Protein AF-0000000072569497 (afdb_homodimer)

Structure (mmCIF, N/CA/C/O backbone):
data_AF-0000000072569497-model_v1
#
loop_
_entity.id
_entity.type
_entity.pdbx_description
1 polymer Resolvase/recombinase
#
loop_
_atom_site.group_PDB
_atom_site.id
_atom_site.type_symbol
_atom_site.label_atom_id
_atom_site.label_alt_id
_atom_site.label_comp_id
_atom_site.label_asym_id
_atom_site.label_entity_id
_atom_site.label_seq_id
_atom_site.pdbx_PDB_ins_code
_atom_site.Cartn_x
_atom_site.Cartn_y
_atom_site.Cartn_z
_atom_site.occupancy
_atom_site.B_iso_or_equiv
_atom_site.auth_seq_id
_atom_site.auth_comp_id
_atom_site.auth_asym_id
_atom_site.auth_atom_id
_atom_site.pdbx_PDB_model_num
ATOM 1 N N . MET A 1 1 ? 21.688 -16.484 -26 1 52.5 1 MET A N 1
ATOM 2 C CA . MET A 1 1 ? 22.391 -15.367 -25.359 1 52.5 1 MET A CA 1
ATOM 3 C C . MET A 1 1 ? 22.297 -15.469 -23.844 1 52.5 1 MET A C 1
ATOM 5 O O . MET A 1 1 ? 21.281 -15.938 -23.312 1 52.5 1 MET A O 1
ATOM 9 N N . GLN A 1 2 ? 23.469 -15.398 -23.156 1 75.31 2 GLN A N 1
ATOM 10 C CA . GLN A 1 2 ? 23.609 -15.734 -21.75 1 75.31 2 GLN A CA 1
ATOM 11 C C . GLN A 1 2 ? 22.922 -14.703 -20.875 1 75.31 2 GLN A C 1
ATOM 13 O O . GLN A 1 2 ? 23 -13.5 -21.141 1 75.31 2 GLN A O 1
ATOM 18 N N . ARG A 1 3 ? 22 -14.984 -20.078 1 89.38 3 ARG A N 1
ATOM 19 C CA . ARG A 1 3 ? 21.266 -14.133 -19.141 1 89.38 3 ARG A CA 1
ATOM 20 C C . ARG A 1 3 ? 22.234 -13.32 -18.281 1 89.38 3 ARG A C 1
ATOM 22 O O . ARG A 1 3 ? 23.234 -13.852 -17.781 1 89.38 3 ARG A O 1
ATOM 29 N N . LYS A 1 4 ? 22.078 -12 -18.281 1 94.25 4 LYS A N 1
ATOM 30 C CA . LYS A 1 4 ? 22.906 -11.125 -17.453 1 94.25 4 LYS A CA 1
ATOM 31 C C . LYS A 1 4 ? 22.109 -10.516 -16.312 1 94.25 4 LYS A C 1
ATOM 33 O O . LYS A 1 4 ? 20.891 -10.359 -16.406 1 94.25 4 LYS A O 1
ATOM 38 N N . MET A 1 5 ? 22.844 -10.203 -15.25 1 96.94 5 MET A N 1
ATOM 39 C CA . MET A 1 5 ? 22.234 -9.508 -14.117 1 96.94 5 MET A CA 1
ATOM 40 C C . MET A 1 5 ? 22.766 -8.078 -14.008 1 96.94 5 MET A C 1
ATOM 42 O O . MET A 1 5 ? 23.953 -7.828 -14.219 1 96.94 5 MET A O 1
ATOM 46 N N . PHE A 1 6 ? 21.859 -7.211 -13.797 1 97.94 6 PHE A N 1
ATOM 47 C CA . PHE A 1 6 ? 22.188 -5.809 -13.555 1 97.94 6 PHE A CA 1
ATOM 48 C C . PHE A 1 6 ? 21.656 -5.363 -12.195 1 97.94 6 PHE A C 1
ATOM 50 O O . PHE A 1 6 ? 20.578 -5.785 -11.773 1 97.94 6 PHE A O 1
ATOM 57 N N . GLY A 1 7 ? 22.422 -4.559 -11.547 1 98.19 7 GLY A N 1
ATOM 58 C CA . GLY A 1 7 ? 21.984 -4.004 -10.273 1 98.19 7 GLY A CA 1
ATOM 59 C C . GLY A 1 7 ? 21.469 -2.582 -10.383 1 98.19 7 GLY A C 1
ATOM 60 O O . GLY A 1 7 ? 22 -1.784 -11.156 1 98.19 7 GLY A O 1
ATOM 61 N N . TYR A 1 8 ? 20.516 -2.262 -9.609 1 98.06 8 TYR A N 1
ATOM 62 C CA . TYR A 1 8 ? 20.016 -0.891 -9.516 1 98.06 8 TYR A CA 1
ATOM 63 C C . TYR A 1 8 ? 19.984 -0.426 -8.062 1 98.06 8 TYR A C 1
ATOM 65 O O . TYR A 1 8 ? 19.406 -1.099 -7.203 1 98.06 8 TYR A O 1
ATOM 73 N N . VAL A 1 9 ? 20.609 0.71 -7.852 1 97.06 9 VAL A N 1
ATOM 74 C CA . VAL A 1 9 ? 20.719 1.312 -6.527 1 97.06 9 VAL A CA 1
ATOM 75 C C . VAL A 1 9 ? 20.125 2.719 -6.551 1 97.06 9 VAL A C 1
ATOM 77 O O . VAL A 1 9 ? 20.406 3.504 -7.457 1 97.06 9 VAL A O 1
ATOM 80 N N . ARG A 1 10 ? 19.266 2.984 -5.629 1 94.88 10 ARG A N 1
ATOM 81 C CA . ARG A 1 10 ? 18.719 4.324 -5.453 1 94.88 10 ARG A CA 1
ATOM 82 C C . ARG A 1 10 ? 19.031 4.867 -4.066 1 94.88 10 ARG A C 1
ATOM 84 O O . ARG A 1 10 ? 18.797 4.199 -3.059 1 94.88 10 ARG A O 1
ATOM 91 N N . THR A 1 11 ? 19.609 6.059 -4.035 1 92.31 11 THR A N 1
ATOM 92 C CA . THR A 1 11 ? 20.016 6.645 -2.764 1 92.31 11 THR A CA 1
ATOM 93 C C . THR A 1 11 ? 19.641 8.125 -2.707 1 92.31 11 THR A C 1
ATOM 95 O O . THR A 1 11 ? 19.125 8.68 -3.682 1 92.31 11 THR A O 1
ATOM 98 N N . THR A 1 12 ? 19.734 8.562 -1.512 1 87.25 12 THR A N 1
ATOM 99 C CA . THR A 1 12 ? 19.609 10.008 -1.379 1 87.25 12 THR A CA 1
ATOM 100 C C . THR A 1 12 ? 20.859 10.711 -1.911 1 87.25 12 THR A C 1
ATOM 102 O O . THR A 1 12 ? 21.859 10.062 -2.236 1 87.25 12 THR A O 1
ATOM 105 N N . ILE A 1 13 ? 20.766 12.023 -2.029 1 84.38 13 ILE A N 1
ATOM 106 C CA . ILE A 1 13 ? 21.891 12.82 -2.506 1 84.38 13 ILE A CA 1
ATOM 107 C C . ILE A 1 13 ? 23.078 12.672 -1.549 1 84.38 13 ILE A C 1
ATOM 109 O O . ILE A 1 13 ? 24.234 12.672 -1.976 1 84.38 13 ILE A O 1
ATOM 113 N N . LYS A 1 14 ? 22.766 12.406 -0.341 1 85.44 14 LYS A N 1
ATOM 114 C CA . LYS A 1 14 ? 23.812 12.219 0.66 1 85.44 14 LYS A CA 1
ATOM 115 C C . LYS A 1 14 ? 24.438 10.828 0.552 1 85.44 14 LYS A C 1
ATOM 117 O O . LYS A 1 14 ? 25.469 10.562 1.156 1 85.44 14 LYS A O 1
ATOM 122 N N . GLY A 1 15 ? 23.812 10 -0.169 1 83.56 15 GLY A N 1
ATOM 123 C CA . GLY A 1 15 ? 24.359 8.688 -0.476 1 83.56 15 GLY A CA 1
ATOM 124 C C . GLY A 1 15 ? 24.188 7.691 0.652 1 83.56 15 GLY A C 1
ATOM 125 O O . GLY A 1 15 ? 24.906 6.688 0.717 1 83.56 15 GLY A O 1
ATOM 126 N N . LYS A 1 16 ? 23.391 8.008 1.528 1 83.81 16 LYS A N 1
ATOM 127 C CA . LYS A 1 16 ? 23.188 7.113 2.662 1 83.81 16 LYS A CA 1
ATOM 128 C C . LYS A 1 16 ? 22.672 5.754 2.201 1 83.81 16 LYS A C 1
ATOM 130 O O . LYS A 1 16 ? 21.703 5.672 1.441 1 83.81 16 LYS A O 1
ATOM 135 N N . GLY A 1 17 ? 23.469 4.625 2.539 1 89.31 17 GLY A N 1
ATOM 136 C CA . GLY A 1 17 ? 23.047 3.256 2.273 1 89.31 17 GLY A CA 1
ATOM 137 C C . GLY A 1 17 ? 23.5 2.75 0.917 1 89.31 17 GLY A C 1
ATOM 138 O O . GLY A 1 17 ? 23.266 1.594 0.567 1 89.31 17 GLY A O 1
ATOM 139 N N . LYS A 1 18 ? 24.125 3.562 0.138 1 93.88 18 LYS A N 1
ATOM 140 C CA . LYS A 1 18 ? 24.562 3.207 -1.211 1 93.88 18 LYS A CA 1
ATOM 141 C C . LYS A 1 18 ? 25.453 1.969 -1.195 1 93.88 18 LYS A C 1
ATOM 143 O O . LYS A 1 18 ? 25.188 0.996 -1.903 1 93.88 18 LYS A O 1
ATOM 148 N N . GLU A 1 19 ? 26.469 2.018 -0.377 1 94.44 19 GLU A N 1
ATOM 149 C CA . GLU A 1 19 ? 27.453 0.933 -0.335 1 94.44 19 GLU A CA 1
ATOM 150 C C . GLU A 1 19 ? 26.812 -0.369 0.138 1 94.44 19 GLU A C 1
ATOM 152 O O . GLU A 1 19 ? 27.109 -1.442 -0.387 1 94.44 19 GLU A O 1
ATOM 157 N N . GLU A 1 20 ? 25.984 -0.234 1.099 1 96 20 GLU A N 1
ATOM 158 C CA . GLU A 1 20 ? 25.281 -1.407 1.609 1 96 20 GLU A CA 1
ATOM 159 C C . GLU A 1 20 ? 24.422 -2.051 0.525 1 96 20 GLU A C 1
ATOM 161 O O . GLU A 1 20 ? 24.391 -3.275 0.396 1 96 20 GLU A O 1
ATOM 166 N N . GLN A 1 21 ? 23.75 -1.269 -0.26 1 97.19 21 GLN A N 1
ATOM 167 C CA . GLN A 1 21 ? 22.938 -1.775 -1.357 1 97.19 21 GLN A CA 1
ATOM 168 C C . GLN A 1 21 ? 23.797 -2.49 -2.398 1 97.19 21 GLN A C 1
ATOM 170 O O . GLN A 1 21 ? 23.453 -3.594 -2.834 1 97.19 21 GLN A O 1
ATOM 175 N N . ILE A 1 22 ? 24.891 -1.882 -2.709 1 96.81 22 ILE A N 1
ATOM 176 C CA . ILE A 1 22 ? 25.797 -2.436 -3.721 1 96.81 22 ILE A CA 1
ATOM 177 C C . ILE A 1 22 ? 26.328 -3.785 -3.25 1 96.81 22 ILE A C 1
ATOM 179 O O . ILE A 1 22 ? 26.312 -4.762 -4.004 1 96.81 22 ILE A O 1
ATOM 183 N N . GLU A 1 23 ? 26.719 -3.818 -2.045 1 96.5 23 GLU A N 1
ATOM 184 C CA . GLU A 1 23 ? 27.266 -5.051 -1.482 1 96.5 23 GLU A CA 1
ATOM 185 C C . GLU A 1 23 ? 26.219 -6.156 -1.458 1 96.5 23 GLU A C 1
ATOM 187 O O . GLU A 1 23 ? 26.516 -7.312 -1.772 1 96.5 23 GLU A O 1
ATOM 192 N N . THR A 1 24 ? 25.047 -5.789 -1.048 1 97.25 24 THR A N 1
ATOM 193 C CA . THR A 1 24 ? 23.938 -6.746 -0.992 1 97.25 24 THR A CA 1
ATOM 194 C C . THR A 1 24 ? 23.672 -7.328 -2.373 1 97.25 24 THR A C 1
ATOM 196 O O . THR A 1 24 ? 23.484 -8.539 -2.518 1 97.25 24 THR A O 1
ATOM 199 N N . ILE A 1 25 ? 23.688 -6.477 -3.387 1 98 25 ILE A N 1
ATOM 200 C CA . ILE A 1 25 ? 23.406 -6.891 -4.758 1 98 25 ILE A CA 1
ATOM 201 C C . ILE A 1 25 ? 24.531 -7.801 -5.258 1 98 25 ILE A C 1
ATOM 203 O O . ILE A 1 25 ? 24.266 -8.867 -5.812 1 98 25 ILE A O 1
ATOM 207 N N . LYS A 1 26 ? 25.734 -7.426 -4.992 1 97.06 26 LYS A N 1
ATOM 208 C CA . LYS A 1 26 ? 26.875 -8.219 -5.422 1 97.06 26 LYS A CA 1
ATOM 209 C C . LYS A 1 26 ? 26.859 -9.602 -4.773 1 97.06 26 LYS A C 1
ATOM 211 O O . LYS A 1 26 ? 27.109 -10.609 -5.441 1 97.06 26 LYS A O 1
ATOM 216 N N . LYS A 1 27 ? 26.625 -9.602 -3.539 1 97.06 27 LYS A N 1
ATOM 217 C CA . LYS A 1 27 ? 26.578 -10.859 -2.803 1 97.06 27 LYS A CA 1
ATOM 218 C C . LYS A 1 27 ? 25.5 -11.781 -3.369 1 97.06 27 LYS A C 1
ATOM 220 O O . LYS A 1 27 ? 25.75 -12.977 -3.564 1 97.06 27 LYS A O 1
ATOM 225 N N . TYR A 1 28 ? 24.297 -11.203 -3.588 1 97.5 28 TYR A N 1
ATOM 226 C CA . TYR A 1 28 ? 23.219 -12.008 -4.156 1 97.5 28 TYR A CA 1
ATOM 227 C C . TYR A 1 28 ? 23.641 -12.602 -5.5 1 97.5 28 TYR A C 1
ATOM 229 O O . TYR A 1 28 ? 23.422 -13.789 -5.754 1 97.5 28 TYR A O 1
ATOM 237 N N . CYS A 1 29 ? 24.188 -11.758 -6.348 1 97.06 29 CYS A N 1
ATOM 238 C CA . CYS A 1 29 ? 24.609 -12.203 -7.672 1 97.06 29 CYS A CA 1
ATOM 239 C C . CYS A 1 29 ? 25.641 -13.312 -7.578 1 97.06 29 CYS A C 1
ATOM 241 O O . CYS A 1 29 ? 25.531 -14.336 -8.25 1 97.06 29 CYS A O 1
ATOM 243 N N . ALA A 1 30 ? 26.594 -13.164 -6.719 1 95.94 30 ALA A N 1
ATOM 244 C CA . ALA A 1 30 ? 27.641 -14.156 -6.531 1 95.94 30 ALA A CA 1
ATOM 245 C C . ALA A 1 30 ? 27.062 -15.477 -6.035 1 95.94 30 ALA A C 1
ATOM 247 O O . ALA A 1 30 ? 27.422 -16.547 -6.543 1 95.94 30 ALA A O 1
ATOM 248 N N . ASP A 1 31 ? 26.219 -15.367 -5.059 1 96.06 31 ASP A N 1
ATOM 249 C CA . ASP A 1 31 ? 25.594 -16.547 -4.465 1 96.06 31 ASP A CA 1
ATOM 250 C C . ASP A 1 31 ? 24.781 -17.328 -5.5 1 96.06 31 ASP A C 1
ATOM 252 O O . ASP A 1 31 ? 24.5 -18.516 -5.32 1 96.06 31 ASP A O 1
ATOM 256 N N . ASN A 1 32 ? 24.406 -16.641 -6.566 1 95.25 32 ASN A N 1
ATOM 257 C CA . ASN A 1 32 ? 23.578 -17.297 -7.582 1 95.25 32 ASN A CA 1
ATOM 258 C C . ASN A 1 32 ? 24.359 -17.516 -8.875 1 95.25 32 ASN A C 1
ATOM 260 O O . ASN A 1 32 ? 23.766 -17.734 -9.93 1 95.25 32 ASN A O 1
ATOM 264 N N . GLY A 1 33 ? 25.703 -17.344 -8.836 1 92.62 33 GLY A N 1
ATOM 265 C CA . GLY A 1 33 ? 26.594 -17.75 -9.906 1 92.62 33 GLY A CA 1
ATOM 266 C C . GLY A 1 33 ? 26.812 -16.672 -10.945 1 92.62 33 GLY A C 1
ATOM 267 O O . GLY A 1 33 ? 27.219 -16.953 -12.07 1 92.62 33 GLY A O 1
ATOM 268 N N . PHE A 1 34 ? 26.422 -15.484 -10.625 1 93.12 34 PHE A N 1
ATOM 269 C CA . PHE A 1 34 ? 26.641 -14.367 -11.531 1 93.12 34 PHE A CA 1
ATOM 270 C C . PHE A 1 34 ? 27.766 -13.461 -11.016 1 93.12 34 PHE A C 1
ATOM 272 O O . PHE A 1 34 ? 27.859 -13.219 -9.812 1 93.12 34 PHE A O 1
ATOM 279 N N . ASP A 1 35 ? 28.594 -13.094 -11.891 1 88.62 35 ASP A N 1
ATOM 280 C CA . ASP A 1 35 ? 29.641 -12.117 -11.578 1 88.62 35 ASP A CA 1
ATOM 281 C C . ASP A 1 35 ? 29.281 -10.742 -12.133 1 88.62 35 ASP A C 1
ATOM 283 O O . ASP A 1 35 ? 29.234 -10.562 -13.352 1 88.62 35 ASP A O 1
ATOM 287 N N . ILE A 1 36 ? 28.969 -9.844 -11.234 1 91.12 36 ILE A N 1
ATOM 288 C CA . ILE A 1 36 ? 28.562 -8.508 -11.664 1 91.12 36 ILE A CA 1
ATOM 289 C C . ILE A 1 36 ? 29.688 -7.512 -11.367 1 91.12 36 ILE A C 1
ATOM 291 O O . ILE A 1 36 ? 30.312 -7.57 -10.312 1 91.12 36 ILE A O 1
ATOM 295 N N . ASN A 1 37 ? 30.016 -6.68 -12.328 1 88.75 37 ASN A N 1
ATOM 296 C CA . ASN A 1 37 ? 31 -5.625 -12.125 1 88.75 37 ASN A CA 1
ATOM 297 C C . ASN A 1 37 ? 30.328 -4.273 -11.891 1 88.75 37 ASN A C 1
ATOM 299 O O . ASN A 1 37 ? 29.109 -4.148 -12 1 88.75 37 ASN A O 1
ATOM 303 N N . GLU A 1 38 ? 31.109 -3.332 -11.562 1 89.06 38 GLU A N 1
ATOM 304 C CA . GLU A 1 38 ? 30.625 -2.01 -11.195 1 89.06 38 GLU A CA 1
ATOM 305 C C . GLU A 1 38 ? 29.844 -1.368 -12.336 1 89.06 38 GLU A C 1
ATOM 307 O O . GLU A 1 38 ? 28.906 -0.602 -12.102 1 89.06 38 GLU A O 1
ATOM 312 N N . ARG A 1 39 ? 30.188 -1.75 -13.555 1 91.25 39 ARG A N 1
ATOM 313 C CA . ARG A 1 39 ? 29.547 -1.164 -14.734 1 91.25 39 ARG A CA 1
ATOM 314 C C . ARG A 1 39 ? 28.125 -1.68 -14.898 1 91.25 39 ARG A C 1
ATOM 316 O O . ARG A 1 39 ? 27.328 -1.081 -15.617 1 91.25 39 ARG A O 1
ATOM 323 N N . GLU A 1 40 ? 27.891 -2.77 -14.258 1 95.56 40 GLU A N 1
ATOM 324 C CA . GLU A 1 40 ? 26.562 -3.377 -14.375 1 95.56 40 GLU A CA 1
ATOM 325 C C . GLU A 1 40 ? 25.672 -2.982 -13.203 1 95.56 40 GLU A C 1
ATOM 327 O O . GLU A 1 40 ? 24.562 -3.516 -13.047 1 95.56 40 GLU A O 1
ATOM 332 N N . ILE A 1 41 ? 26.156 -2.113 -12.367 1 97.25 41 ILE A N 1
ATOM 333 C CA . ILE A 1 41 ? 25.359 -1.559 -11.266 1 97.25 41 ILE A CA 1
ATOM 334 C C . ILE A 1 41 ? 25.109 -0.076 -11.523 1 97.25 41 ILE A C 1
ATOM 336 O O . ILE A 1 41 ? 26.031 0.724 -11.594 1 97.25 41 ILE A O 1
ATOM 340 N N . VAL A 1 42 ? 23.875 0.253 -11.719 1 97.44 42 VAL A N 1
ATOM 341 C CA . VAL A 1 42 ? 23.469 1.632 -11.977 1 97.44 42 VAL A CA 1
ATOM 342 C C . VAL A 1 42 ? 23 2.281 -10.68 1 97.44 42 VAL A C 1
ATOM 344 O O . VAL A 1 42 ? 22.203 1.692 -9.938 1 97.44 42 VAL A O 1
ATOM 347 N N . VAL A 1 43 ? 23.469 3.5 -10.391 1 95.69 43 VAL A N 1
ATOM 348 C CA . VAL A 1 43 ? 23.141 4.207 -9.156 1 95.69 43 VAL A CA 1
ATOM 349 C C . VAL A 1 43 ? 22.453 5.527 -9.484 1 95.69 43 VAL A C 1
ATOM 351 O O . VAL A 1 43 ? 22.969 6.32 -10.281 1 95.69 43 VAL A O 1
ATOM 354 N N . ASP A 1 44 ? 21.297 5.73 -8.906 1 95.62 44 ASP A N 1
ATOM 355 C CA . ASP A 1 44 ? 20.609 7.02 -8.977 1 95.62 44 ASP A CA 1
ATOM 356 C C . ASP A 1 44 ? 20.531 7.676 -7.602 1 95.62 44 ASP A C 1
ATOM 358 O O . ASP A 1 44 ? 20.203 7.02 -6.613 1 95.62 44 ASP A O 1
ATOM 362 N N . ALA A 1 45 ? 20.859 8.914 -7.539 1 91.38 45 ALA A N 1
ATOM 363 C CA . ALA A 1 45 ? 20.656 9.734 -6.344 1 91.38 45 ALA A CA 1
ATOM 364 C C . ALA A 1 45 ? 19.484 10.688 -6.52 1 91.38 45 ALA A C 1
ATOM 366 O O . ALA A 1 45 ? 19.453 11.5 -7.445 1 91.38 45 ALA A O 1
ATOM 367 N N . ILE A 1 46 ? 18.5 10.508 -5.641 1 88.25 46 ILE A N 1
ATOM 368 C CA . ILE A 1 46 ? 17.281 11.297 -5.82 1 88.25 46 ILE A CA 1
ATOM 369 C C . ILE A 1 46 ? 17.016 12.125 -4.566 1 88.25 46 ILE A C 1
ATOM 371 O O . ILE A 1 46 ? 17.5 11.789 -3.48 1 88.25 46 ILE A O 1
ATOM 375 N N . SER A 1 47 ? 16.344 13.266 -4.773 1 82.94 47 SER A N 1
ATOM 376 C CA . SER A 1 47 ? 15.898 14.148 -3.699 1 82.94 47 SER A CA 1
ATOM 377 C C . SER A 1 47 ? 14.438 14.539 -3.881 1 82.94 47 SER A C 1
ATOM 379 O O . SER A 1 47 ? 13.812 14.18 -4.883 1 82.94 47 SER A O 1
ATOM 381 N N . SER A 1 48 ? 13.82 15.078 -2.811 1 79.25 48 SER A N 1
ATOM 382 C CA . SER A 1 48 ? 12.453 15.57 -2.9 1 79.25 48 SER A CA 1
ATOM 383 C C . SER A 1 48 ? 12.289 16.547 -4.059 1 79.25 48 SER A C 1
ATOM 385 O O . SER A 1 48 ? 11.234 16.594 -4.691 1 79.25 48 SER A O 1
ATOM 387 N N . ASP A 1 49 ? 13.359 17.188 -4.367 1 73.94 49 ASP A N 1
ATOM 388 C CA . ASP A 1 49 ? 13.336 18.203 -5.414 1 73.94 49 ASP A CA 1
ATOM 389 C C . ASP A 1 49 ? 13.648 17.594 -6.777 1 73.94 49 ASP A C 1
ATOM 391 O O . ASP A 1 49 ? 13.367 18.203 -7.816 1 73.94 49 ASP A O 1
ATOM 395 N N . ASN A 1 50 ? 14.297 16.594 -6.785 1 77.19 50 ASN A N 1
ATOM 396 C CA . ASN A 1 50 ? 14.68 15.914 -8.016 1 77.19 50 ASN A CA 1
ATOM 397 C C . ASN A 1 50 ? 14.367 14.422 -7.961 1 77.19 50 ASN A C 1
ATOM 399 O O . ASN A 1 50 ? 15.133 13.641 -7.395 1 77.19 50 ASN A O 1
ATOM 403 N N . LEU A 1 51 ? 13.383 14.062 -8.695 1 80.62 51 LEU A N 1
ATOM 404 C CA . LEU A 1 51 ? 12.93 12.68 -8.641 1 80.62 51 LEU A CA 1
ATOM 405 C C . LEU A 1 51 ? 13.32 11.922 -9.906 1 80.62 51 LEU A C 1
ATOM 407 O O . LEU A 1 51 ? 12.859 10.805 -10.133 1 80.62 51 LEU A O 1
ATOM 411 N N . ASN A 1 52 ? 14.234 12.578 -10.672 1 86.31 52 ASN A N 1
ATOM 412 C CA . ASN A 1 52 ? 14.617 11.977 -11.938 1 86.31 52 ASN A CA 1
ATOM 413 C C . ASN A 1 52 ? 15.492 10.742 -11.734 1 86.31 52 ASN A C 1
ATOM 415 O O . ASN A 1 52 ? 16.453 10.781 -10.953 1 86.31 52 ASN A O 1
ATOM 419 N N . ARG A 1 53 ? 15.219 9.766 -12.43 1 92.25 53 ARG A N 1
ATOM 420 C CA . ARG A 1 53 ? 15.961 8.508 -12.383 1 92.25 53 ARG A CA 1
ATOM 421 C C . ARG A 1 53 ? 16.594 8.195 -13.742 1 92.25 53 ARG A C 1
ATOM 423 O O . ARG A 1 53 ? 16.312 7.156 -14.336 1 92.25 53 ARG A O 1
ATOM 430 N N . ASP A 1 54 ? 17.531 9 -14.133 1 92.81 54 ASP A N 1
ATOM 431 C CA . ASP A 1 54 ? 18.125 8.867 -15.453 1 92.81 54 ASP A CA 1
ATOM 432 C C . ASP A 1 54 ? 18.906 7.559 -15.586 1 92.81 54 ASP A C 1
ATOM 434 O O . ASP A 1 54 ? 18.891 6.93 -16.641 1 92.81 54 ASP A O 1
ATOM 438 N N . GLY A 1 55 ? 19.562 7.215 -14.602 1 95.19 55 GLY A N 1
ATOM 439 C CA . GLY A 1 55 ? 20.281 5.949 -14.609 1 95.19 55 GLY A CA 1
ATOM 440 C C . GLY A 1 55 ? 19.375 4.75 -14.82 1 95.19 55 GLY A C 1
ATOM 441 O O . GLY A 1 55 ? 19.656 3.896 -15.672 1 95.19 55 GLY A O 1
ATOM 442 N N . TYR A 1 56 ? 18.297 4.738 -14.109 1 96.81 56 TYR A N 1
ATOM 443 C CA . TYR A 1 56 ? 17.344 3.645 -14.242 1 96.81 56 TYR A CA 1
ATOM 444 C C . TYR A 1 56 ? 16.766 3.602 -15.648 1 96.81 56 TYR A C 1
ATOM 446 O O . TYR A 1 56 ? 16.641 2.527 -16.25 1 96.81 56 TYR A O 1
ATOM 454 N N . LYS A 1 57 ? 16.344 4.715 -16.141 1 94.56 57 LYS A N 1
ATOM 455 C CA . LYS A 1 57 ? 15.781 4.789 -17.484 1 94.56 57 LYS A CA 1
ATOM 456 C C . LYS A 1 57 ? 16.75 4.227 -18.516 1 94.56 57 LYS A C 1
ATOM 458 O O . LYS A 1 57 ? 16.359 3.459 -19.391 1 94.56 57 LYS A O 1
ATOM 463 N N . ALA A 1 58 ? 18 4.648 -18.391 1 95.25 58 ALA A N 1
ATOM 464 C CA . ALA A 1 58 ? 19.031 4.16 -19.297 1 95.25 58 ALA A CA 1
ATOM 465 C C . ALA A 1 58 ? 19.219 2.65 -19.156 1 95.25 58 ALA A C 1
ATOM 467 O O . ALA A 1 58 ? 19.391 1.944 -20.156 1 95.25 58 ALA A O 1
ATOM 468 N N . LEU A 1 59 ? 19.188 2.195 -17.922 1 96.44 59 LEU A N 1
ATOM 469 C CA . LEU A 1 59 ? 19.328 0.772 -17.625 1 96.44 59 LEU A CA 1
ATOM 470 C C . LEU A 1 59 ? 18.25 -0.034 -18.359 1 96.44 59 LEU A C 1
ATOM 472 O O . LEU A 1 59 ? 18.578 -0.975 -19.094 1 96.44 59 LEU A O 1
ATOM 476 N N . VAL A 1 60 ? 16.984 0.343 -18.281 1 95.56 60 VAL A N 1
ATOM 477 C CA . VAL A 1 60 ? 15.852 -0.407 -18.797 1 95.56 60 VAL A CA 1
ATOM 478 C C . VAL A 1 60 ? 15.766 -0.242 -20.312 1 95.56 60 VAL A C 1
ATOM 480 O O . VAL A 1 60 ? 15.438 -1.188 -21.031 1 95.56 60 VAL A O 1
ATOM 483 N N . GLU A 1 61 ? 16.156 0.911 -20.781 1 93.12 61 GLU A N 1
ATOM 484 C CA . GLU A 1 61 ? 15.953 1.221 -22.203 1 93.12 61 GLU A CA 1
ATOM 485 C C . GLU A 1 61 ? 17.125 0.716 -23.047 1 93.12 61 GLU A C 1
ATOM 487 O O . GLU A 1 61 ? 16.938 0.266 -24.172 1 93.12 61 GLU A O 1
ATOM 492 N N . TYR A 1 62 ? 18.344 0.769 -22.438 1 93.56 62 TYR A N 1
ATOM 493 C CA . TYR A 1 62 ? 19.5 0.587 -23.312 1 93.56 62 TYR A CA 1
ATOM 494 C C . TYR A 1 62 ? 20.359 -0.578 -22.844 1 93.56 62 TYR A C 1
ATOM 496 O O . TYR A 1 62 ? 21.094 -1.173 -23.641 1 93.56 62 TYR A O 1
ATOM 504 N N . MET A 1 63 ? 20.344 -0.859 -21.641 1 94.44 63 MET A N 1
ATOM 505 C CA . MET A 1 63 ? 21.312 -1.812 -21.125 1 94.44 63 MET A CA 1
ATOM 506 C C . MET A 1 63 ? 20.719 -3.215 -21.062 1 94.44 63 MET A C 1
ATOM 508 O O . MET A 1 63 ? 21.328 -4.176 -21.531 1 94.44 63 MET A O 1
ATOM 512 N N . VAL A 1 64 ? 19.531 -3.309 -20.469 1 95.44 64 VAL A N 1
ATOM 513 C CA . VAL A 1 64 ? 18.922 -4.613 -20.219 1 95.44 64 VAL A CA 1
ATOM 514 C C . VAL A 1 64 ? 18.188 -5.094 -21.469 1 95.44 64 VAL A C 1
ATOM 516 O O . VAL A 1 64 ? 17.578 -4.293 -22.188 1 95.44 64 VAL A O 1
ATOM 519 N N . ARG A 1 65 ? 18.203 -6.418 -21.719 1 94.94 65 ARG A N 1
ATOM 520 C CA . ARG A 1 65 ? 17.484 -7.066 -22.812 1 94.94 65 ARG A CA 1
ATOM 521 C C . ARG A 1 65 ? 16.547 -8.148 -22.297 1 94.94 65 ARG A C 1
ATOM 523 O O . ARG A 1 65 ? 16.594 -8.508 -21.109 1 94.94 65 ARG A O 1
ATOM 530 N N . SER A 1 66 ? 15.727 -8.633 -23.25 1 95.12 66 SER A N 1
ATOM 531 C CA . SER A 1 66 ? 14.828 -9.727 -22.891 1 95.12 66 SER A CA 1
ATOM 532 C C . SER A 1 66 ? 15.594 -10.914 -22.312 1 95.12 66 SER A C 1
ATOM 534 O O . SER A 1 66 ? 16.625 -11.32 -22.859 1 95.12 66 SER A O 1
ATOM 536 N N . GLY A 1 67 ? 15.117 -11.359 -21.156 1 94.81 67 GLY A N 1
ATOM 537 C CA . GLY A 1 67 ? 15.773 -12.492 -20.531 1 94.81 67 GLY A CA 1
ATOM 538 C C . GLY A 1 67 ? 16.734 -12.086 -19.422 1 94.81 67 GLY A C 1
ATOM 539 O O . GLY A 1 67 ? 17.141 -12.914 -18.594 1 94.81 67 GLY A O 1
ATOM 540 N N . ASP A 1 68 ? 17.156 -10.836 -19.406 1 96.88 68 ASP A N 1
ATOM 541 C CA . ASP A 1 68 ? 18.062 -10.344 -18.375 1 96.88 68 ASP A CA 1
ATOM 542 C C . ASP A 1 68 ? 17.312 -10.117 -17.062 1 96.88 68 ASP A C 1
ATOM 544 O O . ASP A 1 68 ? 16.094 -10.297 -16.984 1 96.88 68 ASP A O 1
ATOM 548 N N . VAL A 1 69 ? 18.141 -9.781 -15.992 1 97.81 69 VAL A N 1
ATOM 549 C CA . VAL A 1 69 ? 17.578 -9.672 -14.648 1 97.81 69 VAL A CA 1
ATOM 550 C C . VAL A 1 69 ? 18.047 -8.359 -14.008 1 97.81 69 VAL A C 1
ATOM 552 O O . VAL A 1 69 ? 19.219 -7.996 -14.102 1 97.81 69 VAL A O 1
ATOM 555 N N . ILE A 1 70 ? 17.156 -7.699 -13.461 1 98.25 70 ILE A N 1
ATOM 556 C CA . ILE A 1 70 ? 17.484 -6.539 -12.641 1 98.25 70 ILE A CA 1
ATOM 557 C C . ILE A 1 70 ? 17.375 -6.898 -11.156 1 98.25 70 ILE A C 1
ATOM 559 O O . ILE A 1 70 ? 16.359 -7.438 -10.727 1 98.25 70 ILE A O 1
ATOM 563 N N . VAL A 1 71 ? 18.422 -6.598 -10.406 1 98.38 71 VAL A N 1
ATOM 564 C CA . VAL A 1 71 ? 18.469 -6.902 -8.984 1 98.38 71 VAL A CA 1
ATOM 565 C C . VAL A 1 71 ? 18.359 -5.613 -8.172 1 98.38 71 VAL A C 1
ATOM 567 O O . VAL A 1 71 ? 19.125 -4.676 -8.375 1 98.38 71 VAL A O 1
ATOM 570 N N . ILE A 1 72 ? 17.391 -5.594 -7.324 1 98.12 72 ILE A N 1
ATOM 571 C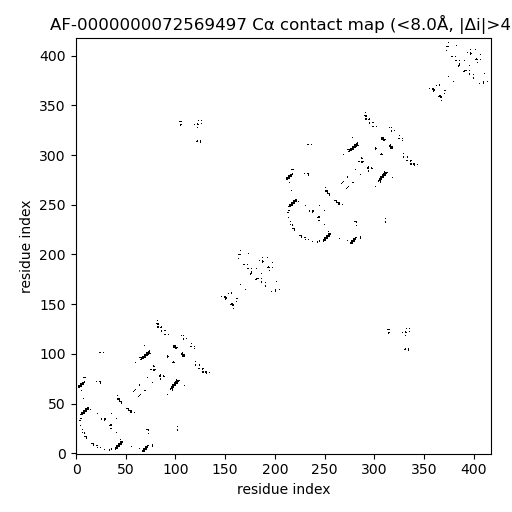 CA . ILE A 1 72 ? 17.234 -4.484 -6.391 1 98.12 72 ILE A CA 1
ATOM 572 C C . ILE A 1 72 ? 17.172 -5.02 -4.961 1 98.12 72 ILE A C 1
ATOM 574 O O . ILE A 1 72 ? 16.859 -6.195 -4.746 1 98.12 72 ILE A O 1
ATOM 578 N N . THR A 1 73 ? 17.453 -4.125 -4.02 1 97.12 73 THR A N 1
ATOM 579 C CA . THR A 1 73 ? 17.516 -4.586 -2.635 1 97.12 73 THR A CA 1
ATOM 580 C C . THR A 1 73 ? 16.109 -4.664 -2.037 1 97.12 73 THR A C 1
ATOM 582 O O . THR A 1 73 ? 15.828 -5.539 -1.216 1 97.12 73 THR A O 1
ATOM 585 N N . GLU A 1 74 ? 15.242 -3.711 -2.457 1 95.44 74 GLU A N 1
ATOM 586 C CA . GLU A 1 74 ? 13.875 -3.627 -1.953 1 95.44 74 GLU A CA 1
ATOM 587 C C . GLU A 1 74 ? 12.938 -3.039 -3.002 1 95.44 74 GLU A C 1
ATOM 589 O O . GLU A 1 74 ? 13.383 -2.35 -3.922 1 95.44 74 GLU A O 1
ATOM 594 N N . LEU A 1 75 ? 11.711 -3.219 -2.832 1 95.19 75 LEU A N 1
ATOM 595 C CA . LEU A 1 75 ? 10.688 -2.869 -3.814 1 95.19 75 LEU A CA 1
ATOM 596 C C . LEU A 1 75 ? 10.641 -1.361 -4.035 1 95.19 75 LEU A C 1
ATOM 598 O O . LEU A 1 75 ? 10.414 -0.902 -5.156 1 95.19 75 LEU A O 1
ATOM 602 N N . ASP A 1 76 ? 10.93 -0.617 -3.092 1 92 76 ASP A N 1
ATOM 603 C CA . ASP A 1 76 ? 10.852 0.839 -3.148 1 92 76 ASP A CA 1
ATOM 604 C C . ASP A 1 76 ? 11.859 1.405 -4.145 1 92 76 ASP A C 1
ATOM 606 O O . ASP A 1 76 ? 11.742 2.557 -4.57 1 92 76 ASP A O 1
ATOM 610 N N . ARG A 1 77 ? 12.789 0.611 -4.48 1 93.94 77 ARG A N 1
ATOM 611 C CA . ARG A 1 77 ? 13.773 1.094 -5.441 1 93.94 77 ARG A CA 1
ATOM 612 C C . ARG A 1 77 ? 13.156 1.288 -6.82 1 93.94 77 ARG A C 1
ATOM 614 O O . ARG A 1 77 ? 13.672 2.049 -7.641 1 93.94 77 ARG A O 1
ATOM 621 N N . LEU A 1 78 ? 12.07 0.701 -7.07 1 94.31 78 LEU A N 1
ATOM 622 C CA . LEU A 1 78 ? 11.422 0.782 -8.375 1 94.31 78 LEU A CA 1
ATOM 623 C C . LEU A 1 78 ? 10.562 2.039 -8.484 1 94.31 78 LEU A C 1
ATOM 625 O O . LEU A 1 78 ? 10.188 2.447 -9.586 1 94.31 78 LEU A O 1
ATOM 629 N N . GLY A 1 79 ? 10.188 2.602 -7.293 1 91.38 79 GLY A N 1
ATOM 630 C CA . GLY A 1 79 ? 9.344 3.785 -7.297 1 91.38 79 GLY A CA 1
ATOM 631 C C . GLY A 1 79 ? 8.977 4.262 -5.906 1 91.38 79 GLY A C 1
ATOM 632 O O . GLY A 1 79 ? 9.055 3.498 -4.941 1 91.38 79 GLY A O 1
ATOM 633 N N . ARG A 1 80 ? 8.555 5.461 -5.875 1 85.56 80 ARG A N 1
ATOM 634 C CA . ARG A 1 80 ? 8.203 6.062 -4.59 1 85.56 80 ARG A CA 1
ATOM 635 C C . ARG A 1 80 ? 6.742 5.805 -4.242 1 85.56 80 ARG A C 1
ATOM 637 O O . ARG A 1 80 ? 6.363 5.816 -3.07 1 85.56 80 ARG A O 1
ATOM 644 N N . SER A 1 81 ? 5.938 5.664 -5.254 1 91.12 81 SER A N 1
ATOM 645 C CA . SER A 1 81 ? 4.516 5.398 -5.062 1 91.12 81 SER A CA 1
ATOM 646 C C . SER A 1 81 ? 4.125 4.027 -5.605 1 91.12 81 SER A C 1
ATOM 648 O O . SER A 1 81 ? 4.832 3.465 -6.441 1 91.12 81 SER A O 1
ATOM 650 N N . SER A 1 82 ? 3.047 3.576 -5.086 1 94.12 82 SER A N 1
ATOM 651 C CA . SER A 1 82 ? 2.559 2.287 -5.566 1 94.12 82 SER A CA 1
ATOM 652 C C . SER A 1 82 ? 2.277 2.322 -7.062 1 94.12 82 SER A C 1
ATOM 654 O O . SER A 1 82 ? 2.537 1.349 -7.773 1 94.12 82 SER A O 1
ATOM 656 N N . GLU A 1 83 ? 1.757 3.391 -7.5 1 94.5 83 GLU A N 1
ATOM 657 C CA . GLU A 1 83 ? 1.47 3.543 -8.922 1 94.5 83 GLU A CA 1
ATOM 658 C C . GLU A 1 83 ? 2.75 3.51 -9.75 1 94.5 83 GLU A C 1
ATOM 660 O O . GLU A 1 83 ? 2.797 2.873 -10.805 1 94.5 83 GLU A O 1
ATOM 665 N N . SER A 1 84 ? 3.732 4.215 -9.281 1 94.06 84 SER A N 1
ATOM 666 C CA . SER A 1 84 ? 5.004 4.242 -10 1 94.06 84 SER A CA 1
ATOM 667 C C . SER A 1 84 ? 5.656 2.863 -10.016 1 94.06 84 SER A C 1
ATOM 669 O O . SER A 1 84 ? 6.207 2.443 -11.031 1 94.06 84 SER A O 1
ATOM 671 N N . ILE A 1 85 ? 5.598 2.201 -8.914 1 96.31 85 ILE A N 1
ATOM 672 C CA . ILE A 1 85 ? 6.148 0.854 -8.836 1 96.31 85 ILE A CA 1
ATOM 673 C C . ILE A 1 85 ? 5.395 -0.068 -9.789 1 96.31 85 ILE A C 1
ATOM 675 O O . ILE A 1 85 ? 6.008 -0.835 -10.531 1 96.31 85 ILE A O 1
ATOM 679 N N . LYS A 1 86 ? 4.117 0.028 -9.781 1 96.94 86 LYS A N 1
ATOM 680 C CA . LYS A 1 86 ? 3.275 -0.788 -10.648 1 96.94 86 LYS A CA 1
ATOM 681 C C . LYS A 1 86 ? 3.639 -0.583 -12.117 1 96.94 86 LYS A C 1
ATOM 683 O O . LYS A 1 86 ? 3.801 -1.551 -12.867 1 96.94 86 LYS A O 1
ATOM 688 N N . SER A 1 87 ? 3.738 0.653 -12.477 1 96.62 87 SER A N 1
ATOM 689 C CA . SER A 1 87 ? 4.051 0.991 -13.859 1 96.62 87 SER A CA 1
ATOM 690 C C . SER A 1 87 ? 5.387 0.395 -14.289 1 96.62 87 SER A C 1
ATOM 692 O O . SER A 1 87 ? 5.492 -0.197 -15.359 1 96.62 87 SER A O 1
ATOM 694 N N . GLU A 1 88 ? 6.387 0.53 -13.445 1 96.25 88 GLU A N 1
ATOM 695 C CA . GLU A 1 88 ? 7.703 -0.024 -13.75 1 96.25 88 GLU A CA 1
ATOM 696 C C . GLU A 1 88 ? 7.668 -1.55 -13.773 1 96.25 88 GLU A C 1
ATOM 698 O O . GLU A 1 88 ? 8.305 -2.178 -14.625 1 96.25 88 GLU A O 1
ATOM 703 N N . TRP A 1 89 ? 6.984 -2.066 -12.844 1 97.19 89 TRP A N 1
ATOM 704 C CA . TRP A 1 89 ? 6.816 -3.516 -12.789 1 97.19 89 TRP A CA 1
ATOM 705 C C . TRP A 1 89 ? 6.242 -4.047 -14.102 1 97.19 89 TRP A C 1
ATOM 707 O O . TRP A 1 89 ? 6.773 -4.996 -14.68 1 97.19 89 TRP A O 1
ATOM 717 N N . GLU A 1 90 ? 5.188 -3.451 -14.531 1 97.12 90 GLU A N 1
ATOM 718 C CA . GLU A 1 90 ? 4.523 -3.861 -15.758 1 97.12 90 GLU A CA 1
ATOM 719 C C . GLU A 1 90 ? 5.445 -3.701 -16.969 1 97.12 90 GLU A C 1
ATOM 721 O O . GLU A 1 90 ? 5.473 -4.555 -17.859 1 97.12 90 GLU A O 1
ATOM 726 N N . ARG A 1 91 ? 6.156 -2.631 -16.953 1 96.31 91 ARG A N 1
ATOM 727 C CA . ARG A 1 91 ? 7.098 -2.375 -18.031 1 96.31 91 ARG A CA 1
ATOM 728 C C . ARG A 1 91 ? 8.141 -3.482 -18.125 1 96.31 91 ARG A C 1
ATOM 730 O O . ARG A 1 91 ? 8.43 -3.984 -19.219 1 96.31 91 ARG A O 1
ATOM 737 N N . LEU A 1 92 ? 8.703 -3.895 -17.031 1 97.5 92 LEU A N 1
ATOM 738 C CA . LEU A 1 92 ? 9.711 -4.949 -17 1 97.5 92 LEU A CA 1
ATOM 739 C C . LEU A 1 92 ? 9.117 -6.281 -17.453 1 97.5 92 LEU A C 1
ATOM 741 O O . LEU A 1 92 ? 9.734 -7.008 -18.234 1 97.5 92 LEU A O 1
ATOM 745 N N . TYR A 1 93 ? 7.93 -6.527 -16.953 1 96.88 93 TYR A N 1
ATOM 746 C CA . TYR A 1 93 ? 7.258 -7.773 -17.312 1 96.88 93 TYR A CA 1
ATOM 747 C C . TYR A 1 93 ? 6.996 -7.832 -18.812 1 96.88 93 TYR A C 1
ATOM 749 O O . TYR A 1 93 ? 7.242 -8.859 -19.453 1 96.88 93 TYR A O 1
ATOM 757 N N . GLU A 1 94 ? 6.504 -6.754 -19.359 1 95.62 94 GLU A N 1
ATOM 758 C CA . GLU A 1 94 ? 6.188 -6.684 -20.781 1 95.62 94 GLU A CA 1
ATOM 759 C C . GLU A 1 94 ? 7.438 -6.879 -21.641 1 95.62 94 GLU A C 1
ATOM 761 O O . GLU A 1 94 ? 7.363 -7.422 -22.75 1 95.62 94 GLU A O 1
ATOM 766 N N . ASN A 1 95 ? 8.578 -6.453 -21.156 1 95.69 95 ASN A N 1
ATOM 767 C CA . ASN A 1 95 ? 9.836 -6.57 -21.875 1 95.69 95 ASN A CA 1
ATOM 768 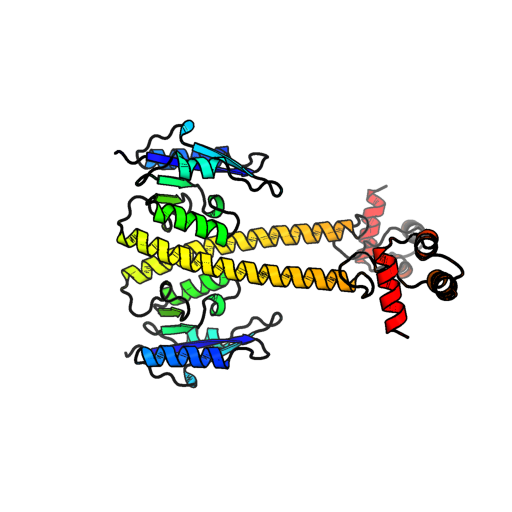C C . ASN A 1 95 ? 10.555 -7.875 -21.547 1 95.69 95 ASN A C 1
ATOM 770 O O . ASN A 1 95 ? 11.711 -8.07 -21.938 1 95.69 95 ASN A O 1
ATOM 774 N N . LYS A 1 96 ? 9.891 -8.727 -20.75 1 96.12 96 LYS A N 1
ATOM 775 C CA . LYS A 1 96 ? 10.398 -10.039 -20.375 1 96.12 96 LYS A CA 1
ATOM 776 C C . LYS A 1 96 ? 11.711 -9.922 -19.594 1 96.12 96 LYS A C 1
ATOM 778 O O . LYS A 1 96 ? 12.656 -10.664 -19.859 1 96.12 96 LYS A O 1
ATOM 783 N N . ILE A 1 97 ? 11.812 -8.922 -18.812 1 97.25 97 ILE A N 1
ATOM 784 C CA . ILE A 1 97 ? 12.93 -8.719 -17.906 1 97.25 97 ILE A CA 1
ATOM 785 C C . ILE A 1 97 ? 12.562 -9.227 -16.516 1 97.25 97 ILE A C 1
ATOM 787 O O . ILE A 1 97 ? 11.516 -8.859 -15.961 1 97.25 97 ILE A O 1
ATOM 791 N N . ASP A 1 98 ? 13.336 -10.062 -15.938 1 97.75 98 ASP A N 1
ATOM 792 C CA . ASP A 1 98 ? 13.078 -10.57 -14.594 1 97.75 98 ASP A CA 1
ATOM 793 C C . ASP A 1 98 ? 13.57 -9.594 -13.523 1 97.75 98 ASP A C 1
ATOM 795 O O . ASP A 1 98 ? 14.492 -8.82 -13.773 1 97.75 98 ASP A O 1
ATOM 799 N N . ILE A 1 99 ? 12.961 -9.75 -12.438 1 98 99 ILE A N 1
ATOM 800 C CA . ILE A 1 99 ? 13.32 -8.867 -11.328 1 98 99 ILE A CA 1
ATOM 801 C C . ILE A 1 99 ? 13.633 -9.703 -10.086 1 98 99 ILE A C 1
ATOM 803 O O . ILE A 1 99 ? 12.945 -10.688 -9.805 1 98 99 ILE A O 1
ATOM 807 N N . VAL A 1 100 ? 14.68 -9.289 -9.398 1 98 100 VAL A N 1
ATOM 808 C CA . VAL A 1 100 ? 15.031 -9.852 -8.102 1 98 100 VAL A CA 1
ATOM 809 C C . VAL A 1 100 ? 14.922 -8.766 -7.027 1 98 100 VAL A C 1
ATOM 811 O O . VAL A 1 100 ? 15.531 -7.703 -7.148 1 98 100 VAL A O 1
ATOM 814 N N . ILE A 1 101 ? 14.156 -9.07 -6.117 1 97.88 101 ILE A N 1
ATOM 815 C CA . ILE A 1 101 ? 14.094 -8.25 -4.91 1 97.88 101 ILE A CA 1
ATOM 816 C C . ILE A 1 101 ? 14.742 -9 -3.748 1 97.88 101 ILE A C 1
ATOM 818 O O . ILE A 1 101 ? 14.156 -9.938 -3.205 1 97.88 101 ILE A O 1
ATOM 822 N N . VAL A 1 102 ? 15.852 -8.547 -3.303 1 97.19 102 VAL A N 1
ATOM 823 C CA . VAL A 1 102 ? 16.688 -9.336 -2.406 1 97.19 102 VAL A CA 1
ATOM 824 C C . VAL A 1 102 ? 15.969 -9.562 -1.081 1 97.19 102 VAL A C 1
ATOM 826 O O . VAL A 1 102 ? 16 -10.664 -0.531 1 97.19 102 VAL A O 1
ATOM 829 N N . ASP A 1 103 ? 15.281 -8.555 -0.615 1 95.06 103 ASP A N 1
ATOM 830 C CA . ASP A 1 103 ? 14.656 -8.664 0.701 1 95.06 103 ASP A CA 1
ATOM 831 C C . ASP A 1 103 ? 13.289 -9.328 0.604 1 95.06 103 ASP A C 1
ATOM 833 O O . ASP A 1 103 ? 12.625 -9.555 1.62 1 95.06 103 ASP A O 1
ATOM 837 N N . SER A 1 104 ? 12.836 -9.625 -0.571 1 95.12 104 SER A N 1
ATOM 838 C CA . SER A 1 104 ? 11.539 -10.266 -0.782 1 95.12 104 SER A CA 1
ATOM 839 C C . SER A 1 104 ? 11.602 -11.273 -1.928 1 95.12 104 SER A C 1
ATOM 841 O O . SER A 1 104 ? 11.086 -11.016 -3.016 1 95.12 104 SER A O 1
ATOM 843 N N . PRO A 1 105 ? 12.102 -12.406 -1.672 1 94.25 105 PRO A N 1
ATOM 844 C CA . PRO A 1 105 ? 12.297 -13.414 -2.721 1 94.25 105 PRO A CA 1
ATOM 845 C C . PRO A 1 105 ? 10.984 -13.891 -3.328 1 94.25 105 PRO A C 1
ATOM 847 O O . PRO A 1 105 ? 10.945 -14.281 -4.5 1 94.25 105 PRO A O 1
ATOM 850 N N . VAL A 1 106 ? 9.977 -13.828 -2.551 1 94.06 106 VAL A N 1
ATOM 851 C CA . VAL A 1 106 ? 8.68 -14.32 -2.996 1 94.06 106 VAL A CA 1
ATOM 852 C C . VAL A 1 106 ? 8.18 -13.484 -4.172 1 94.06 106 VAL A C 1
ATOM 854 O O . VAL A 1 106 ? 7.473 -13.984 -5.043 1 94.06 106 VAL A O 1
ATOM 857 N N . LEU A 1 107 ? 8.609 -12.297 -4.254 1 95.62 107 LEU A N 1
ATOM 858 C CA . LEU A 1 107 ? 8.148 -11.383 -5.293 1 95.62 107 LEU A CA 1
ATOM 859 C C . LEU A 1 107 ? 9.07 -11.414 -6.504 1 95.62 107 LEU A C 1
ATOM 861 O O . LEU A 1 107 ? 8.734 -10.867 -7.559 1 95.62 107 LEU A O 1
ATOM 865 N N . SER A 1 108 ? 10.18 -12.07 -6.344 1 96.88 108 SER A N 1
ATOM 866 C CA . SER A 1 108 ? 11.148 -12.141 -7.434 1 96.88 108 SER A CA 1
ATOM 867 C C . SER A 1 108 ? 10.656 -13.062 -8.547 1 96.88 108 SER A C 1
ATOM 869 O O . SER A 1 108 ? 9.961 -14.047 -8.281 1 96.88 108 SER A O 1
ATOM 871 N N . THR A 1 109 ? 11.062 -12.75 -9.734 1 97.06 109 THR A N 1
ATOM 872 C CA . THR A 1 109 ? 10.594 -13.547 -10.867 1 97.06 109 THR A CA 1
ATOM 873 C C . THR A 1 109 ? 11.75 -14.328 -11.492 1 97.06 109 THR A C 1
ATOM 875 O O . THR A 1 109 ? 11.531 -15.156 -12.375 1 97.06 109 THR A O 1
ATOM 878 N N . PHE A 1 110 ? 12.914 -14.086 -10.969 1 95.31 110 PHE A N 1
ATOM 879 C CA . PHE A 1 110 ? 14.094 -14.797 -11.445 1 95.31 110 PHE A CA 1
ATOM 880 C C . PHE A 1 110 ? 14.008 -16.281 -11.109 1 95.31 110 PHE A C 1
ATOM 882 O O . PHE A 1 110 ? 13.609 -16.656 -10 1 95.31 110 PHE A O 1
ATOM 889 N N . ASN A 1 111 ? 14.289 -17.219 -12.102 1 92.81 111 ASN A N 1
ATOM 890 C CA . ASN A 1 111 ? 14.352 -18.672 -11.984 1 92.81 111 ASN A CA 1
ATOM 891 C C . ASN A 1 111 ? 12.984 -19.281 -11.68 1 92.81 111 ASN A C 1
ATOM 893 O O . ASN A 1 111 ? 12.875 -20.219 -10.906 1 92.81 111 ASN A O 1
ATOM 897 N N . LYS A 1 112 ? 11.977 -18.656 -12.062 1 94.62 112 LYS A N 1
ATOM 898 C CA . LYS A 1 112 ? 10.617 -19.188 -11.969 1 94.62 112 LYS A CA 1
ATOM 899 C C . LYS A 1 112 ? 10.07 -19.547 -13.352 1 94.62 112 LYS A C 1
ATOM 901 O O . LYS A 1 112 ? 10.508 -18.984 -14.359 1 94.62 112 LYS A O 1
ATOM 906 N N . ASN A 1 113 ? 9.18 -20.469 -13.359 1 94.56 113 ASN A N 1
ATOM 907 C CA . ASN A 1 113 ? 8.562 -20.812 -14.633 1 94.56 113 ASN A CA 1
ATOM 908 C C . ASN A 1 113 ? 7.57 -19.734 -15.086 1 94.56 113 ASN A C 1
ATOM 910 O O . ASN A 1 113 ? 7.211 -18.859 -14.305 1 94.56 113 ASN A O 1
ATOM 914 N N . GLU A 1 114 ? 7.199 -19.75 -16.281 1 94.62 114 GLU A N 1
ATOM 915 C CA . GLU A 1 114 ? 6.383 -18.719 -16.891 1 94.62 114 GLU A CA 1
ATOM 916 C C . GLU A 1 114 ? 5.027 -18.594 -16.203 1 94.62 114 GLU A C 1
ATOM 918 O O . GLU A 1 114 ? 4.496 -17.484 -16.047 1 94.62 114 GLU A O 1
ATOM 923 N N . GLU A 1 115 ? 4.477 -19.656 -15.797 1 94 115 GLU A N 1
ATOM 924 C CA . GLU A 1 115 ? 3.188 -19.656 -15.109 1 94 115 GLU A CA 1
ATOM 925 C C . GLU A 1 115 ? 3.281 -18.906 -13.773 1 94 115 GLU A C 1
ATOM 927 O O . GLU A 1 115 ? 2.408 -18.094 -13.445 1 94 115 GLU A O 1
ATOM 932 N N . ASP A 1 116 ? 4.332 -19.188 -13.07 1 94.19 116 ASP A N 1
ATOM 933 C CA . ASP A 1 116 ? 4.551 -18.531 -11.789 1 94.19 116 ASP A CA 1
ATOM 934 C C . ASP A 1 116 ? 4.773 -17.031 -11.977 1 94.19 116 ASP A C 1
ATOM 936 O O . ASP A 1 116 ? 4.246 -16.219 -11.211 1 94.19 116 ASP A O 1
ATOM 940 N N . LYS A 1 117 ? 5.555 -16.719 -13 1 95.62 117 LYS A N 1
ATOM 941 C CA . LYS A 1 117 ? 5.82 -15.305 -13.289 1 95.62 117 LYS A CA 1
ATOM 942 C C . LYS A 1 117 ? 4.531 -14.555 -13.602 1 95.62 117 LYS A C 1
ATOM 944 O O . LYS A 1 117 ? 4.328 -13.438 -13.125 1 95.62 117 LYS A O 1
ATOM 949 N N . MET A 1 118 ? 3.732 -15.188 -14.367 1 95.25 118 MET A N 1
ATOM 950 C CA . MET A 1 118 ? 2.461 -14.578 -14.734 1 95.25 118 MET A CA 1
ATOM 951 C C . MET A 1 118 ? 1.594 -14.344 -13.5 1 95.25 118 MET A C 1
ATOM 953 O O . MET A 1 118 ? 0.997 -13.273 -13.352 1 95.25 118 MET A O 1
ATOM 957 N N . LYS A 1 119 ? 1.54 -15.305 -12.672 1 93.5 119 LYS A N 1
ATOM 958 C CA . LYS A 1 119 ? 0.739 -15.203 -11.453 1 93.5 119 LYS A CA 1
ATOM 959 C C . LYS A 1 119 ? 1.267 -14.102 -10.539 1 93.5 119 LYS A C 1
ATOM 961 O O . LYS A 1 119 ? 0.491 -13.305 -10.008 1 93.5 119 LYS A O 1
ATOM 966 N N . ILE A 1 120 ? 2.562 -14.094 -10.336 1 95.81 120 ILE A N 1
ATOM 967 C CA . ILE A 1 120 ? 3.182 -13.062 -9.516 1 95.81 120 ILE A CA 1
ATOM 968 C C . ILE A 1 120 ? 2.838 -11.68 -10.086 1 95.81 120 ILE A C 1
ATOM 970 O O . ILE A 1 120 ? 2.412 -10.789 -9.344 1 95.81 120 ILE A O 1
ATOM 974 N N . ASN A 1 121 ? 3.01 -11.562 -11.367 1 96.5 121 ASN A N 1
ATOM 975 C CA . ASN A 1 121 ? 2.736 -10.289 -12.031 1 96.5 121 ASN A CA 1
ATOM 976 C C . ASN A 1 121 ? 1.291 -9.844 -11.82 1 96.5 121 ASN A C 1
ATOM 978 O O . ASN A 1 121 ? 1.034 -8.695 -11.469 1 96.5 121 ASN A O 1
ATOM 982 N N . GLU A 1 122 ? 0.381 -10.742 -12 1 95.62 122 GLU A N 1
ATOM 983 C CA . GLU A 1 122 ? -1.035 -10.414 -11.867 1 95.62 122 GLU A CA 1
ATOM 984 C C . GLU A 1 122 ? -1.361 -9.945 -10.453 1 95.62 122 GLU A C 1
ATOM 986 O O . GLU A 1 122 ? -2.047 -8.938 -10.273 1 95.62 122 GLU A O 1
ATOM 991 N N . ILE A 1 123 ? -0.852 -10.633 -9.531 1 95.38 123 ILE A N 1
ATOM 992 C CA . ILE A 1 123 ? -1.159 -10.32 -8.141 1 95.38 123 ILE A CA 1
ATOM 993 C C . ILE A 1 123 ? -0.499 -9.008 -7.742 1 95.38 123 ILE A C 1
ATOM 995 O O . ILE A 1 123 ? -1.136 -8.141 -7.133 1 95.38 123 ILE A O 1
ATOM 999 N N . VAL A 1 124 ? 0.747 -8.844 -8.117 1 96.44 124 VAL A N 1
ATOM 1000 C CA . VAL A 1 124 ? 1.502 -7.645 -7.766 1 96.44 124 VAL A CA 1
ATOM 1001 C C . VAL A 1 124 ? 0.842 -6.418 -8.391 1 96.44 124 VAL A C 1
ATOM 1003 O O . VAL A 1 124 ? 0.616 -5.414 -7.715 1 96.44 124 VAL A O 1
ATOM 1006 N N . VAL A 1 125 ? 0.517 -6.566 -9.633 1 96.62 125 VAL A N 1
ATOM 1007 C CA . VAL A 1 125 ? -0.084 -5.445 -10.352 1 96.62 125 VAL A CA 1
ATOM 1008 C C . VAL A 1 125 ? -1.43 -5.09 -9.727 1 96.62 125 VAL A C 1
ATOM 1010 O O . VAL A 1 125 ? -1.729 -3.914 -9.508 1 96.62 125 VAL A O 1
ATOM 1013 N N . GLU A 1 126 ? -2.195 -6.082 -9.406 1 95.12 126 GLU A N 1
ATOM 1014 C CA . GLU A 1 126 ? -3.502 -5.867 -8.797 1 95.12 126 GLU A CA 1
ATOM 1015 C C . GLU A 1 126 ? -3.369 -5.172 -7.441 1 95.12 126 GLU A C 1
ATOM 1017 O O . GLU A 1 126 ? -4.055 -4.184 -7.18 1 95.12 126 GLU A O 1
ATOM 1022 N N . 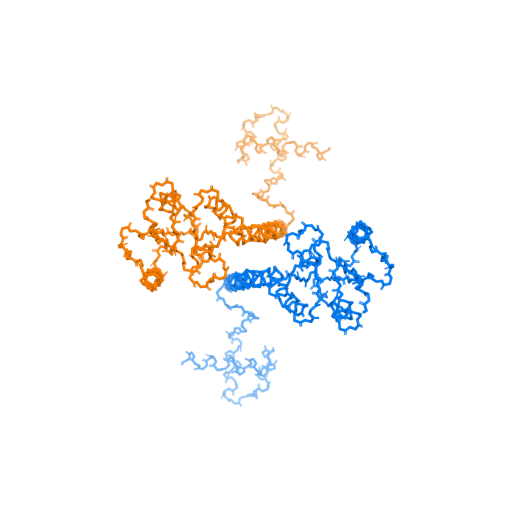LEU A 1 127 ? -2.535 -5.641 -6.625 1 94.62 127 LEU A N 1
ATOM 1023 C CA . LEU A 1 127 ? -2.395 -5.113 -5.273 1 94.62 127 LEU A CA 1
ATOM 1024 C C . LEU A 1 127 ? -1.794 -3.713 -5.297 1 94.62 127 LEU A C 1
ATOM 1026 O O . LEU A 1 127 ? -2.23 -2.834 -4.551 1 94.62 127 LEU A O 1
ATOM 1030 N N . LEU A 1 128 ? -0.782 -3.537 -6.117 1 95.38 128 LEU A N 1
ATOM 1031 C CA . LEU A 1 128 ? -0.202 -2.203 -6.234 1 95.38 128 LEU A CA 1
ATOM 1032 C C . LEU A 1 128 ? -1.223 -1.213 -6.781 1 95.38 128 LEU A C 1
ATOM 1034 O O . LEU A 1 128 ? -1.222 -0.04 -6.402 1 95.38 128 LEU A O 1
ATOM 1038 N N . GLY A 1 129 ? -1.988 -1.691 -7.723 1 94.25 129 GLY A N 1
ATOM 1039 C CA . GLY A 1 129 ? -3.074 -0.859 -8.211 1 94.25 129 GLY A CA 1
ATOM 1040 C C . GLY A 1 129 ? -4.043 -0.436 -7.125 1 94.25 129 GLY A C 1
ATOM 1041 O O . GLY A 1 129 ? -4.387 0.743 -7.016 1 94.25 129 GLY A O 1
ATOM 1042 N N . TYR A 1 130 ? -4.426 -1.378 -6.355 1 91.5 130 TYR A N 1
ATOM 1043 C CA . TYR A 1 130 ? -5.293 -1.118 -5.215 1 91.5 130 TYR A CA 1
ATOM 1044 C C . TYR A 1 130 ? -4.672 -0.091 -4.277 1 91.5 130 TYR A C 1
ATOM 1046 O O . TYR A 1 130 ? -5.336 0.854 -3.848 1 91.5 130 TYR A O 1
ATOM 1054 N N . LEU A 1 131 ? -3.494 -0.259 -4.012 1 89 131 LEU A N 1
ATOM 1055 C CA . LEU A 1 131 ? -2.781 0.635 -3.104 1 89 131 LEU A CA 1
ATOM 1056 C C . LEU A 1 131 ? -2.656 2.031 -3.705 1 89 131 LEU A C 1
ATOM 1058 O O . LEU A 1 131 ? -2.746 3.031 -2.986 1 89 131 LEU A O 1
ATOM 1062 N N . GLY A 1 132 ? -2.318 2.057 -4.969 1 91 132 GLY A N 1
ATOM 1063 C CA . GLY A 1 132 ? -2.258 3.338 -5.652 1 91 132 GLY A CA 1
ATOM 1064 C C . GLY A 1 132 ? -3.545 4.133 -5.543 1 91 132 GLY A C 1
ATOM 1065 O O . GLY A 1 132 ? -3.518 5.336 -5.285 1 91 132 GLY A O 1
ATOM 1066 N N . ASP A 1 133 ? -4.617 3.477 -5.688 1 91.38 133 ASP A N 1
ATOM 1067 C CA . ASP A 1 133 ? -5.926 4.117 -5.574 1 91.38 133 ASP A CA 1
ATOM 1068 C C . ASP A 1 133 ? -6.16 4.633 -4.156 1 91.38 133 ASP A C 1
ATOM 1070 O O . ASP A 1 133 ? -6.672 5.738 -3.971 1 91.38 133 ASP A O 1
ATOM 1074 N N . LYS A 1 134 ? -5.781 3.822 -3.213 1 87 134 LYS A N 1
ATOM 1075 C CA . LYS A 1 134 ? -5.906 4.207 -1.812 1 87 134 LYS A CA 1
ATOM 1076 C C . LYS A 1 134 ? -5.066 5.445 -1.504 1 87 134 LYS A C 1
ATOM 1078 O O . LYS A 1 134 ? -5.516 6.348 -0.793 1 87 134 LYS A O 1
ATOM 1083 N N . GLU A 1 135 ? -3.875 5.375 -1.987 1 88.25 135 GLU A N 1
ATOM 1084 C CA . GLU A 1 135 ? -2.979 6.508 -1.798 1 88.25 135 GLU A CA 1
ATOM 1085 C C . GLU A 1 135 ? -3.557 7.777 -2.414 1 88.25 135 GLU A C 1
ATOM 1087 O O . GLU A 1 135 ? -3.494 8.852 -1.811 1 88.25 135 GLU A O 1
ATOM 1092 N N . LYS A 1 136 ? -4.062 7.695 -3.572 1 90.5 136 LYS A N 1
ATOM 1093 C CA . LYS A 1 136 ? -4.66 8.844 -4.254 1 90.5 136 LYS A CA 1
ATOM 1094 C C . LYS A 1 136 ? -5.828 9.406 -3.451 1 90.5 136 LYS A C 1
ATOM 1096 O O . LYS A 1 136 ? -5.941 10.625 -3.289 1 90.5 136 LYS A O 1
ATOM 1101 N N . LYS A 1 137 ? -6.652 8.562 -2.967 1 87.44 137 LYS A N 1
ATOM 1102 C CA . LYS A 1 137 ? -7.789 8.977 -2.15 1 87.44 137 LYS A CA 1
ATOM 1103 C C . LYS A 1 137 ? -7.324 9.68 -0.879 1 87.44 137 LYS A C 1
ATOM 1105 O O . LYS A 1 137 ? -7.863 10.727 -0.507 1 87.44 137 LYS A O 1
ATOM 1110 N N . ARG A 1 138 ? -6.348 9.148 -0.287 1 83.94 138 ARG A N 1
ATOM 1111 C CA . ARG A 1 138 ? -5.793 9.734 0.93 1 83.94 138 ARG A CA 1
ATOM 1112 C C . ARG A 1 138 ? -5.227 11.125 0.659 1 83.94 138 ARG A C 1
ATOM 1114 O O . ARG A 1 138 ? -5.438 12.055 1.446 1 83.94 138 ARG A O 1
ATOM 1121 N N . ASN A 1 139 ? -4.539 11.203 -0.363 1 87.12 139 ASN A N 1
ATOM 1122 C CA . ASN A 1 139 ? -3.941 12.477 -0.733 1 87.12 139 ASN A CA 1
ATOM 1123 C C . ASN A 1 139 ? -5.008 13.531 -1.015 1 87.12 139 ASN A C 1
ATOM 1125 O O . ASN A 1 139 ? -4.836 14.703 -0.669 1 87.12 139 ASN A O 1
ATOM 1129 N N . ARG A 1 140 ? -6.078 13.102 -1.604 1 88.56 140 ARG A N 1
ATOM 1130 C CA . ARG A 1 140 ? -7.18 14.016 -1.884 1 88.56 140 ARG A CA 1
ATOM 1131 C C . ARG A 1 140 ? -7.812 14.523 -0.592 1 88.56 140 ARG A C 1
ATOM 1133 O O . ARG A 1 140 ? -8.125 15.711 -0.47 1 88.56 140 ARG A O 1
ATOM 1140 N N . ILE A 1 141 ? -7.934 13.664 0.295 1 81.88 141 ILE A N 1
ATOM 1141 C CA . ILE A 1 141 ? -8.508 14.031 1.585 1 81.88 141 ILE A CA 1
ATOM 1142 C C . ILE A 1 141 ? -7.59 15.016 2.303 1 81.88 141 ILE A C 1
ATOM 1144 O O . ILE A 1 141 ? -8.047 16.031 2.834 1 81.88 141 ILE A O 1
ATOM 1148 N N . LYS A 1 142 ? -6.352 14.758 2.256 1 79.12 142 LYS A N 1
ATOM 1149 C CA . LYS A 1 142 ? -5.363 15.625 2.887 1 79.12 142 LYS A CA 1
ATOM 1150 C C . LYS A 1 142 ? -5.363 17.016 2.25 1 79.12 142 LYS A C 1
ATOM 1152 O O . LYS A 1 142 ? -5.277 18.016 2.951 1 79.12 142 LYS A O 1
ATOM 1157 N N . GLN A 1 143 ? -5.371 16.953 1.015 1 86 143 GLN A N 1
ATOM 1158 C CA . GLN A 1 143 ? -5.402 18.219 0.286 1 86 143 GLN A CA 1
ATOM 1159 C C . GLN A 1 143 ? -6.648 19.031 0.632 1 86 143 GLN A C 1
ATOM 1161 O O . GLN A 1 143 ? -6.57 20.234 0.861 1 86 143 GLN A O 1
ATOM 1166 N N . ALA A 1 144 ? -7.742 18.328 0.677 1 83.44 144 ALA A N 1
ATOM 1167 C CA . ALA A 1 144 ? -8.992 18.984 1.042 1 83.44 144 ALA A CA 1
ATOM 1168 C C . ALA A 1 144 ? -8.922 19.562 2.455 1 83.44 144 ALA A C 1
ATOM 1170 O O . ALA A 1 144 ? -9.375 20.688 2.703 1 83.44 144 ALA A O 1
ATOM 1171 N N . ASP A 1 145 ? -8.336 18.859 3.314 1 75.88 145 ASP A N 1
ATOM 1172 C CA . ASP A 1 145 ? -8.148 19.312 4.691 1 75.88 145 ASP A CA 1
ATOM 1173 C C . ASP A 1 145 ? -7.242 20.547 4.75 1 75.88 145 ASP A C 1
ATOM 1175 O O . ASP A 1 145 ? -7.496 21.469 5.523 1 75.88 145 ASP A O 1
ATOM 1179 N N . GLY A 1 146 ? -6.176 20.469 4.004 1 68.62 146 GLY A N 1
ATOM 1180 C CA . GLY A 1 146 ? -5.277 21.609 3.922 1 68.62 146 GLY A CA 1
ATOM 1181 C C . GLY A 1 146 ? -5.949 22.859 3.406 1 68.62 146 GLY A C 1
ATOM 1182 O O . GLY A 1 146 ? -5.738 23.953 3.947 1 68.62 146 GLY A O 1
ATOM 1183 N N . ILE A 1 147 ? -6.734 22.609 2.492 1 74.81 147 ILE A N 1
ATOM 1184 C CA . ILE A 1 147 ? -7.461 23.719 1.887 1 74.81 147 ILE A CA 1
ATOM 1185 C C . ILE A 1 147 ? -8.461 24.297 2.891 1 74.81 147 ILE A C 1
ATOM 1187 O O . ILE A 1 147 ? -8.578 25.516 3.031 1 74.81 147 ILE A O 1
ATOM 1191 N N . ASN A 1 148 ? -9.109 23.438 3.559 1 73.62 148 ASN A N 1
ATOM 1192 C CA . ASN A 1 148 ? -10.078 23.875 4.562 1 73.62 148 ASN A CA 1
ATOM 1193 C C . ASN A 1 148 ? -9.406 24.641 5.699 1 73.62 148 ASN A C 1
ATOM 1195 O O . ASN A 1 148 ? -9.945 25.625 6.195 1 73.62 148 ASN A O 1
ATOM 1199 N N . LYS A 1 149 ? -8.289 24.203 6.113 1 72.56 149 LYS A N 1
ATOM 1200 C CA . LYS A 1 149 ? -7.527 24.875 7.164 1 72.56 149 LYS A CA 1
ATOM 1201 C C . LYS A 1 149 ? -7.086 26.266 6.723 1 72.56 149 LYS A C 1
ATOM 1203 O O . LYS A 1 149 ? -7.117 27.219 7.508 1 72.56 149 LYS A O 1
ATOM 1208 N N . LEU A 1 150 ? -6.621 26.344 5.586 1 68.25 150 LEU A N 1
ATOM 1209 C CA . LEU A 1 150 ? -6.203 27.625 5.039 1 68.25 150 LEU A CA 1
ATOM 1210 C C . LEU A 1 150 ? -7.379 28.594 4.957 1 68.25 150 LEU A C 1
ATOM 1212 O O . LEU A 1 150 ? -7.234 29.781 5.234 1 68.25 150 LEU A O 1
ATOM 1216 N N . LYS A 1 151 ? -8.414 28.031 4.633 1 67.31 151 LYS A N 1
ATOM 1217 C CA . LYS A 1 151 ? -9.625 28.844 4.551 1 67.31 151 LYS A CA 1
ATOM 1218 C C . LYS A 1 151 ? -10.055 29.328 5.934 1 67.31 151 LYS A C 1
ATOM 1220 O O . LYS A 1 151 ? -10.516 30.469 6.082 1 67.31 151 LYS A O 1
ATOM 1225 N N . SER A 1 152 ? -9.891 28.547 6.898 1 64.62 152 SER A N 1
ATOM 1226 C CA . SER A 1 152 ? -10.297 28.906 8.258 1 64.62 152 SER A CA 1
ATOM 1227 C C . SER A 1 152 ? -9.344 29.922 8.859 1 64.62 152 SER A C 1
ATOM 1229 O O . SER A 1 152 ? -9.758 30.766 9.664 1 64.62 152 SER A O 1
ATOM 1231 N N . ARG A 1 153 ? -8.078 29.797 8.758 1 59.06 153 ARG A N 1
ATOM 1232 C CA . ARG A 1 153 ? -7.105 30.75 9.297 1 59.06 153 ARG A CA 1
ATOM 1233 C C . ARG A 1 153 ? -7.312 32.125 8.703 1 59.06 153 ARG A C 1
ATOM 1235 O O . ARG A 1 153 ? -7.047 33.156 9.359 1 59.06 153 ARG A O 1
ATOM 1242 N N . ASN A 1 154 ? -7.359 32.281 7.566 1 50.94 154 ASN A N 1
ATOM 1243 C CA . ASN A 1 154 ? -7.52 33.594 6.996 1 50.94 154 ASN A CA 1
ATOM 1244 C C . ASN A 1 154 ? -8.93 34.156 7.219 1 50.94 154 ASN A C 1
ATOM 1246 O O . ASN A 1 154 ? -9.516 34.75 6.324 1 50.94 154 ASN A O 1
ATOM 1250 N N . ASN A 1 155 ? -9.484 34.062 8.5 1 49.41 155 ASN A N 1
ATOM 1251 C CA . ASN A 1 155 ? -10.781 34.625 8.883 1 49.41 155 ASN A CA 1
ATOM 1252 C C . ASN A 1 155 ? -11.859 34.281 7.867 1 49.41 155 ASN A C 1
ATOM 1254 O O . ASN A 1 155 ? -12.711 35.094 7.543 1 49.41 155 ASN A O 1
ATOM 1258 N N . GLY A 1 156 ? -11.93 33.219 7.289 1 50.53 156 GLY A N 1
ATOM 1259 C CA . GLY A 1 156 ? -12.969 32.812 6.363 1 50.53 156 GLY A CA 1
ATOM 1260 C C . GLY A 1 156 ? -12.633 33.094 4.914 1 50.53 156 GLY A C 1
ATOM 1261 O O . GLY A 1 156 ? -13.453 32.875 4.023 1 50.53 156 GLY A O 1
ATOM 1262 N N . LYS A 1 157 ? -11.688 34.156 4.648 1 48.12 157 LYS A N 1
ATOM 1263 C CA . LYS A 1 157 ? -11.477 34.812 3.373 1 48.12 157 LYS A CA 1
ATOM 1264 C C . LYS A 1 157 ? -10.734 33.938 2.387 1 48.12 157 LYS A C 1
ATOM 1266 O O . LYS A 1 157 ? -10.273 34.375 1.341 1 48.12 157 LYS A O 1
ATOM 1271 N N . GLY A 1 158 ? -10.93 32.594 1.993 1 48.97 158 GLY A N 1
ATOM 1272 C CA . GLY A 1 158 ? -10.602 31.641 0.964 1 48.97 158 GLY A CA 1
ATOM 1273 C C . GLY A 1 158 ? -9.109 31.375 0.843 1 48.97 158 GLY A C 1
ATOM 1274 O O . GLY A 1 158 ? -8.312 31.969 1.569 1 48.97 158 GLY A O 1
ATOM 1275 N N . ILE A 1 159 ? -8.445 30.312 0.308 1 49 159 ILE A N 1
ATOM 1276 C CA . ILE A 1 159 ? -7.16 29.875 -0.225 1 49 159 ILE A CA 1
ATOM 1277 C C . ILE A 1 159 ? -6.734 30.781 -1.377 1 49 159 ILE A C 1
ATOM 1279 O O . ILE A 1 159 ? -7.496 30.984 -2.324 1 49 159 ILE A O 1
ATOM 1283 N N . GLY A 1 160 ? -5.863 31.891 -1.208 1 50.41 160 GLY A N 1
ATOM 1284 C CA . GLY A 1 160 ? -5.258 32.844 -2.125 1 50.41 160 GLY A CA 1
ATOM 1285 C C . GLY A 1 160 ? -4.961 34.188 -1.48 1 50.41 160 GLY A C 1
ATOM 1286 O O . GLY A 1 160 ? -5.227 34.375 -0.292 1 50.41 160 GLY A O 1
ATOM 1287 N N . ARG A 1 161 ? -4.137 34.938 -2.168 1 52.81 161 ARG A N 1
ATOM 1288 C CA . ARG A 1 161 ? -3.791 36.281 -1.754 1 52.81 161 ARG A CA 1
ATOM 1289 C C . ARG A 1 161 ? -4.996 37 -1.15 1 52.81 161 ARG A C 1
ATOM 1291 O O . ARG A 1 161 ? -6.109 36.906 -1.665 1 52.81 161 ARG A O 1
ATOM 1298 N N . PRO A 1 162 ? -4.895 37.281 0.078 1 53.34 162 PRO A N 1
ATOM 1299 C CA . PRO A 1 162 ? -6 38.062 0.622 1 53.34 162 PRO A CA 1
ATOM 1300 C C . PRO A 1 162 ? -6.66 38.969 -0.427 1 53.34 162 PRO A C 1
ATOM 1302 O O . PRO A 1 162 ? -5.973 39.531 -1.281 1 53.34 162 PRO A O 1
ATOM 1305 N N . LYS A 1 163 ? -7.984 38.594 -0.738 1 56.69 163 LYS A N 1
ATOM 1306 C CA . LYS A 1 163 ? -8.656 39.469 -1.717 1 56.69 163 LYS A CA 1
ATOM 1307 C C . LYS A 1 163 ? -8.555 40.938 -1.331 1 56.69 163 LYS A C 1
ATOM 1309 O O . LYS A 1 163 ? -8.609 41.281 -0.148 1 56.69 163 LYS A O 1
ATOM 1314 N N . THR A 1 164 ? -7.941 41.688 -2.223 1 64.81 164 THR A N 1
ATOM 1315 C CA . THR A 1 164 ? -7.961 43.125 -2.012 1 64.81 164 THR A CA 1
ATOM 1316 C C . THR A 1 164 ? -9.367 43.594 -1.634 1 64.81 164 THR A C 1
ATOM 1318 O O . THR A 1 164 ? -10.336 43.25 -2.314 1 64.81 164 THR A O 1
ATOM 1321 N N . GLU A 1 165 ? -9.547 44 -0.494 1 68.69 165 GLU A N 1
ATOM 1322 C CA . GLU A 1 165 ? -10.844 44.438 0.004 1 68.69 165 GLU A CA 1
ATOM 1323 C C . GLU A 1 165 ? -11.188 45.844 -0.504 1 68.69 165 GLU A C 1
ATOM 1325 O O . GLU A 1 165 ? -10.289 46.594 -0.865 1 68.69 165 GLU A O 1
ATOM 1330 N N . ILE A 1 166 ? -12.547 46.094 -0.646 1 78 166 ILE A N 1
ATOM 1331 C CA . ILE A 1 166 ? -13.039 47.406 -1.026 1 78 166 ILE A CA 1
ATOM 1332 C C . ILE A 1 166 ? -12.898 48.375 0.154 1 78 166 ILE A C 1
ATOM 1334 O O . ILE A 1 166 ? -13.602 48.219 1.159 1 78 166 ILE A O 1
ATOM 1338 N N . THR A 1 167 ? -11.953 49.156 0.069 1 79 167 THR A N 1
ATOM 1339 C CA . THR A 1 167 ? -11.68 50.125 1.112 1 79 167 THR A CA 1
ATOM 1340 C C . THR A 1 167 ? -12.508 51.375 0.895 1 79 167 THR A C 1
ATOM 1342 O O . THR A 1 167 ? -13.148 51.531 -0.146 1 79 167 THR A O 1
ATOM 1345 N N . LYS A 1 168 ? -12.484 52.188 1.906 1 85.44 168 LYS A N 1
ATOM 1346 C CA . LYS A 1 168 ? -13.133 53.5 1.765 1 85.44 168 LYS A CA 1
ATOM 1347 C C . LYS A 1 168 ? -12.5 54.312 0.64 1 85.44 168 LYS A C 1
ATOM 1349 O O . LYS A 1 168 ? -13.195 55 -0.105 1 85.44 168 LYS A O 1
ATOM 1354 N N . GLU A 1 169 ? -11.234 54.188 0.56 1 87.69 169 GLU A N 1
ATOM 1355 C CA . GLU A 1 169 ? -10.516 54.875 -0.498 1 87.69 169 GLU A CA 1
ATOM 1356 C C . GLU A 1 169 ? -10.953 54.406 -1.878 1 87.69 169 GLU A C 1
ATOM 1358 O O . GLU A 1 169 ? -11.07 55.188 -2.811 1 87.69 169 GLU A O 1
ATOM 1363 N N . PHE A 1 170 ? -11.227 53.219 -1.94 1 89.94 170 PHE A N 1
ATOM 1364 C CA . PHE A 1 170 ? -11.719 52.656 -3.191 1 89.94 170 PHE A CA 1
ATOM 1365 C C . PHE A 1 170 ? -13.047 53.281 -3.586 1 89.94 170 PHE A C 1
ATOM 1367 O O . PHE A 1 170 ? -13.25 53.625 -4.746 1 89.94 170 PHE A O 1
ATOM 1374 N N . LYS A 1 171 ? -13.898 53.406 -2.691 1 90.44 171 LYS A N 1
ATOM 1375 C CA . LYS A 1 171 ? -15.219 53.969 -2.955 1 90.44 171 LYS A CA 1
ATOM 1376 C C . LYS A 1 171 ? -15.102 55.406 -3.441 1 90.44 171 LYS A C 1
ATOM 1378 O O . LYS A 1 171 ? -15.828 55.844 -4.352 1 90.44 171 LYS A O 1
ATOM 1383 N N . VAL A 1 172 ? -14.227 56.156 -2.848 1 91.94 172 VAL A N 1
ATOM 1384 C CA . VAL A 1 172 ? -14.016 57.531 -3.232 1 91.94 172 VAL A CA 1
ATOM 1385 C C . VAL A 1 172 ? -13.469 57.594 -4.656 1 91.94 172 VAL A C 1
ATOM 1387 O O . VAL A 1 172 ? -13.977 58.375 -5.488 1 91.94 172 VAL A O 1
ATOM 1390 N N . GLN A 1 173 ? -12.5 56.719 -4.922 1 92.44 173 GLN A N 1
ATOM 1391 C CA . GLN A 1 173 ? -11.875 56.719 -6.238 1 92.44 173 GLN A CA 1
ATOM 1392 C C . GLN A 1 173 ? -12.836 56.188 -7.301 1 92.44 173 GLN A C 1
ATOM 1394 O O . GLN A 1 173 ? -12.828 56.656 -8.445 1 92.44 173 GLN A O 1
ATOM 1399 N N . TYR A 1 174 ? -13.594 55.344 -6.863 1 92.31 174 TYR A N 1
ATOM 1400 C CA . TYR A 1 174 ? -14.609 54.781 -7.75 1 92.31 174 TYR A CA 1
ATOM 1401 C C . TYR A 1 174 ? -15.602 55.844 -8.18 1 92.31 174 TYR A C 1
ATOM 1403 O O . TYR A 1 174 ? -15.953 55.938 -9.359 1 92.31 174 TYR A O 1
ATOM 1411 N N . LYS A 1 175 ? -16.062 56.594 -7.242 1 92.31 175 LYS A N 1
ATOM 1412 C CA . LYS A 1 175 ? -17.016 57.656 -7.531 1 92.31 175 LYS A CA 1
ATOM 1413 C C . LYS A 1 175 ? -16.406 58.688 -8.461 1 92.31 175 LYS A C 1
ATOM 1415 O O . LYS A 1 175 ? -17.062 59.188 -9.383 1 92.31 175 LYS A O 1
ATOM 1420 N N . LEU A 1 176 ? -15.195 58.969 -8.258 1 93.38 176 LEU A N 1
ATOM 1421 C CA . LEU A 1 176 ? -14.5 59.938 -9.109 1 93.38 176 LEU A CA 1
ATOM 1422 C C . LEU A 1 176 ? -14.406 59.438 -10.539 1 93.38 176 LEU A C 1
ATOM 1424 O O . LEU A 1 176 ? -14.602 60.188 -11.492 1 93.38 176 LEU A O 1
ATOM 1428 N N . TRP A 1 177 ? -14.164 58.156 -10.672 1 93.75 177 TRP A N 1
ATOM 1429 C CA . TRP A 1 177 ? -14.047 57.531 -11.977 1 93.75 177 TRP A CA 1
ATOM 1430 C C . TRP A 1 177 ? -15.406 57.469 -12.672 1 93.75 177 TRP A C 1
ATOM 1432 O O . TRP A 1 177 ? -15.516 57.781 -13.859 1 93.75 177 TRP A O 1
ATOM 1442 N N . LYS A 1 178 ? -16.359 57.188 -11.906 1 91.81 178 LYS A N 1
ATOM 1443 C CA . LYS A 1 178 ? -17.703 57.062 -12.477 1 91.81 178 LYS A CA 1
ATOM 1444 C C . LYS A 1 178 ? -18.25 58.438 -12.891 1 91.81 178 LYS A C 1
ATOM 1446 O O . LYS A 1 178 ? -19 58.531 -13.859 1 91.81 178 LYS A O 1
ATOM 1451 N N . ASN A 1 179 ? -17.797 59.438 -12.188 1 92.19 179 ASN A N 1
ATOM 1452 C CA . ASN A 1 179 ? -18.219 60.781 -12.492 1 92.19 179 ASN A CA 1
ATOM 1453 C C . ASN A 1 179 ? -17.328 61.438 -13.562 1 92.19 179 ASN A C 1
ATOM 1455 O O . ASN A 1 179 ? -17.406 62.625 -13.789 1 92.19 179 ASN A O 1
ATOM 1459 N N . LYS A 1 180 ? -16.531 60.594 -14.125 1 90.75 180 LYS A N 1
ATOM 1460 C CA . LYS A 1 180 ? -15.695 60.969 -15.258 1 90.75 180 LYS A CA 1
ATOM 1461 C C . LYS A 1 180 ? -14.688 62.031 -14.852 1 90.75 180 LYS A C 1
ATOM 1463 O O . LYS A 1 180 ? -14.312 62.906 -15.664 1 90.75 180 LYS A O 1
ATOM 1468 N N . LYS A 1 181 ? -14.297 62 -13.703 1 91.62 181 LYS A N 1
ATOM 1469 C CA . LYS A 1 181 ? -13.336 63 -13.203 1 91.62 181 LYS A CA 1
ATOM 1470 C C . LYS A 1 181 ? -11.906 62.469 -13.367 1 91.62 181 LYS A C 1
ATOM 1472 O O . LYS A 1 181 ? -10.953 63.25 -13.305 1 91.62 181 LYS A O 1
ATOM 1477 N N . GLN A 1 182 ? -11.797 61.188 -13.477 1 92.12 182 GLN A N 1
ATOM 1478 C CA . GLN A 1 182 ? -10.492 60.594 -13.711 1 92.12 182 GLN A CA 1
ATOM 1479 C C . GLN A 1 182 ? -10.609 59.344 -14.602 1 92.12 182 GLN A C 1
ATOM 1481 O O . GLN A 1 182 ? -11.688 58.781 -14.727 1 92.12 182 GLN A O 1
ATOM 1486 N N . SER A 1 183 ? -9.406 59 -15.117 1 92.06 183 SER A N 1
ATOM 1487 C CA . SER A 1 183 ? -9.375 57.812 -15.977 1 92.06 183 SER A CA 1
ATOM 1488 C C . SER A 1 183 ? -9.281 56.531 -15.156 1 92.06 183 SER A C 1
ATOM 1490 O O . SER A 1 183 ? -8.914 56.594 -13.977 1 92.06 183 SER A O 1
ATOM 1492 N N . ALA A 1 184 ? -9.711 55.438 -15.859 1 93.81 184 ALA A N 1
ATOM 1493 C CA . ALA A 1 184 ? -9.578 54.125 -15.203 1 93.81 184 ALA A CA 1
ATOM 1494 C C . ALA A 1 184 ? -8.133 53.875 -14.773 1 93.81 184 ALA A C 1
ATOM 1496 O O . ALA A 1 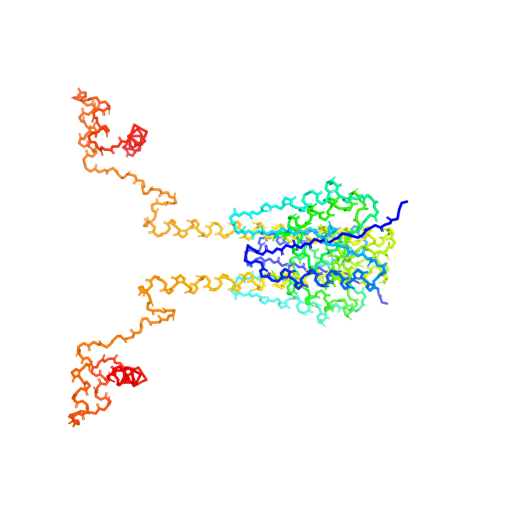184 ? -7.883 53.375 -13.68 1 93.81 184 ALA A O 1
ATOM 1497 N N . VAL A 1 185 ? -7.297 54.344 -15.625 1 93.06 185 VAL A N 1
ATOM 1498 C CA . VAL A 1 185 ? -5.875 54.125 -15.375 1 93.06 185 VAL A CA 1
ATOM 1499 C C . VAL A 1 185 ? -5.445 54.906 -14.133 1 93.06 185 VAL A C 1
ATOM 1501 O O . VAL A 1 185 ? -4.746 54.375 -13.266 1 93.06 185 VAL A O 1
ATOM 1504 N N . ASP A 1 186 ? -5.82 56.125 -14.047 1 93.12 186 ASP A N 1
ATOM 1505 C CA . ASP A 1 186 ? -5.516 56.969 -12.891 1 93.12 186 ASP A CA 1
ATOM 1506 C C . ASP A 1 186 ? -6.09 56.344 -11.609 1 93.12 186 ASP A C 1
ATOM 1508 O O . ASP A 1 186 ? -5.453 56.406 -10.555 1 93.12 186 ASP A O 1
ATOM 1512 N N . THR A 1 187 ? -7.219 55.812 -11.719 1 93.88 187 THR A N 1
ATOM 1513 C CA . THR A 1 187 ? -7.934 55.25 -10.562 1 93.88 187 THR A CA 1
ATOM 1514 C C . THR A 1 187 ? -7.18 54.062 -9.961 1 93.88 187 THR A C 1
ATOM 1516 O O . THR A 1 187 ? -6.914 54.062 -8.758 1 93.88 187 THR A O 1
ATOM 1519 N N . TYR A 1 188 ? -6.863 53.094 -10.781 1 92.56 188 TYR A N 1
ATOM 1520 C CA . TYR A 1 188 ? -6.219 51.938 -10.172 1 92.56 188 TYR A CA 1
ATOM 1521 C C . TYR A 1 188 ? -4.762 52.219 -9.836 1 92.56 188 TYR A C 1
ATOM 1523 O O . TYR A 1 188 ? -4.203 51.656 -8.898 1 92.56 188 TYR A O 1
ATOM 1531 N N . SER A 1 189 ? -4.203 53.25 -10.547 1 91 189 SER A N 1
ATOM 1532 C CA . SER A 1 189 ? -2.861 53.719 -10.18 1 91 189 SER A CA 1
ATOM 1533 C C . SER A 1 189 ? -2.855 54.344 -8.805 1 91 189 SER A C 1
ATOM 1535 O O . SER A 1 189 ? -1.973 54.094 -7.988 1 91 189 SER A O 1
ATOM 1537 N N . ASN A 1 190 ? -3.82 55.125 -8.531 1 89.44 190 ASN A N 1
ATOM 1538 C CA . ASN A 1 190 ? -3.963 55.812 -7.254 1 89.44 190 ASN A CA 1
ATOM 1539 C C . ASN A 1 190 ? -4.203 54.812 -6.113 1 89.44 190 ASN A C 1
ATOM 1541 O O . ASN A 1 190 ? -3.801 55.062 -4.977 1 89.44 190 ASN A O 1
ATOM 1545 N N . LEU A 1 191 ? -4.902 53.781 -6.391 1 90.56 191 LEU A N 1
ATOM 1546 C CA . LEU A 1 191 ? -5.262 52.75 -5.398 1 90.56 191 LEU A CA 1
ATOM 1547 C C . LEU A 1 191 ? -4.137 51.75 -5.23 1 90.56 191 LEU A C 1
ATOM 1549 O O . LEU A 1 191 ? -4.184 50.906 -4.324 1 90.56 191 LEU A O 1
ATOM 1553 N N . GLY A 1 192 ? -3.16 51.875 -6.168 1 88.69 192 GLY A N 1
ATOM 1554 C CA . GLY A 1 192 ? -2.068 50.906 -6.137 1 88.69 192 GLY A CA 1
ATOM 1555 C C . GLY A 1 192 ? -2.484 49.531 -6.578 1 88.69 192 GLY A C 1
ATOM 1556 O O . GLY A 1 192 ? -1.948 48.531 -6.09 1 88.69 192 GLY A O 1
ATOM 1557 N N . LEU A 1 193 ? -3.434 49.531 -7.391 1 87.88 193 LEU A N 1
ATOM 1558 C CA . LEU A 1 193 ? -3.971 48.281 -7.871 1 87.88 193 LEU A CA 1
ATOM 1559 C C . LEU A 1 193 ? -3.596 48.062 -9.336 1 87.88 193 LEU A C 1
ATOM 1561 O O . LEU A 1 193 ? -3.357 49 -10.07 1 87.88 193 LEU A O 1
ATOM 1565 N N . THR A 1 194 ? -3.506 46.844 -9.766 1 86.25 194 THR A N 1
ATOM 1566 C CA . THR A 1 194 ? -3.395 46.531 -11.18 1 86.25 194 THR A CA 1
ATOM 1567 C C . THR A 1 194 ? -4.746 46.656 -11.875 1 86.25 194 THR A C 1
ATOM 1569 O O . THR A 1 194 ? -5.789 46.656 -11.219 1 86.25 194 THR A O 1
ATOM 1572 N N . LYS A 1 195 ? -4.609 46.719 -13.195 1 89.5 195 LYS A N 1
ATOM 1573 C CA . LYS A 1 195 ? -5.812 46.812 -14.023 1 89.5 195 LYS A CA 1
ATOM 1574 C C . LYS A 1 195 ? -6.762 45.656 -13.734 1 89.5 195 LYS A C 1
ATOM 1576 O O . LYS A 1 195 ? -7.957 45.844 -13.516 1 89.5 195 LYS A O 1
ATOM 1581 N N . ALA A 1 196 ? -6.234 44.562 -13.711 1 87.81 196 ALA A N 1
ATOM 1582 C CA . ALA A 1 196 ? -7.051 43.375 -13.539 1 87.81 196 ALA A CA 1
ATOM 1583 C C . ALA A 1 196 ? -7.738 43.375 -12.18 1 87.81 196 ALA A C 1
ATOM 1585 O O . ALA A 1 196 ? -8.93 43.062 -12.078 1 87.81 196 ALA A O 1
ATOM 1586 N N . THR A 1 197 ? -7.035 43.719 -11.156 1 86.56 197 THR A N 1
ATOM 1587 C CA . THR A 1 197 ? -7.582 43.75 -9.805 1 86.56 197 THR A CA 1
ATOM 1588 C C . THR A 1 197 ? -8.648 44.812 -9.656 1 86.56 197 THR A C 1
ATOM 1590 O O . THR A 1 197 ? -9.656 44.625 -8.977 1 86.56 197 THR A O 1
ATOM 1593 N N . PHE A 1 198 ? -8.367 45.938 -10.312 1 90.38 198 PHE A N 1
ATOM 1594 C CA . PHE A 1 198 ? -9.297 47.031 -10.266 1 90.38 198 PHE A CA 1
ATOM 1595 C C . PHE A 1 198 ? -10.648 46.656 -10.859 1 90.38 198 PHE A C 1
ATOM 1597 O O . PHE A 1 198 ? -11.688 46.844 -10.219 1 90.38 198 PHE A O 1
ATOM 1604 N N . TYR A 1 199 ? -10.648 46.062 -11.969 1 90.75 199 TYR A N 1
ATOM 1605 C CA . TYR A 1 199 ? -11.898 45.719 -12.641 1 90.75 199 TYR A CA 1
ATOM 1606 C C . TYR A 1 199 ? -12.617 44.594 -11.922 1 90.75 199 TYR A C 1
ATOM 1608 O O . TYR A 1 199 ? -13.852 44.531 -11.922 1 90.75 199 TYR A O 1
ATOM 1616 N N . ARG A 1 200 ? -11.82 43.844 -11.305 1 87.19 200 ARG A N 1
ATOM 1617 C CA . ARG A 1 200 ? -12.438 42.812 -10.5 1 87.19 200 ARG A CA 1
ATOM 1618 C C . ARG A 1 200 ? -13.188 43.406 -9.312 1 87.19 200 ARG A C 1
ATOM 1620 O O . ARG A 1 200 ? -14.32 43 -9.023 1 87.19 200 ARG A O 1
ATOM 1627 N N . LEU A 1 201 ? -12.617 44.312 -8.664 1 87.38 201 LEU A N 1
ATOM 1628 C CA . LEU A 1 201 ? -13.219 45 -7.52 1 87.38 201 LEU A CA 1
ATOM 1629 C C . LEU A 1 201 ? -14.445 45.781 -7.945 1 87.38 201 LEU A C 1
ATOM 1631 O O . LEU A 1 201 ? -15.43 45.844 -7.207 1 87.38 201 LEU A O 1
ATOM 1635 N N . VAL A 1 202 ? -14.312 46.344 -9.141 1 90.12 202 VAL A N 1
ATOM 1636 C CA . VAL A 1 202 ? -15.43 47.094 -9.688 1 90.12 202 VAL A CA 1
ATOM 1637 C C . VAL A 1 202 ? -16.641 46.188 -9.875 1 90.12 202 VAL A C 1
ATOM 1639 O O . VAL A 1 202 ? -17.75 46.531 -9.5 1 90.12 202 VAL A O 1
ATOM 1642 N N . LYS A 1 203 ? -16.375 45.062 -10.414 1 88.06 203 LYS A N 1
ATOM 1643 C CA . LYS A 1 203 ? -17.438 44.094 -10.641 1 88.06 203 LYS A CA 1
ATOM 1644 C C . LYS A 1 203 ? -18.062 43.625 -9.312 1 88.06 203 LYS A C 1
ATOM 1646 O O . LYS A 1 203 ? -19.281 43.531 -9.195 1 88.06 203 LYS A O 1
ATOM 1651 N N . GLU A 1 204 ? -17.297 43.438 -8.438 1 84.44 204 GLU A N 1
ATOM 1652 C CA . GLU A 1 204 ? -17.766 43.031 -7.121 1 84.44 204 GLU A CA 1
ATOM 1653 C C . GLU A 1 204 ? -18.578 44.125 -6.445 1 84.44 204 GLU A C 1
ATOM 1655 O O . GLU A 1 204 ? -19.594 43.875 -5.809 1 84.44 204 GLU A O 1
ATOM 1660 N N . PHE A 1 205 ? -18.109 45.344 -6.473 1 84.88 205 PHE A N 1
ATOM 1661 C CA . PHE A 1 205 ? -18.734 46.531 -5.879 1 84.88 205 PHE A CA 1
ATOM 1662 C C . PHE A 1 205 ? -20.078 46.812 -6.539 1 84.88 205 PHE A C 1
ATOM 1664 O O . PHE A 1 205 ? -21.047 47.156 -5.859 1 84.88 205 PHE A O 1
ATOM 1671 N N . GLU A 1 206 ? -20.156 46.5 -7.832 1 86.75 206 GLU A N 1
ATOM 1672 C CA . GLU A 1 206 ? -21.375 46.812 -8.57 1 86.75 206 GLU A CA 1
ATOM 1673 C C . GLU A 1 206 ? -22.406 45.688 -8.406 1 86.75 206 GLU A C 1
ATOM 1675 O O . GLU A 1 206 ? -23.609 45.938 -8.516 1 86.75 206 GLU A O 1
ATOM 1680 N N . GLU A 1 207 ? -21.938 44.531 -8.164 1 78.5 207 GLU A N 1
ATOM 1681 C CA . GLU A 1 207 ? -22.844 43.406 -7.93 1 78.5 207 GLU A CA 1
ATOM 1682 C C . GLU A 1 207 ? -23.438 43.469 -6.527 1 78.5 207 GLU A C 1
ATOM 1684 O O . GLU A 1 207 ? -24.562 43.031 -6.305 1 78.5 207 GLU A O 1
ATOM 1689 N N . LYS A 1 208 ? -22.797 43.906 -5.676 1 67.94 208 LYS A N 1
ATOM 1690 C CA . LYS A 1 208 ? -23.297 44.062 -4.309 1 67.94 208 LYS A CA 1
ATOM 1691 C C . LYS A 1 208 ? -24.172 45.312 -4.18 1 67.94 208 LYS A C 1
ATOM 1693 O O . LYS A 1 208 ? -24.938 45.438 -3.223 1 67.94 208 LYS A O 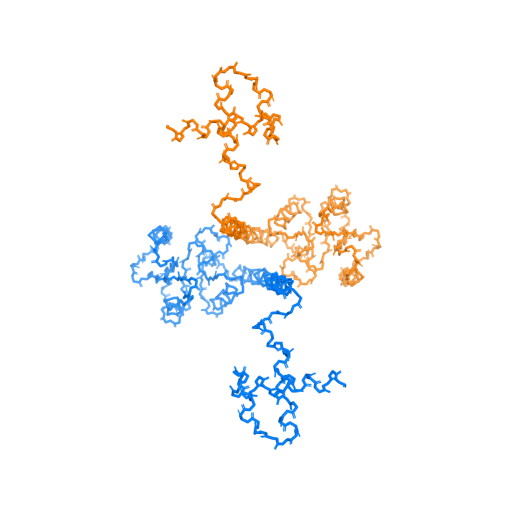1
ATOM 1698 N N . LYS A 1 209 ? -24.203 46.094 -4.969 1 59.59 209 LYS A N 1
ATOM 1699 C CA . LYS A 1 209 ? -25.156 47.188 -5.008 1 59.59 209 LYS A CA 1
ATOM 1700 C C . LYS A 1 209 ? -26.5 46.719 -5.566 1 59.59 209 LYS A C 1
ATOM 1702 O O . LYS A 1 209 ? -26.547 45.906 -6.488 1 59.59 209 LYS A O 1
ATOM 1707 N N . MET B 1 1 ? -19.156 -31.719 4.652 1 52.28 1 MET B N 1
ATOM 1708 C CA . MET B 1 1 ? -19.953 -30.547 4.992 1 52.28 1 MET B CA 1
ATOM 1709 C C . MET B 1 1 ? -19.891 -29.5 3.879 1 52.28 1 MET B C 1
ATOM 1711 O O . MET B 1 1 ? -18.875 -29.375 3.203 1 52.28 1 MET B O 1
ATOM 1715 N N . GLN B 1 2 ? -21.094 -29.047 3.416 1 75.5 2 GLN B N 1
ATOM 1716 C CA . GLN B 1 2 ? -21.25 -28.266 2.201 1 75.5 2 GLN B CA 1
ATOM 1717 C C . GLN B 1 2 ? -20.672 -26.859 2.381 1 75.5 2 GLN B C 1
ATOM 1719 O O . GLN B 1 2 ? -20.844 -26.234 3.434 1 75.5 2 GLN B O 1
ATOM 1724 N N . ARG B 1 3 ? -19.766 -26.406 1.662 1 89.31 3 ARG B N 1
ATOM 1725 C CA . ARG B 1 3 ? -19.141 -25.094 1.663 1 89.31 3 ARG B CA 1
ATOM 1726 C C . ARG B 1 3 ? -20.188 -23.984 1.645 1 89.31 3 ARG B C 1
ATOM 1728 O O . ARG B 1 3 ? -21.172 -24.062 0.895 1 89.31 3 ARG B O 1
ATOM 1735 N N . LYS B 1 4 ? -20.141 -23.062 2.613 1 94.19 4 LYS B N 1
ATOM 1736 C CA . LYS B 1 4 ? -21.062 -21.938 2.668 1 94.19 4 LYS B CA 1
ATOM 1737 C C . LYS B 1 4 ? -20.344 -20.625 2.361 1 94.19 4 LYS B C 1
ATOM 1739 O O . LYS B 1 4 ? -19.141 -20.5 2.586 1 94.19 4 LYS B O 1
ATOM 1744 N N . MET B 1 5 ? -21.141 -19.688 1.847 1 97 5 MET B N 1
ATOM 1745 C CA . MET B 1 5 ? -20.625 -18.344 1.606 1 97 5 MET B CA 1
ATOM 1746 C C . MET B 1 5 ? -21.25 -17.344 2.57 1 97 5 MET B C 1
ATOM 1748 O O . MET B 1 5 ? -22.453 -17.422 2.855 1 97 5 MET B O 1
ATOM 1752 N N . PHE B 1 6 ? -20.438 -16.531 3.092 1 97.94 6 PHE B N 1
ATOM 1753 C CA . PHE B 1 6 ? -20.875 -15.43 3.945 1 97.94 6 PHE B CA 1
ATOM 1754 C C . PHE B 1 6 ? -20.422 -14.086 3.373 1 97.94 6 PHE B C 1
ATOM 1756 O O . PHE B 1 6 ? -19.328 -13.984 2.807 1 97.94 6 PHE B O 1
ATOM 1763 N N . GLY B 1 7 ? -21.266 -13.125 3.502 1 98.19 7 GLY B N 1
ATOM 1764 C CA . GLY B 1 7 ? -20.906 -11.781 3.059 1 98.19 7 GLY B CA 1
ATOM 1765 C C . GLY B 1 7 ? -20.5 -10.867 4.195 1 98.19 7 GLY B C 1
ATOM 1766 O O . GLY B 1 7 ? -21.062 -10.938 5.289 1 98.19 7 GLY B O 1
ATOM 1767 N N . TYR B 1 8 ? -19.594 -10.008 3.941 1 98.12 8 TYR B N 1
ATOM 1768 C CA . TYR B 1 8 ? -19.203 -8.977 4.898 1 98.12 8 TYR B CA 1
ATOM 1769 C C . TYR B 1 8 ? -19.25 -7.594 4.258 1 98.12 8 TYR B C 1
ATOM 1771 O O . TYR B 1 8 ? -18.641 -7.375 3.207 1 98.12 8 TYR B O 1
ATOM 1779 N N . VAL B 1 9 ? -19.984 -6.719 4.93 1 97.06 9 VAL B N 1
ATOM 1780 C CA . VAL B 1 9 ? -20.172 -5.348 4.465 1 97.06 9 VAL B CA 1
ATOM 1781 C C . VAL B 1 9 ? -19.688 -4.371 5.535 1 97.06 9 VAL B C 1
ATOM 1783 O O . VAL B 1 9 ? -20 -4.527 6.715 1 97.06 9 VAL B O 1
ATOM 1786 N N . ARG B 1 10 ? -18.875 -3.449 5.129 1 94.94 10 ARG B N 1
ATOM 1787 C CA . ARG B 1 10 ? -18.422 -2.373 6.008 1 94.94 10 ARG B CA 1
ATOM 1788 C C . ARG B 1 10 ? -18.828 -1.011 5.453 1 94.94 10 ARG B C 1
ATOM 1790 O O . ARG B 1 10 ? -18.578 -0.709 4.285 1 94.94 10 ARG B O 1
ATOM 1797 N N . THR B 1 11 ? -19.5 -0.23 6.289 1 92.31 11 THR B N 1
ATOM 1798 C CA . THR B 1 11 ? -19.984 1.07 5.84 1 92.31 11 THR B CA 1
ATOM 1799 C C . THR B 1 11 ? -19.719 2.139 6.898 1 92.31 11 THR B C 1
ATOM 1801 O O . THR B 1 11 ? -19.219 1.835 7.984 1 92.31 11 THR B O 1
ATOM 1804 N N . THR B 1 12 ? -19.891 3.309 6.398 1 87.25 12 THR B N 1
ATOM 1805 C CA . THR B 1 12 ? -19.891 4.391 7.375 1 87.25 12 THR B CA 1
ATOM 1806 C C . THR B 1 12 ? -21.156 4.383 8.211 1 87.25 12 THR B C 1
ATOM 1808 O O . THR B 1 12 ? -22.094 3.631 7.914 1 87.25 12 THR B O 1
ATOM 1811 N N . ILE B 1 13 ? -21.156 5.188 9.258 1 84.5 13 ILE B N 1
ATOM 1812 C CA . ILE B 1 13 ? -22.328 5.289 10.125 1 84.5 13 ILE B CA 1
ATOM 1813 C C . ILE B 1 13 ? -23.531 5.797 9.328 1 84.5 13 ILE B C 1
ATOM 1815 O O . ILE B 1 13 ? -24.656 5.398 9.586 1 84.5 13 ILE B O 1
ATOM 1819 N N . LYS B 1 14 ? -23.234 6.535 8.336 1 85.62 14 LYS B N 1
ATOM 1820 C CA . LYS B 1 14 ? -24.297 7.062 7.484 1 85.62 14 LYS B CA 1
ATOM 1821 C C . LYS B 1 14 ? -24.812 5.992 6.52 1 85.62 14 LYS B C 1
ATOM 1823 O O . LYS B 1 14 ? -25.859 6.172 5.887 1 85.62 14 LYS B O 1
ATOM 1828 N N . GLY B 1 15 ? -24.109 4.953 6.414 1 83.69 15 GLY B N 1
ATOM 1829 C CA . GLY B 1 15 ? -24.547 3.797 5.652 1 83.69 15 GLY B CA 1
ATOM 1830 C C . GLY B 1 15 ? -24.344 3.955 4.156 1 83.69 15 GLY B C 1
ATOM 1831 O O . GLY B 1 15 ? -24.984 3.258 3.363 1 83.69 15 GLY B O 1
ATOM 1832 N N . LYS B 1 16 ? -23.609 4.891 3.811 1 83.69 16 LYS B N 1
ATOM 1833 C CA . LYS B 1 16 ? -23.375 5.129 2.387 1 83.69 16 LYS B CA 1
ATOM 1834 C C . LYS B 1 16 ? -22.75 3.912 1.722 1 83.69 16 LYS B C 1
ATOM 1836 O O . LYS B 1 16 ? -21.75 3.383 2.211 1 83.69 16 LYS B O 1
ATOM 1841 N N . GLY B 1 17 ? -23.469 3.326 0.658 1 89.5 17 GLY B N 1
ATOM 1842 C CA . GLY B 1 17 ? -22.938 2.238 -0.15 1 89.5 17 GLY B CA 1
ATOM 1843 C C . GLY B 1 17 ? -23.297 0.866 0.382 1 89.5 17 GLY B C 1
ATOM 1844 O O . GLY B 1 17 ? -22.953 -0.152 -0.22 1 89.5 17 GLY B O 1
ATOM 1845 N N . LYS B 1 18 ? -23.953 0.789 1.489 1 94 18 LYS B N 1
ATOM 1846 C CA . LYS B 1 18 ? -24.312 -0.474 2.127 1 94 18 LYS B CA 1
ATOM 1847 C C . LYS B 1 18 ? -25.109 -1.363 1.175 1 94 18 LYS B C 1
ATOM 1849 O O . LYS B 1 18 ? -24.75 -2.52 0.948 1 94 18 LYS B O 1
ATOM 1854 N N . GLU B 1 19 ? -26.156 -0.795 0.616 1 94.5 19 GLU B N 1
ATOM 1855 C CA . GLU B 1 19 ? -27.047 -1.567 -0.244 1 94.5 19 GLU B CA 1
ATOM 1856 C C . GLU B 1 19 ? -26.312 -2.051 -1.498 1 94.5 19 GLU B C 1
ATOM 1858 O O . GLU B 1 19 ? -26.516 -3.182 -1.941 1 94.5 19 GLU B O 1
ATOM 1863 N N . GLU B 1 20 ? -25.547 -1.188 -2.023 1 96.06 20 GLU B N 1
ATOM 1864 C CA . GLU B 1 20 ? -24.766 -1.552 -3.207 1 96.06 20 GLU B CA 1
ATOM 1865 C C . GLU B 1 20 ? -23.828 -2.717 -2.914 1 96.06 20 GLU B C 1
ATOM 1867 O O . GLU B 1 20 ? -23.703 -3.635 -3.727 1 96.06 20 GLU B O 1
ATOM 1872 N N . GLN B 1 21 ? -23.188 -2.719 -1.788 1 97.19 21 GLN B N 1
ATOM 1873 C CA . GLN B 1 21 ? -22.312 -3.805 -1.39 1 97.19 21 GLN B CA 1
ATOM 1874 C C . GLN B 1 21 ? -23.078 -5.113 -1.237 1 97.19 21 GLN B C 1
ATOM 1876 O O . GLN B 1 21 ? -22.641 -6.156 -1.74 1 97.19 21 GLN B O 1
ATOM 1881 N N . ILE B 1 22 ? -24.219 -5.02 -0.61 1 96.88 22 ILE B N 1
ATOM 1882 C CA . ILE B 1 22 ? -25.031 -6.199 -0.36 1 96.88 22 ILE B CA 1
ATOM 1883 C C . ILE B 1 22 ? -25.484 -6.809 -1.688 1 96.88 22 ILE B C 1
ATOM 1885 O O . ILE B 1 22 ? -25.375 -8.016 -1.892 1 96.88 22 ILE B O 1
ATOM 1889 N N . GLU B 1 23 ? -25.906 -5.969 -2.547 1 96.5 23 GLU B N 1
ATOM 1890 C CA . GLU B 1 23 ? -26.375 -6.43 -3.852 1 96.5 23 GLU B CA 1
ATOM 1891 C C . GLU B 1 23 ? -25.234 -7.082 -4.645 1 96.5 23 GLU B C 1
ATOM 1893 O O . GLU B 1 23 ? -25.438 -8.117 -5.285 1 96.5 23 GLU B O 1
ATOM 1898 N N . THR B 1 24 ? -24.125 -6.441 -4.617 1 97.31 24 THR B N 1
ATOM 1899 C CA . THR B 1 24 ? -22.953 -6.965 -5.316 1 97.31 24 THR B CA 1
ATOM 1900 C C . THR B 1 24 ? -22.594 -8.352 -4.797 1 97.31 24 THR B C 1
ATOM 1902 O O . THR B 1 24 ? -22.312 -9.258 -5.578 1 97.31 24 THR B O 1
ATOM 1905 N N . ILE B 1 25 ? -22.641 -8.523 -3.484 1 98 25 ILE B N 1
ATOM 1906 C CA . ILE B 1 25 ? -22.297 -9.789 -2.848 1 98 25 ILE B CA 1
ATOM 1907 C C . ILE B 1 25 ? -23.328 -10.852 -3.213 1 98 25 ILE B C 1
ATOM 1909 O O . ILE B 1 25 ? -22.969 -11.961 -3.611 1 98 25 ILE B O 1
ATOM 1913 N N . LYS B 1 26 ? -24.547 -10.5 -3.152 1 97.12 26 LYS B N 1
ATOM 1914 C CA . LYS B 1 26 ? -25.625 -11.438 -3.484 1 97.12 26 LYS B CA 1
ATOM 1915 C C . LYS B 1 26 ? -25.516 -11.898 -4.938 1 97.12 26 LYS B C 1
ATOM 1917 O O . LYS B 1 26 ? -25.672 -13.086 -5.23 1 97.12 26 LYS B O 1
ATOM 1922 N N . LYS B 1 27 ? -25.328 -10.969 -5.777 1 97.12 27 LYS B N 1
ATOM 1923 C CA . LYS B 1 27 ? -25.203 -11.281 -7.199 1 97.12 27 LYS B CA 1
ATOM 1924 C C . LYS B 1 27 ? -24.047 -12.234 -7.453 1 97.12 27 LYS B C 1
ATOM 1926 O O . LYS B 1 27 ? -24.188 -13.203 -8.203 1 97.12 27 LYS B O 1
ATOM 1931 N N . TYR B 1 28 ? -22.875 -11.914 -6.84 1 97.56 28 TYR B N 1
ATOM 1932 C CA . TYR B 1 28 ? -21.734 -12.789 -7.012 1 97.56 28 TYR B CA 1
ATOM 1933 C C . TYR B 1 28 ? -22.047 -14.203 -6.543 1 97.56 28 TYR B C 1
ATOM 1935 O O . TYR B 1 28 ? -21.734 -15.18 -7.234 1 97.56 28 TYR B O 1
ATOM 1943 N N . CYS B 1 29 ? -22.656 -14.305 -5.367 1 97.06 29 CYS B N 1
ATOM 1944 C CA . CYS B 1 29 ? -22.984 -15.609 -4.809 1 97.06 29 CYS B CA 1
ATOM 1945 C C . CYS B 1 29 ? -23.938 -16.359 -5.723 1 97.06 29 CYS B C 1
ATOM 1947 O O . CYS B 1 29 ? -23.734 -17.547 -6.016 1 97.06 29 CYS B O 1
ATOM 1949 N N . ALA B 1 30 ? -24.922 -15.703 -6.227 1 96 30 ALA B N 1
ATOM 1950 C CA . ALA B 1 30 ? -25.906 -16.312 -7.121 1 96 30 ALA B CA 1
ATOM 1951 C C . ALA B 1 30 ? -25.234 -16.797 -8.406 1 96 30 ALA B C 1
ATOM 1953 O O . ALA B 1 30 ? -25.5 -17.922 -8.859 1 96 30 ALA B O 1
ATOM 1954 N N . ASP B 1 31 ? -24.422 -15.945 -8.953 1 96.12 31 ASP B N 1
ATOM 1955 C CA . ASP B 1 31 ? -23.734 -16.266 -10.203 1 96.12 31 ASP B CA 1
ATOM 1956 C C . ASP B 1 31 ? -22.844 -17.484 -10.039 1 96.12 31 ASP B C 1
ATOM 1958 O O . ASP B 1 31 ? -22.484 -18.125 -11.023 1 96.12 31 ASP B O 1
ATOM 1962 N N . ASN B 1 32 ? -22.484 -17.781 -8.812 1 95.25 32 ASN B N 1
ATOM 1963 C CA . ASN B 1 32 ? -21.578 -18.906 -8.57 1 95.25 32 ASN B CA 1
ATOM 1964 C C . ASN B 1 32 ? -22.297 -20.062 -7.891 1 95.25 32 ASN B C 1
ATOM 1966 O O . ASN B 1 32 ? -21.672 -20.938 -7.305 1 95.25 32 ASN B O 1
ATOM 1970 N N . GLY B 1 33 ? -23.656 -20.016 -7.836 1 92.62 33 GLY B N 1
ATOM 1971 C CA . GLY B 1 33 ? -24.469 -21.141 -7.438 1 92.62 33 GLY B CA 1
ATOM 1972 C C . GLY B 1 33 ? -24.75 -21.188 -5.945 1 92.62 33 GLY B C 1
ATOM 1973 O O . GLY B 1 33 ? -25.094 -22.234 -5.406 1 92.62 33 GLY B O 1
ATOM 1974 N N . PHE B 1 34 ? -24.469 -20.125 -5.281 1 93.19 34 PHE B N 1
ATOM 1975 C CA . PHE B 1 34 ? -24.734 -20.062 -3.85 1 93.19 34 PHE B CA 1
ATOM 1976 C C . PHE B 1 34 ? -25.922 -19.156 -3.568 1 93.19 34 PHE B C 1
ATOM 1978 O O . PHE B 1 34 ? -26.094 -18.109 -4.207 1 93.19 34 PHE B O 1
ATOM 1985 N N . ASP B 1 35 ? -26.75 -19.609 -2.729 1 88.69 35 ASP B N 1
ATOM 1986 C CA . ASP B 1 35 ? -27.875 -18.797 -2.254 1 88.69 35 ASP B CA 1
ATOM 1987 C C . ASP B 1 35 ? -27.609 -18.25 -0.855 1 88.69 35 ASP B C 1
ATOM 1989 O O . ASP B 1 35 ? -27.5 -19.016 0.108 1 88.69 35 ASP B O 1
ATOM 1993 N N . ILE B 1 36 ? -27.391 -16.953 -0.808 1 91.12 36 ILE B N 1
ATOM 1994 C CA . ILE B 1 36 ? -27.078 -16.328 0.475 1 91.12 36 ILE B CA 1
ATOM 1995 C C . ILE B 1 36 ? -28.281 -15.531 0.971 1 91.12 36 ILE B C 1
ATOM 1997 O O . ILE B 1 36 ? -28.938 -14.844 0.189 1 91.12 36 ILE B O 1
ATOM 2001 N N . ASN B 1 37 ? -28.641 -15.695 2.229 1 88.75 37 ASN B N 1
ATOM 2002 C CA . ASN B 1 37 ? -29.719 -14.914 2.834 1 88.75 37 ASN B CA 1
ATOM 2003 C C . ASN B 1 37 ? -29.156 -13.773 3.688 1 88.75 37 ASN B C 1
ATOM 2005 O O . ASN B 1 37 ? -27.953 -13.68 3.891 1 88.75 37 ASN B O 1
ATOM 2009 N N . GLU B 1 38 ? -30.016 -12.961 4.125 1 89 38 GLU B N 1
ATOM 2010 C CA . GLU B 1 38 ? -29.625 -11.758 4.859 1 89 38 GLU B CA 1
ATOM 2011 C C . GLU B 1 38 ? -28.859 -12.102 6.129 1 89 38 GLU B C 1
ATOM 2013 O O . GLU B 1 38 ? -27.984 -11.344 6.562 1 89 38 GLU B O 1
ATOM 2018 N N . ARG B 1 39 ? -29.141 -13.281 6.676 1 91.25 39 ARG B N 1
ATOM 2019 C CA . ARG B 1 39 ? -28.516 -13.703 7.926 1 91.25 39 ARG B CA 1
ATOM 2020 C C . ARG B 1 39 ? -27.047 -14.07 7.707 1 91.25 39 ARG B C 1
ATOM 2022 O O . ARG B 1 39 ? -26.281 -14.133 8.664 1 91.25 39 ARG B O 1
ATOM 2029 N N . GLU B 1 40 ? -26.75 -14.32 6.484 1 95.56 40 GLU B N 1
ATOM 2030 C CA . GLU B 1 40 ? -25.391 -14.719 6.16 1 95.56 40 GLU B CA 1
ATOM 2031 C C . GLU B 1 40 ? -24.562 -13.523 5.691 1 95.56 40 GLU B C 1
ATOM 2033 O O . GLU B 1 40 ? -23.422 -13.688 5.238 1 95.56 40 GLU B O 1
ATOM 2038 N N . ILE B 1 41 ? -25.125 -12.367 5.734 1 97.31 41 ILE B N 1
ATOM 2039 C CA . ILE B 1 41 ? -24.422 -11.125 5.422 1 97.31 41 ILE B CA 1
ATOM 2040 C C . ILE B 1 41 ? -24.266 -10.289 6.691 1 97.31 41 ILE B C 1
ATOM 2042 O O . ILE B 1 41 ? -25.266 -9.875 7.297 1 97.31 41 ILE B O 1
ATOM 2046 N N . VAL B 1 42 ? -23.062 -10.109 7.105 1 97.44 42 VAL B N 1
ATOM 2047 C CA . VAL B 1 42 ? -22.766 -9.328 8.305 1 97.44 42 VAL B CA 1
ATOM 2048 C C . VAL B 1 42 ? -22.375 -7.906 7.914 1 97.44 42 VAL B C 1
ATOM 2050 O O . VAL B 1 42 ? -21.578 -7.703 7 1 97.44 42 VAL B O 1
ATOM 2053 N N . VAL B 1 43 ? -22.953 -6.914 8.602 1 95.69 43 VAL B N 1
ATOM 2054 C CA . VAL B 1 43 ? -22.719 -5.508 8.289 1 95.69 43 VAL B CA 1
ATOM 2055 C C . VAL B 1 43 ? -22.125 -4.801 9.5 1 95.69 43 VAL B C 1
ATOM 2057 O O . VAL B 1 43 ? -22.672 -4.887 10.602 1 95.69 43 VAL B O 1
ATOM 2060 N N . ASP B 1 44 ? -21 -4.152 9.297 1 95.62 44 ASP B N 1
ATOM 2061 C CA . ASP B 1 44 ? -20.406 -3.285 10.312 1 95.62 44 ASP B CA 1
ATOM 2062 C C . ASP B 1 44 ? -20.422 -1.826 9.859 1 95.62 44 ASP B C 1
ATOM 2064 O O . ASP B 1 44 ? -20.062 -1.519 8.727 1 95.62 44 ASP B O 1
ATOM 2068 N N . ALA B 1 45 ? -20.844 -0.971 10.711 1 91.5 45 ALA B N 1
ATOM 2069 C CA . ALA B 1 45 ? -20.75 0.472 10.508 1 91.5 45 ALA B CA 1
ATOM 2070 C C . ALA B 1 45 ? -19.625 1.072 11.367 1 91.5 45 ALA B C 1
ATOM 2072 O O . ALA B 1 45 ? -19.656 0.949 12.594 1 91.5 45 ALA B O 1
ATOM 2073 N N . ILE B 1 46 ? -18.656 1.677 10.664 1 88.31 46 ILE B N 1
ATOM 2074 C CA . ILE B 1 46 ? -17.516 2.168 11.414 1 88.31 46 ILE B CA 1
ATOM 2075 C C . ILE B 1 46 ? -17.344 3.666 11.18 1 88.31 46 ILE B C 1
ATOM 2077 O O . ILE B 1 46 ? -17.828 4.203 10.18 1 88.31 46 ILE B O 1
ATOM 2081 N N . SER B 1 47 ? -16.75 4.332 12.195 1 83.19 47 SER B N 1
ATOM 2082 C CA . SER B 1 47 ? -16.406 5.746 12.125 1 83.19 47 SER B CA 1
ATOM 2083 C C . SER B 1 47 ? -14.969 5.984 12.586 1 83.19 47 SER B C 1
ATOM 2085 O O . SER B 1 47 ? -14.289 5.051 13.023 1 83.19 47 SER B O 1
ATOM 2087 N N . SER B 1 48 ? -14.422 7.18 12.266 1 79.38 48 SER B N 1
ATOM 2088 C CA . SER B 1 48 ? -13.094 7.543 12.734 1 79.38 48 SER B CA 1
ATOM 2089 C C . SER B 1 48 ? -12.961 7.359 14.242 1 79.38 48 SER B C 1
ATOM 2091 O O . SER B 1 48 ? -11.891 7.008 14.734 1 79.38 48 SER B O 1
ATOM 2093 N N . ASP B 1 49 ? -14.055 7.484 14.891 1 74.5 49 ASP B N 1
ATOM 2094 C CA . ASP B 1 49 ? -14.078 7.402 16.344 1 74.5 49 ASP B CA 1
ATOM 2095 C C . ASP B 1 49 ? -14.305 5.965 16.812 1 74.5 49 ASP B C 1
ATOM 2097 O O . ASP B 1 49 ? -14.023 5.633 17.969 1 74.5 49 ASP B O 1
ATOM 2101 N N . ASN B 1 50 ? -14.891 5.238 16.062 1 77.38 50 ASN B N 1
ATOM 2102 C CA . ASN B 1 50 ? -15.18 3.848 16.391 1 77.38 50 ASN B CA 1
ATOM 2103 C C . ASN B 1 50 ? -14.758 2.908 15.258 1 77.38 50 ASN B C 1
ATOM 2105 O O . ASN B 1 50 ? -15.484 2.744 14.273 1 77.38 50 ASN B O 1
ATOM 2109 N N . LEU B 1 51 ? -13.734 2.211 15.531 1 80.88 51 LEU B N 1
ATOM 2110 C CA . LEU B 1 51 ? -13.18 1.354 14.492 1 80.88 51 LEU B CA 1
ATOM 2111 C C . LEU B 1 51 ? -13.469 -0.115 14.781 1 80.88 51 LEU B C 1
ATOM 2113 O O . LEU B 1 51 ? -12.922 -1.003 14.125 1 80.88 51 LEU B O 1
ATOM 2117 N N . ASN B 1 52 ? -14.414 -0.309 15.742 1 86.38 52 ASN B N 1
ATOM 2118 C CA . ASN B 1 52 ? -14.711 -1.679 16.156 1 86.38 52 ASN B CA 1
ATOM 2119 C C . ASN B 1 52 ? -15.5 -2.424 15.078 1 86.38 52 ASN B C 1
ATOM 2121 O O . ASN B 1 52 ? -16.469 -1.894 14.539 1 86.38 52 ASN B O 1
ATOM 2125 N N . ARG B 1 53 ? -15.125 -3.57 14.844 1 92.25 53 ARG B N 1
ATOM 2126 C CA . ARG B 1 53 ? -15.773 -4.445 13.867 1 92.25 53 ARG B CA 1
ATOM 2127 C C . ARG B 1 53 ? -16.328 -5.691 14.539 1 92.25 53 ARG B C 1
ATOM 2129 O O . ARG B 1 53 ? -15.961 -6.812 14.18 1 92.25 53 ARG B O 1
ATOM 2136 N N . ASP B 1 54 ? -17.312 -5.516 15.359 1 92.75 54 ASP B N 1
ATOM 2137 C CA . ASP B 1 54 ? -17.859 -6.617 16.141 1 92.75 54 ASP B CA 1
ATOM 2138 C C . ASP B 1 54 ? -18.531 -7.652 15.242 1 92.75 54 ASP B C 1
ATOM 2140 O O . ASP B 1 54 ? -18.438 -8.852 15.5 1 92.75 54 ASP B O 1
ATOM 2144 N N . GLY B 1 55 ? -19.188 -7.207 14.305 1 95.12 55 GLY B N 1
ATOM 2145 C CA . GLY B 1 55 ? -19.812 -8.117 13.359 1 95.12 55 GLY B CA 1
ATOM 2146 C C . GLY B 1 55 ? -18.812 -9.016 12.656 1 95.12 55 GLY B C 1
ATOM 2147 O O . GLY B 1 55 ? -19 -10.234 12.586 1 95.12 55 GLY B O 1
ATOM 2148 N N . TYR B 1 56 ? -17.766 -8.422 12.188 1 96.88 56 TYR B N 1
ATOM 2149 C CA . TYR B 1 56 ? -16.719 -9.188 11.508 1 96.88 56 TYR B CA 1
ATOM 2150 C C . TYR B 1 56 ? -16.094 -10.211 12.453 1 96.88 56 TYR B C 1
ATOM 2152 O O . TYR B 1 56 ? -15.867 -11.359 12.07 1 96.88 56 TYR B O 1
ATOM 2160 N N . LYS B 1 57 ? -15.758 -9.789 13.625 1 94.62 57 LYS B N 1
ATOM 2161 C CA . LYS B 1 57 ? -15.164 -10.688 14.609 1 94.62 57 LYS B CA 1
ATOM 2162 C C . LYS B 1 57 ? -16.062 -11.898 14.859 1 94.62 57 LYS B C 1
ATOM 2164 O O . LYS B 1 57 ? -15.586 -13.031 14.906 1 94.62 57 LYS B O 1
ATOM 2169 N N . ALA B 1 58 ? -17.344 -11.602 15.031 1 95.19 58 ALA B N 1
ATOM 2170 C CA . ALA B 1 58 ? -18.312 -12.68 15.258 1 95.19 58 ALA B CA 1
ATOM 2171 C C . ALA B 1 58 ? -18.391 -13.609 14.047 1 95.19 58 ALA B C 1
ATOM 2173 O O . ALA B 1 58 ? -18.484 -14.828 14.195 1 95.19 58 ALA B O 1
ATOM 2174 N N . LEU B 1 59 ? -18.359 -13 12.875 1 96.44 59 LEU B N 1
ATOM 2175 C CA . LEU B 1 59 ? -18.391 -13.766 11.633 1 96.44 59 LEU B CA 1
ATOM 2176 C C . LEU B 1 59 ? -17.25 -14.766 11.578 1 96.44 59 LEU B C 1
ATOM 2178 O O . LEU B 1 59 ? -17.469 -15.961 11.375 1 96.44 59 LEU B O 1
ATOM 2182 N N . VAL B 1 60 ? -16 -14.359 11.836 1 95.56 60 VAL B N 1
ATOM 2183 C CA . VAL B 1 60 ? -14.797 -15.164 11.68 1 95.56 60 VAL B CA 1
ATOM 2184 C C . VAL B 1 60 ? -14.68 -16.156 12.828 1 95.56 60 VAL B C 1
ATOM 2186 O O . VAL B 1 60 ? -14.25 -17.297 12.633 1 95.56 60 VAL B O 1
ATOM 2189 N N . GLU B 1 61 ? -15.133 -15.75 13.984 1 93.12 61 GLU B N 1
ATOM 2190 C CA . GLU B 1 61 ? -14.914 -16.562 15.18 1 93.12 61 GLU B CA 1
ATOM 2191 C C . GLU B 1 61 ? -16.016 -17.609 15.344 1 93.12 61 GLU B C 1
ATOM 2193 O O . GLU B 1 61 ? -15.75 -18.734 15.789 1 93.12 61 GLU B O 1
ATOM 2198 N N . TYR B 1 62 ? -17.266 -17.219 14.922 1 93.56 62 TYR B N 1
ATOM 2199 C CA . TYR B 1 62 ? -18.375 -18.078 15.352 1 93.56 62 TYR B CA 1
ATOM 2200 C C . TYR B 1 62 ? -19.156 -18.578 14.148 1 93.56 62 TYR B C 1
ATOM 2202 O O . TYR B 1 62 ? -19.812 -19.625 14.234 1 93.56 62 TYR B O 1
ATOM 2210 N N . MET B 1 63 ? -19.156 -17.891 13.125 1 94.38 63 MET B N 1
ATOM 2211 C CA . MET B 1 63 ? -20.078 -18.219 12.039 1 94.38 63 MET B CA 1
ATOM 2212 C C . MET B 1 63 ? -19.375 -19.078 10.984 1 94.38 63 MET B C 1
ATOM 2214 O O . MET B 1 63 ? -19.891 -20.125 10.586 1 94.38 63 MET B O 1
ATOM 2218 N N . VAL B 1 64 ? -18.203 -18.625 10.57 1 95.44 64 VAL B N 1
ATOM 2219 C CA . VAL B 1 64 ? -17.516 -19.266 9.461 1 95.44 64 VAL B CA 1
ATOM 2220 C C . VAL B 1 64 ? -16.688 -20.453 9.977 1 95.44 64 VAL B C 1
ATOM 2222 O O . VAL B 1 64 ? -16.125 -20.391 11.07 1 95.44 64 VAL B O 1
ATOM 2225 N N . ARG B 1 65 ? -16.609 -21.531 9.172 1 94.94 65 ARG B N 1
ATOM 2226 C CA . ARG B 1 65 ? -15.812 -22.719 9.469 1 94.94 65 ARG B CA 1
ATOM 2227 C C . ARG B 1 65 ? -14.812 -23 8.352 1 94.94 65 ARG B C 1
ATOM 2229 O O . ARG B 1 65 ? -14.875 -22.375 7.289 1 94.94 65 ARG B O 1
ATOM 2236 N N . SER B 1 66 ? -13.922 -23.969 8.672 1 95.12 66 SER B N 1
ATOM 2237 C CA . SER B 1 66 ? -12.953 -24.375 7.66 1 95.12 66 SER B CA 1
ATOM 2238 C C . SER B 1 66 ? -13.648 -24.812 6.375 1 95.12 66 SER B C 1
ATOM 2240 O O . SER B 1 66 ? -14.617 -25.562 6.414 1 95.12 66 SER B O 1
ATOM 2242 N N . GLY B 1 67 ? -13.172 -24.234 5.281 1 94.88 67 GLY B N 1
ATOM 2243 C CA . GLY B 1 67 ? -13.758 -24.578 3.994 1 94.88 67 GLY B CA 1
ATOM 2244 C C . GLY B 1 67 ? -14.781 -23.578 3.516 1 94.88 67 GLY B C 1
ATOM 2245 O O . GLY B 1 67 ? -15.141 -23.562 2.334 1 94.88 67 GLY B O 1
ATOM 2246 N N . ASP B 1 68 ? -15.297 -22.75 4.406 1 96.88 68 ASP B N 1
ATOM 2247 C CA . ASP B 1 68 ? -16.266 -21.719 4.027 1 96.88 68 ASP B CA 1
ATOM 2248 C C . ASP B 1 68 ? -15.586 -20.547 3.328 1 96.88 68 ASP B C 1
ATOM 2250 O O . ASP B 1 68 ? -14.359 -20.531 3.191 1 96.88 68 ASP B O 1
ATOM 2254 N N . VAL B 1 69 ? -16.453 -19.594 2.834 1 97.81 69 VAL B N 1
ATOM 2255 C CA . VAL B 1 69 ? -15.953 -18.5 2.023 1 97.81 69 VAL B CA 1
ATOM 2256 C C . VAL B 1 69 ? -16.531 -17.172 2.533 1 97.81 69 VAL B C 1
ATOM 2258 O O . VAL B 1 69 ? -17.719 -17.078 2.824 1 97.81 69 VAL B O 1
ATOM 2261 N N . ILE B 1 70 ? -15.719 -16.25 2.674 1 98.25 70 ILE B N 1
ATOM 2262 C CA . ILE B 1 70 ? -16.172 -14.898 2.961 1 98.25 70 ILE B CA 1
ATOM 2263 C C . ILE B 1 70 ? -16.078 -14.047 1.697 1 98.25 70 ILE B C 1
ATOM 2265 O O . ILE B 1 70 ? -15.023 -14.008 1.041 1 98.25 70 ILE B O 1
ATOM 2269 N N . VAL B 1 71 ? -17.156 -13.375 1.375 1 98.38 71 VAL B N 1
ATOM 2270 C CA . VAL B 1 71 ? -17.219 -12.539 0.181 1 98.38 71 VAL B CA 1
ATOM 2271 C C . VAL B 1 71 ? -17.234 -11.062 0.583 1 98.38 71 VAL B C 1
ATOM 2273 O O . VAL B 1 71 ? -18.078 -10.641 1.381 1 98.38 71 VAL B O 1
ATOM 2276 N N . ILE B 1 72 ? -16.312 -10.352 0.051 1 98.12 72 ILE B N 1
ATOM 2277 C CA . ILE B 1 72 ? -16.266 -8.906 0.236 1 98.12 72 ILE B CA 1
ATOM 2278 C C . ILE B 1 72 ? -16.203 -8.211 -1.124 1 98.12 72 ILE B C 1
ATOM 2280 O O . ILE B 1 72 ? -15.82 -8.82 -2.123 1 98.12 72 ILE B O 1
ATOM 2284 N N . THR B 1 73 ? -16.594 -6.938 -1.116 1 97.12 73 THR B N 1
ATOM 2285 C CA . THR B 1 73 ? -16.656 -6.238 -2.395 1 97.12 73 THR B CA 1
ATOM 2286 C C . THR B 1 73 ? -15.266 -5.746 -2.811 1 97.12 73 THR B C 1
ATOM 2288 O O . THR B 1 73 ? -14.945 -5.719 -4 1 97.12 73 THR B O 1
ATOM 2291 N N . GLU B 1 74 ? -14.469 -5.348 -1.797 1 95.44 74 GLU B N 1
ATOM 2292 C CA . GLU B 1 74 ? -13.125 -4.82 -2.033 1 95.44 74 GLU B CA 1
ATOM 2293 C C . GLU B 1 74 ? -12.203 -5.121 -0.858 1 95.44 74 GLU B C 1
ATOM 2295 O O . GLU B 1 74 ? -12.664 -5.363 0.258 1 95.44 74 GLU B O 1
ATOM 2300 N N . LEU B 1 75 ? -10.969 -5.023 -1.068 1 95.25 75 LEU B N 1
ATOM 2301 C CA . LEU B 1 75 ? -9.945 -5.434 -0.113 1 95.25 75 LEU B CA 1
ATOM 2302 C C . LEU B 1 75 ? -10 -4.574 1.146 1 95.25 75 LEU B C 1
ATOM 2304 O O . LEU B 1 75 ? -9.766 -5.07 2.252 1 95.25 75 LEU B O 1
ATOM 2308 N N . ASP B 1 76 ? -10.383 -3.412 1.039 1 91.94 76 ASP B N 1
ATOM 2309 C CA . ASP B 1 76 ? -10.398 -2.465 2.15 1 91.94 76 ASP B CA 1
ATOM 2310 C C . ASP B 1 76 ? -11.414 -2.881 3.209 1 91.94 76 ASP B C 1
ATOM 2312 O O . ASP B 1 76 ? -11.367 -2.402 4.344 1 91.94 76 ASP B O 1
ATOM 2316 N N . ARG B 1 77 ? -12.281 -3.738 2.828 1 94 77 ARG B N 1
ATOM 2317 C CA . ARG B 1 77 ? -13.266 -4.188 3.805 1 94 77 ARG B CA 1
ATOM 2318 C C . ARG B 1 77 ? -12.609 -5.023 4.898 1 94 77 ARG B C 1
ATOM 2320 O O . ARG B 1 77 ? -13.156 -5.148 6 1 94 77 ARG B O 1
ATOM 2327 N N . LEU B 1 78 ? -11.477 -5.527 4.676 1 94.38 78 LEU B N 1
ATOM 2328 C CA . LEU B 1 78 ? -10.797 -6.387 5.641 1 94.38 78 LEU B CA 1
ATOM 2329 C C . LEU B 1 78 ? -10.031 -5.555 6.664 1 94.38 78 LEU B C 1
ATOM 2331 O O . LEU B 1 78 ? -9.641 -6.062 7.719 1 94.38 78 LEU B O 1
ATOM 2335 N N . GLY B 1 79 ? -9.742 -4.262 6.289 1 91.5 79 GLY B N 1
ATOM 2336 C CA . GLY B 1 79 ? -8.984 -3.404 7.191 1 91.5 79 GLY B CA 1
ATOM 2337 C C . GLY B 1 79 ? -8.703 -2.031 6.609 1 91.5 79 GLY B C 1
ATOM 2338 O O . GLY B 1 79 ? -8.742 -1.847 5.391 1 91.5 79 GLY B O 1
ATOM 2339 N N . ARG B 1 80 ? -8.375 -1.169 7.48 1 85.81 80 ARG B N 1
ATOM 2340 C CA . ARG B 1 80 ? -8.109 0.206 7.062 1 85.81 80 ARG B CA 1
ATOM 2341 C C . ARG B 1 80 ? -6.648 0.395 6.684 1 85.81 80 ARG B C 1
ATOM 2343 O O . ARG B 1 80 ? -6.312 1.29 5.906 1 85.81 80 ARG B O 1
ATOM 2350 N N . SER B 1 81 ? -5.797 -0.38 7.297 1 91.25 81 SER B N 1
ATOM 2351 C CA . SER B 1 81 ? -4.363 -0.309 7.016 1 91.25 81 SER B CA 1
ATOM 2352 C C . SER B 1 81 ? -3.859 -1.604 6.387 1 91.25 81 SER B C 1
ATOM 2354 O O . SER B 1 81 ? -4.496 -2.652 6.512 1 91.25 81 SER B O 1
ATOM 2356 N N . SER B 1 82 ? -2.766 -1.449 5.742 1 94.25 82 SER B N 1
ATOM 2357 C CA . SER B 1 82 ? -2.168 -2.635 5.137 1 94.25 82 SER B CA 1
ATOM 2358 C C . SER B 1 82 ? -1.845 -3.689 6.188 1 94.25 82 SER B C 1
ATOM 2360 O O . SER B 1 82 ? -2.006 -4.887 5.941 1 94.25 82 SER B O 1
ATOM 2362 N N . GLU B 1 83 ? -1.391 -3.244 7.289 1 94.56 83 GLU B N 1
ATOM 2363 C CA . GLU B 1 83 ? -1.071 -4.168 8.375 1 94.56 83 GLU B CA 1
ATOM 2364 C C . GLU B 1 83 ? -2.32 -4.891 8.867 1 94.56 83 GLU B C 1
ATOM 2366 O O . GLU B 1 83 ? -2.287 -6.102 9.117 1 94.56 83 GLU B O 1
ATOM 2371 N N . SER B 1 84 ? -3.367 -4.152 9.031 1 94.12 84 SER B N 1
ATOM 2372 C CA . SER B 1 84 ? -4.613 -4.754 9.5 1 94.12 84 SER B CA 1
ATOM 2373 C C . SER B 1 84 ? -5.164 -5.742 8.477 1 94.12 84 SER B C 1
ATOM 2375 O O . SER B 1 84 ? -5.648 -6.816 8.844 1 94.12 84 SER B O 1
ATOM 2377 N N . ILE B 1 85 ? -5.09 -5.379 7.246 1 96.38 85 ILE B N 1
ATOM 2378 C CA . ILE B 1 85 ? -5.539 -6.273 6.188 1 96.38 85 ILE B CA 1
ATOM 2379 C C . ILE B 1 85 ? -4.691 -7.543 6.188 1 96.38 85 ILE B C 1
ATOM 2381 O O . ILE B 1 85 ? -5.223 -8.656 6.113 1 96.38 85 ILE B O 1
ATOM 2385 N N . LYS B 1 86 ? -3.422 -7.375 6.293 1 96.94 86 LYS B N 1
ATOM 2386 C CA . LYS B 1 86 ? -2.496 -8.5 6.312 1 96.94 86 LYS B CA 1
ATOM 2387 C C . LYS B 1 86 ? -2.828 -9.469 7.449 1 96.94 86 LYS B C 1
ATOM 2389 O O . LYS B 1 86 ? -2.893 -10.68 7.242 1 96.94 86 LYS B O 1
ATOM 2394 N N . SER B 1 87 ? -3 -8.898 8.586 1 96.69 87 SER B N 1
ATOM 2395 C CA . SER B 1 87 ? -3.293 -9.703 9.766 1 96.69 87 SER B CA 1
ATOM 2396 C C . SER B 1 87 ? -4.566 -10.523 9.57 1 96.69 87 SER B C 1
ATOM 2398 O O . SER B 1 87 ? -4.594 -11.719 9.867 1 96.69 87 SER B O 1
ATOM 2400 N N . GLU B 1 88 ? -5.609 -9.891 9.062 1 96.31 88 GLU B N 1
ATOM 2401 C CA . GLU B 1 88 ? -6.867 -10.594 8.82 1 96.31 88 GLU B CA 1
ATOM 2402 C C . GLU B 1 88 ? -6.715 -11.633 7.719 1 96.31 88 GLU B C 1
ATOM 2404 O O . GLU B 1 88 ? -7.273 -12.727 7.812 1 96.31 88 GLU B O 1
ATOM 2409 N N . TRP B 1 89 ? -6.023 -11.258 6.73 1 97.25 89 TRP B N 1
ATOM 2410 C CA . TRP B 1 89 ? -5.75 -12.18 5.637 1 97.25 89 TRP B CA 1
ATOM 2411 C C . TRP B 1 89 ? -5.098 -13.461 6.156 1 97.25 89 TRP B C 1
ATOM 2413 O O . TRP B 1 89 ? -5.539 -14.562 5.832 1 97.25 89 TRP B O 1
ATOM 2423 N N . GLU B 1 90 ? -4.07 -13.289 6.93 1 97.19 90 GLU B N 1
ATOM 2424 C CA . GLU B 1 90 ? -3.342 -14.422 7.492 1 97.19 90 GLU B CA 1
ATOM 2425 C C . GLU B 1 90 ? -4.238 -15.266 8.398 1 97.19 90 GLU B C 1
ATOM 2427 O O . GLU B 1 90 ? -4.172 -16.5 8.367 1 97.19 90 GLU B O 1
ATOM 2432 N N . ARG B 1 91 ? -5.031 -14.57 9.141 1 96.31 91 ARG B N 1
ATOM 2433 C CA . ARG B 1 91 ? -5.957 -15.266 10.031 1 96.31 91 ARG B CA 1
ATOM 2434 C C . ARG B 1 91 ? -6.91 -16.156 9.242 1 96.31 91 ARG B C 1
ATOM 2436 O O . ARG B 1 91 ? -7.121 -17.312 9.609 1 96.31 91 ARG B O 1
ATOM 2443 N N . LEU B 1 92 ? -7.477 -15.672 8.188 1 97.5 92 LEU B N 1
ATOM 2444 C CA . LEU B 1 92 ? -8.398 -16.438 7.352 1 97.5 92 LEU B CA 1
ATOM 2445 C C . LEU B 1 92 ? -7.691 -17.625 6.707 1 97.5 92 LEU B C 1
ATOM 2447 O O . LEU B 1 92 ? -8.227 -18.734 6.676 1 97.5 92 LEU B O 1
ATOM 2451 N N . TYR B 1 93 ? -6.504 -17.344 6.215 1 96.94 93 TYR B N 1
ATOM 2452 C CA . TYR B 1 93 ? -5.734 -18.406 5.574 1 96.94 93 TYR B CA 1
ATOM 2453 C C . TYR B 1 93 ? -5.422 -19.516 6.559 1 96.94 93 TYR B C 1
ATOM 2455 O O . TYR B 1 93 ? -5.57 -20.703 6.23 1 96.94 93 TYR B O 1
ATOM 2463 N N . GLU B 1 94 ? -4.996 -19.156 7.75 1 95.62 94 GLU B N 1
ATOM 2464 C CA . GLU B 1 94 ? -4.645 -20.141 8.781 1 95.62 94 GLU B CA 1
ATOM 2465 C C . GLU B 1 94 ? -5.852 -20.984 9.172 1 95.62 94 GLU B C 1
ATOM 2467 O O . GLU B 1 94 ? -5.703 -22.156 9.516 1 95.62 94 GLU B O 1
ATOM 2472 N N . ASN B 1 95 ? -7.027 -20.422 9.117 1 95.69 95 ASN B N 1
ATOM 2473 C CA . ASN B 1 95 ? -8.258 -21.125 9.469 1 95.69 95 ASN B CA 1
ATOM 2474 C C . ASN B 1 95 ? -8.883 -21.812 8.258 1 95.69 95 ASN B C 1
ATOM 2476 O O . ASN B 1 95 ? -10 -22.312 8.336 1 95.69 95 ASN B O 1
ATOM 2480 N N . LYS B 1 96 ? -8.172 -21.75 7.113 1 96.12 96 LYS B N 1
ATOM 2481 C CA . LYS B 1 96 ? -8.594 -22.406 5.875 1 96.12 96 LYS B CA 1
ATOM 2482 C C . LYS B 1 96 ? -9.93 -21.859 5.395 1 96.12 96 LYS B C 1
ATOM 2484 O O . LYS B 1 96 ? -10.812 -22.609 4.992 1 96.12 96 LYS B O 1
ATOM 2489 N N . ILE B 1 97 ? -10.141 -20.609 5.602 1 97.31 97 ILE B N 1
ATOM 2490 C CA . ILE B 1 97 ? -11.297 -19.891 5.086 1 97.31 97 ILE B CA 1
ATOM 2491 C C . ILE B 1 97 ? -10.93 -19.188 3.781 1 97.31 97 ILE B C 1
ATOM 2493 O O . ILE B 1 97 ? -9.938 -18.453 3.719 1 97.31 97 ILE B O 1
ATOM 2497 N N . ASP B 1 98 ? -11.648 -19.391 2.744 1 97.75 98 ASP B N 1
ATOM 2498 C CA . ASP B 1 98 ? -11.391 -18.719 1.468 1 97.75 98 ASP B CA 1
ATOM 2499 C C . ASP B 1 98 ? -11.992 -17.328 1.444 1 97.75 98 ASP B C 1
ATOM 2501 O O . ASP B 1 98 ? -12.969 -17.047 2.145 1 97.75 98 ASP B O 1
ATOM 2505 N N . ILE B 1 99 ? -11.422 -16.578 0.614 1 98.06 99 ILE B N 1
ATOM 2506 C CA . ILE B 1 99 ? -11.883 -15.195 0.492 1 98.06 99 ILE B CA 1
ATOM 2507 C C . ILE B 1 99 ? -12.164 -14.875 -0.973 1 98.06 99 ILE B C 1
ATOM 2509 O O . ILE B 1 99 ? -11.414 -15.281 -1.862 1 98.06 99 ILE B O 1
ATOM 2513 N N . VAL B 1 100 ? -13.258 -14.172 -1.167 1 98.06 100 VAL B N 1
ATOM 2514 C CA . VAL B 1 100 ? -13.609 -13.625 -2.471 1 98.06 100 VAL B CA 1
ATOM 2515 C C . VAL B 1 100 ? -13.617 -12.094 -2.402 1 98.06 100 VAL B C 1
ATOM 2517 O O . VAL B 1 100 ? -14.297 -11.508 -1.557 1 98.06 100 VAL B O 1
ATOM 2520 N N . ILE B 1 101 ? -12.859 -11.57 -3.217 1 97.94 101 ILE B N 1
ATOM 2521 C CA . ILE B 1 101 ? -12.898 -10.125 -3.434 1 97.94 101 ILE B CA 1
ATOM 2522 C C . ILE B 1 101 ? -13.523 -9.828 -4.793 1 97.94 101 ILE B C 1
ATOM 2524 O O . ILE B 1 101 ? -12.891 -10.016 -5.832 1 97.94 101 ILE B O 1
ATOM 2528 N N . VAL B 1 102 ? -14.68 -9.281 -4.805 1 97.25 102 VAL B N 1
ATOM 2529 C CA . VAL B 1 102 ? -15.492 -9.219 -6.016 1 97.25 102 VAL B CA 1
ATOM 2530 C C . VAL B 1 102 ? -14.797 -8.344 -7.055 1 97.25 102 VAL B C 1
ATOM 2532 O O . VAL B 1 102 ? -14.766 -8.688 -8.242 1 97.25 102 VAL B O 1
ATOM 2535 N N . ASP B 1 103 ? -14.195 -7.266 -6.605 1 95.12 103 ASP B N 1
ATOM 2536 C CA . ASP B 1 103 ? -13.617 -6.332 -7.559 1 95.12 103 ASP B CA 1
ATOM 2537 C C . ASP B 1 103 ? -12.195 -6.746 -7.938 1 95.12 103 ASP B C 1
ATOM 2539 O O . ASP B 1 103 ? -11.547 -6.098 -8.766 1 95.12 103 ASP B O 1
ATOM 2543 N N . SER B 1 104 ? -11.68 -7.773 -7.34 1 95.12 104 SER B N 1
ATOM 2544 C CA . SER B 1 104 ? -10.336 -8.266 -7.625 1 95.12 104 SER B CA 1
ATOM 2545 C C . SER B 1 104 ? -10.289 -9.789 -7.59 1 95.12 104 SER B C 1
ATOM 2547 O O . SER B 1 104 ? -9.75 -10.375 -6.648 1 95.12 104 SER B O 1
ATOM 2549 N N . PRO B 1 105 ? -10.703 -10.398 -8.617 1 94.31 105 PRO B N 1
ATOM 2550 C CA . PRO B 1 105 ? -10.797 -11.859 -8.648 1 94.31 105 PRO B CA 1
ATOM 2551 C C . PRO B 1 105 ? -9.43 -12.539 -8.547 1 94.31 105 PRO B C 1
ATOM 2553 O O . PRO B 1 105 ? -9.328 -13.656 -8.031 1 94.31 105 PRO B O 1
ATOM 2556 N N . VAL B 1 106 ? -8.461 -11.852 -8.984 1 94.06 106 VAL B N 1
ATOM 2557 C CA . VAL B 1 106 ? -7.113 -12.414 -8.992 1 94.06 106 VAL B CA 1
ATOM 2558 C C . VAL B 1 106 ? -6.645 -12.672 -7.566 1 94.06 106 VAL B C 1
ATOM 2560 O O . VAL B 1 106 ? -5.875 -13.602 -7.312 1 94.06 106 VAL B O 1
ATOM 2563 N N . LEU B 1 107 ? -7.148 -11.961 -6.652 1 95.62 107 LEU B N 1
ATOM 2564 C CA . LEU B 1 107 ? -6.727 -12.07 -5.262 1 95.62 107 LEU B CA 1
ATOM 2565 C C . LEU B 1 107 ? -7.605 -13.055 -4.5 1 95.62 107 LEU B C 1
ATOM 2567 O O . LEU B 1 107 ? -7.281 -13.445 -3.377 1 95.62 107 LEU B O 1
ATOM 2571 N N . SER B 1 108 ? -8.68 -13.461 -5.125 1 96.94 108 SER B N 1
ATOM 2572 C CA . SER B 1 108 ? -9.602 -14.391 -4.477 1 96.94 108 SER B CA 1
ATOM 2573 C C . SER B 1 108 ? -9.008 -15.789 -4.383 1 96.94 108 SER B C 1
ATOM 2575 O O . SER B 1 108 ? -8.25 -16.203 -5.262 1 96.94 108 SER B O 1
ATOM 2577 N N . THR B 1 109 ? -9.391 -16.469 -3.359 1 97.06 109 THR B N 1
ATOM 2578 C CA . THR B 1 109 ? -8.828 -17.797 -3.166 1 97.06 109 THR B CA 1
ATOM 2579 C C . THR B 1 109 ? -9.898 -18.875 -3.352 1 97.06 109 THR B C 1
ATOM 2581 O O . THR B 1 109 ? -9.586 -20.078 -3.359 1 97.06 109 THR B O 1
ATOM 2584 N N . PHE B 1 110 ? -11.086 -18.422 -3.57 1 95.38 110 PHE B N 1
ATOM 2585 C CA . PHE B 1 110 ? -12.195 -19.344 -3.809 1 95.38 110 PHE B CA 1
ATOM 2586 C C . PHE B 1 110 ? -12.008 -20.094 -5.125 1 95.38 110 PHE B C 1
ATOM 2588 O O . PHE B 1 110 ? -11.617 -19.5 -6.129 1 95.38 110 PHE B O 1
ATOM 2595 N N . ASN B 1 111 ? -12.188 -21.469 -5.145 1 92.81 111 ASN B N 1
ATOM 2596 C CA . ASN B 1 111 ? -12.156 -22.375 -6.293 1 92.81 111 ASN B CA 1
ATOM 2597 C C . ASN B 1 111 ? -10.75 -22.453 -6.895 1 92.81 111 ASN B C 1
ATOM 2599 O O . ASN B 1 111 ? -10.594 -22.516 -8.117 1 92.81 111 ASN B O 1
ATOM 2603 N N . LYS B 1 112 ? -9.773 -22.25 -6.156 1 94.62 112 LYS B N 1
ATOM 2604 C CA . LYS B 1 112 ? -8.383 -22.438 -6.562 1 94.62 112 LYS B CA 1
ATOM 2605 C C . LYS B 1 112 ? -7.766 -23.641 -5.863 1 94.62 112 LYS B C 1
ATOM 2607 O O . LYS B 1 112 ? -8.211 -24.047 -4.789 1 94.62 112 LYS B O 1
ATOM 2612 N N . ASN B 1 113 ? -6.805 -24.203 -6.504 1 94.56 113 ASN B N 1
ATOM 2613 C CA . ASN B 1 113 ? -6.125 -25.328 -5.863 1 94.56 113 ASN B CA 1
ATOM 2614 C C . ASN B 1 113 ? -5.207 -24.859 -4.738 1 94.56 113 ASN B C 1
ATOM 2616 O O . ASN B 1 113 ? -4.93 -23.656 -4.613 1 94.56 113 ASN B O 1
ATOM 2620 N N . GLU B 1 114 ? -4.805 -25.719 -3.932 1 94.69 114 GLU B N 1
ATOM 2621 C CA . GLU B 1 114 ? -4.051 -25.406 -2.723 1 94.69 114 GLU B CA 1
ATOM 2622 C C . GLU B 1 114 ? -2.732 -24.719 -3.059 1 94.69 114 GLU B C 1
ATOM 2624 O O . GLU B 1 114 ? -2.293 -23.812 -2.336 1 94.69 114 GLU B O 1
ATOM 2629 N N . GLU B 1 115 ? -2.109 -25.094 -4.094 1 93.94 115 GLU B N 1
ATOM 2630 C CA . GLU B 1 115 ? -0.848 -24.484 -4.508 1 93.94 115 GLU B CA 1
ATOM 2631 C C . GLU B 1 115 ? -1.038 -23.016 -4.867 1 93.94 115 GLU B C 1
ATOM 2633 O O . GLU B 1 115 ? -0.238 -22.172 -4.465 1 93.94 115 GLU B O 1
ATOM 2638 N N . ASP B 1 116 ? -2.09 -22.781 -5.586 1 94.19 116 ASP B N 1
ATOM 2639 C CA . ASP B 1 116 ? -2.396 -21.406 -5.977 1 94.19 116 ASP B CA 1
ATOM 2640 C C . ASP B 1 116 ? -2.727 -20.547 -4.758 1 94.19 116 ASP B C 1
ATOM 2642 O O . ASP B 1 116 ? -2.285 -19.391 -4.66 1 94.19 116 ASP B O 1
ATOM 2646 N N . LYS B 1 117 ? -3.496 -21.141 -3.861 1 95.62 117 LYS B N 1
ATOM 2647 C CA . LYS B 1 117 ? -3.857 -20.422 -2.641 1 95.62 117 LYS B CA 1
ATOM 2648 C C . LYS B 1 117 ? -2.617 -20.047 -1.836 1 95.62 117 LYS B C 1
ATOM 2650 O O . LYS B 1 117 ? -2.516 -18.922 -1.33 1 95.62 117 LYS B O 1
ATOM 2655 N N . MET B 1 118 ? -1.752 -20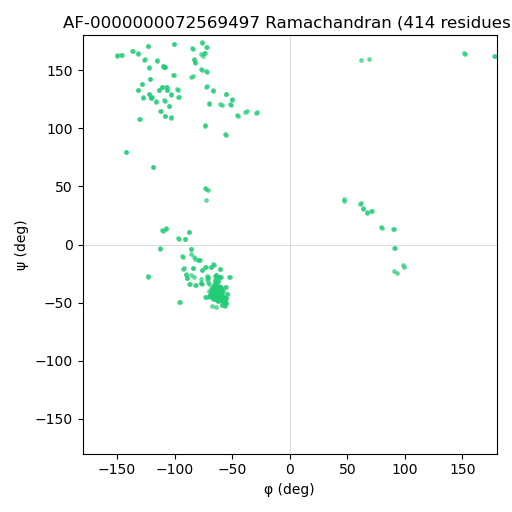.984 -1.751 1 95.31 118 MET B N 1
ATOM 2656 C CA . MET B 1 118 ? -0.518 -20.734 -1.008 1 95.31 118 MET B CA 1
ATOM 2657 C C . MET B 1 118 ? 0.289 -19.609 -1.642 1 95.31 118 MET B C 1
ATOM 2659 O O . MET B 1 118 ? 0.796 -18.734 -0.938 1 95.31 118 MET B O 1
ATOM 2663 N N . LYS B 1 119 ? 0.392 -19.641 -2.912 1 93.56 119 LYS B N 1
ATOM 2664 C CA . LYS B 1 119 ? 1.145 -18.625 -3.637 1 93.56 119 LYS B CA 1
ATOM 2665 C C . LYS B 1 119 ? 0.505 -17.25 -3.469 1 93.56 119 LYS B C 1
ATOM 2667 O O . LYS B 1 119 ? 1.2 -16.266 -3.219 1 93.56 119 LYS B O 1
ATOM 2672 N N . ILE B 1 120 ? -0.799 -17.188 -3.645 1 95.88 120 ILE B N 1
ATOM 2673 C CA . ILE B 1 120 ? -1.521 -15.938 -3.461 1 95.88 120 ILE B CA 1
ATOM 2674 C C . ILE B 1 120 ? -1.265 -15.398 -2.057 1 95.88 120 ILE B C 1
ATOM 2676 O O . ILE B 1 120 ? -0.929 -14.219 -1.89 1 95.88 120 ILE B O 1
ATOM 2680 N N . ASN B 1 121 ? -1.398 -16.266 -1.098 1 96.5 121 ASN B N 1
ATOM 2681 C CA . ASN B 1 121 ? -1.2 -15.875 0.294 1 96.5 121 ASN B CA 1
ATOM 2682 C C . ASN B 1 121 ? 0.2 -15.312 0.525 1 96.5 121 ASN B C 1
ATOM 2684 O O . ASN B 1 121 ? 0.358 -14.258 1.144 1 96.5 121 ASN B O 1
ATOM 2688 N N . GLU B 1 122 ? 1.183 -15.984 0.022 1 95.69 122 GLU B N 1
ATOM 2689 C CA . GLU B 1 122 ? 2.566 -15.562 0.217 1 95.69 122 GLU B CA 1
ATOM 2690 C C . GLU B 1 122 ? 2.809 -14.18 -0.383 1 95.69 122 GLU B C 1
ATOM 2692 O O . GLU B 1 122 ? 3.41 -13.312 0.258 1 95.69 122 GLU B O 1
ATOM 2697 N N . ILE B 1 123 ? 2.318 -14.008 -1.534 1 95.44 123 ILE B N 1
ATOM 2698 C CA . ILE B 1 123 ? 2.555 -12.75 -2.242 1 95.44 123 ILE B CA 1
ATOM 2699 C C . ILE B 1 123 ? 1.786 -11.625 -1.562 1 95.44 123 ILE B C 1
ATOM 2701 O O . ILE B 1 123 ? 2.336 -10.547 -1.322 1 95.44 123 ILE B O 1
ATOM 2705 N N . VAL B 1 124 ? 0.542 -11.883 -1.237 1 96.5 124 VAL B N 1
ATOM 2706 C CA . VAL B 1 124 ? -0.312 -10.875 -0.618 1 96.5 124 VAL B CA 1
ATOM 2707 C C . VAL B 1 124 ? 0.274 -10.453 0.729 1 96.5 124 VAL B C 1
ATOM 2709 O O . VAL B 1 124 ? 0.401 -9.266 1.016 1 96.5 124 VAL B O 1
ATOM 2712 N N . VAL B 1 125 ? 0.659 -11.43 1.477 1 96.62 125 VAL B N 1
ATOM 2713 C CA . VAL B 1 125 ? 1.197 -11.164 2.805 1 96.62 125 VAL B CA 1
ATOM 2714 C C . VAL B 1 125 ? 2.49 -10.359 2.688 1 96.62 125 VAL B C 1
ATOM 2716 O O . VAL B 1 125 ? 2.693 -9.383 3.414 1 96.62 125 VAL B O 1
ATOM 2719 N N . GLU B 1 126 ? 3.316 -10.742 1.769 1 95.19 126 GLU B N 1
ATOM 2720 C CA . GLU B 1 126 ? 4.582 -10.055 1.555 1 95.19 126 GLU B CA 1
ATOM 2721 C C . GLU B 1 126 ? 4.355 -8.602 1.144 1 95.19 126 GLU B C 1
ATOM 2723 O O . GLU B 1 126 ? 4.957 -7.688 1.714 1 95.19 126 GLU B O 1
ATOM 2728 N N . LEU B 1 127 ? 3.535 -8.375 0.218 1 94.69 127 LEU B N 1
ATOM 2729 C CA . LEU B 1 127 ? 3.314 -7.039 -0.316 1 94.69 127 LEU B CA 1
ATOM 2730 C C . LEU B 1 127 ? 2.609 -6.156 0.707 1 94.69 127 LEU B C 1
ATOM 2732 O O . LEU B 1 127 ? 2.951 -4.98 0.859 1 94.69 127 LEU B O 1
ATOM 2736 N N . LEU B 1 128 ? 1.61 -6.715 1.362 1 95.44 128 LEU B N 1
ATOM 2737 C CA . LEU B 1 128 ? 0.935 -5.945 2.402 1 95.44 128 LEU B CA 1
ATOM 2738 C C . LEU B 1 128 ? 1.896 -5.602 3.535 1 95.44 128 LEU B C 1
ATOM 2740 O O . LEU B 1 128 ? 1.795 -4.531 4.137 1 95.44 128 LEU B O 1
ATOM 2744 N N . GLY B 1 129 ? 2.73 -6.559 3.848 1 94.38 129 GLY B N 1
ATOM 2745 C CA . GLY B 1 129 ? 3.768 -6.277 4.828 1 94.38 129 GLY B CA 1
ATOM 2746 C C . GLY B 1 129 ? 4.664 -5.117 4.43 1 94.38 129 GLY B C 1
ATOM 2747 O O . GLY B 1 129 ? 4.918 -4.219 5.23 1 94.38 129 GLY B O 1
ATOM 2748 N N . TYR B 1 130 ? 5.094 -5.16 3.227 1 91.81 130 TYR B N 1
ATOM 2749 C CA . TYR B 1 130 ? 5.902 -4.082 2.67 1 91.81 130 TYR B CA 1
ATOM 2750 C C . TYR B 1 130 ? 5.176 -2.746 2.768 1 91.81 130 TYR B C 1
ATOM 2752 O O . TYR B 1 130 ? 5.758 -1.744 3.189 1 91.81 130 TYR B O 1
ATOM 2760 N N . LEU B 1 131 ? 4.008 -2.744 2.432 1 89.31 131 LEU B N 1
ATOM 2761 C CA . LEU B 1 131 ? 3.201 -1.527 2.451 1 89.31 131 LEU B CA 1
ATOM 2762 C C . LEU B 1 131 ? 2.992 -1.036 3.879 1 89.31 131 LEU B C 1
ATOM 2764 O O . LEU B 1 131 ? 2.982 0.171 4.129 1 89.31 131 LEU B O 1
ATOM 2768 N N . GLY B 1 132 ? 2.691 -1.972 4.75 1 91.12 132 GLY B N 1
ATOM 2769 C CA . GLY B 1 132 ? 2.559 -1.613 6.152 1 91.12 132 GLY B CA 1
ATOM 2770 C C . GLY B 1 132 ? 3.779 -0.904 6.707 1 91.12 132 GLY B C 1
ATOM 2771 O O . GLY B 1 132 ? 3.656 0.098 7.414 1 91.12 132 GLY B O 1
ATOM 2772 N N . ASP B 1 133 ? 4.906 -1.386 6.359 1 91.5 133 ASP B N 1
ATOM 2773 C CA . ASP B 1 133 ? 6.16 -0.775 6.797 1 91.5 133 ASP B CA 1
ATOM 2774 C C . ASP B 1 133 ? 6.312 0.631 6.219 1 91.5 133 ASP B C 1
ATOM 2776 O O . ASP B 1 133 ? 6.738 1.552 6.922 1 91.5 133 ASP B O 1
ATOM 2780 N N . LYS B 1 134 ? 5.965 0.752 4.969 1 87.12 134 LYS B N 1
ATOM 2781 C CA . LYS B 1 134 ? 6.02 2.051 4.305 1 87.12 134 LYS B CA 1
ATOM 2782 C C . LYS B 1 134 ? 5.082 3.051 4.973 1 87.12 134 LYS B C 1
ATOM 2784 O O . LYS B 1 134 ? 5.441 4.215 5.168 1 87.12 134 LYS B O 1
ATOM 2789 N N . GLU B 1 135 ? 3.912 2.564 5.223 1 88.25 135 GLU B N 1
ATOM 2790 C CA . GLU B 1 135 ? 2.928 3.406 5.895 1 88.25 135 GLU B CA 1
ATOM 2791 C C . GLU B 1 135 ? 3.432 3.855 7.266 1 88.25 135 GLU B C 1
ATOM 2793 O O . GLU B 1 135 ? 3.27 5.016 7.641 1 88.25 135 GLU B O 1
ATOM 2798 N N . LYS B 1 136 ? 3.979 2.979 8 1 90.62 136 LYS B N 1
ATOM 2799 C CA . LYS B 1 136 ? 4.512 3.297 9.32 1 90.62 136 LYS B CA 1
ATOM 2800 C C . LYS B 1 136 ? 5.609 4.355 9.234 1 90.62 136 LYS B C 1
ATOM 2802 O O . LYS B 1 136 ? 5.629 5.305 10.016 1 90.62 136 LYS B O 1
ATOM 2807 N N . LYS B 1 137 ? 6.48 4.191 8.312 1 87.56 137 LYS B N 1
ATOM 2808 C CA . LYS B 1 137 ? 7.559 5.152 8.102 1 87.56 137 LYS B CA 1
ATOM 2809 C C . LYS B 1 137 ? 7 6.527 7.738 1 87.56 137 LYS B C 1
ATOM 2811 O O . LYS B 1 137 ? 7.453 7.547 8.266 1 87.56 137 LYS B O 1
ATOM 2816 N N . ARG B 1 138 ? 6.051 6.539 6.91 1 84.19 138 ARG B N 1
ATOM 2817 C CA . ARG B 1 138 ? 5.418 7.789 6.496 1 84.19 138 ARG B CA 1
ATOM 2818 C C . ARG B 1 138 ? 4.758 8.484 7.68 1 84.19 138 ARG B C 1
ATOM 2820 O O . ARG B 1 138 ? 4.875 9.703 7.836 1 84.19 138 ARG B O 1
ATOM 2827 N N . ASN B 1 139 ? 4.098 7.738 8.406 1 87.44 139 ASN B N 1
ATOM 2828 C CA . ASN B 1 139 ? 3.42 8.289 9.578 1 87.44 139 ASN B CA 1
ATOM 2829 C C . ASN B 1 139 ? 4.41 8.875 10.578 1 87.44 139 ASN B C 1
ATOM 2831 O O . ASN B 1 139 ? 4.141 9.914 11.188 1 87.44 139 ASN B O 1
ATOM 2835 N N . ARG B 1 140 ? 5.52 8.219 10.695 1 88.75 140 ARG B N 1
ATOM 2836 C CA . ARG B 1 140 ? 6.559 8.719 11.594 1 88.75 140 ARG B CA 1
ATOM 2837 C C . ARG B 1 140 ? 7.109 10.055 11.109 1 88.75 140 ARG B C 1
ATOM 2839 O O . ARG B 1 140 ? 7.324 10.969 11.906 1 88.75 140 ARG B O 1
ATOM 2846 N N . ILE B 1 141 ? 7.266 10.141 9.891 1 82.12 141 ILE B N 1
ATOM 2847 C CA . ILE B 1 141 ? 7.773 11.375 9.297 1 82.12 141 ILE B CA 1
ATOM 2848 C C . ILE B 1 141 ? 6.762 12.5 9.5 1 82.12 141 ILE B C 1
ATOM 2850 O O . ILE B 1 141 ? 7.125 13.609 9.898 1 82.12 141 ILE B O 1
ATOM 2854 N N . LYS B 1 142 ? 5.547 12.203 9.297 1 79.19 142 LYS B N 1
ATOM 2855 C CA . LYS B 1 142 ? 4.48 13.188 9.469 1 79.19 142 LYS B CA 1
ATOM 2856 C C . LYS B 1 142 ? 4.391 13.648 10.914 1 79.19 142 LYS B C 1
ATOM 2858 O O . LYS B 1 142 ? 4.207 14.844 11.18 1 79.19 142 LYS B O 1
ATOM 2863 N N . GLN B 1 143 ? 4.441 12.719 11.719 1 86.19 143 GLN B N 1
ATOM 2864 C CA . GLN B 1 143 ? 4.395 13.039 13.141 1 86.19 143 GLN B CA 1
ATOM 2865 C C . GLN B 1 143 ? 5.566 13.93 13.539 1 86.19 143 GLN B C 1
ATOM 2867 O O . GLN B 1 143 ? 5.391 14.906 14.273 1 86.19 143 GLN B O 1
ATOM 2872 N N . ALA B 1 144 ? 6.715 13.562 13.039 1 83.5 144 ALA B N 1
ATOM 2873 C CA . ALA B 1 144 ? 7.898 14.367 13.32 1 83.5 144 ALA B CA 1
ATOM 2874 C C . ALA B 1 144 ? 7.738 15.789 12.773 1 83.5 144 ALA B C 1
ATOM 2876 O O . ALA B 1 144 ? 8.094 16.766 13.445 1 83.5 144 ALA B O 1
ATOM 2877 N N . ASP B 1 145 ? 7.188 15.898 11.656 1 75.81 145 ASP B N 1
ATOM 2878 C CA . ASP B 1 145 ? 6.926 17.203 11.047 1 75.81 145 ASP B CA 1
ATOM 2879 C C . ASP B 1 145 ? 5.926 18 11.875 1 75.81 145 ASP B C 1
ATOM 2881 O O . ASP B 1 145 ? 6.082 19.219 12.039 1 75.81 145 ASP B O 1
ATOM 2885 N N . GLY B 1 146 ? 4.887 17.328 12.281 1 68.56 146 GLY B N 1
ATOM 2886 C CA . GLY B 1 146 ? 3.902 17.969 13.141 1 68.56 146 GLY B CA 1
ATOM 2887 C C . GLY B 1 146 ? 4.492 18.5 14.438 1 68.56 146 GLY B C 1
ATOM 2888 O O . GLY B 1 146 ? 4.188 19.609 14.867 1 68.56 146 GLY B O 1
ATOM 2889 N N . ILE B 1 147 ? 5.32 17.719 14.906 1 75 147 ILE B N 1
ATOM 2890 C CA . ILE B 1 147 ? 5.98 18.078 16.156 1 75 147 ILE B CA 1
ATOM 2891 C C . ILE B 1 147 ? 6.898 19.281 15.93 1 75 147 ILE B C 1
ATOM 2893 O O . ILE B 1 147 ? 6.918 20.203 16.734 1 75 147 ILE B O 1
ATOM 2897 N N . ASN B 1 148 ? 7.594 19.234 14.875 1 74.06 148 ASN B N 1
ATOM 2898 C CA . ASN B 1 148 ? 8.492 20.328 14.539 1 74.06 148 ASN B CA 1
ATOM 2899 C C . ASN B 1 148 ? 7.727 21.625 14.297 1 74.06 148 ASN B C 1
ATOM 2901 O O . ASN B 1 148 ? 8.18 22.703 14.703 1 74.06 148 ASN B O 1
ATOM 2905 N N . LYS B 1 149 ? 6.637 21.562 13.656 1 72.5 149 LYS B N 1
ATOM 2906 C CA . LYS B 1 149 ? 5.797 22.734 13.398 1 72.5 149 LYS B CA 1
ATOM 2907 C C . LYS B 1 149 ? 5.266 23.312 14.703 1 72.5 149 LYS B C 1
ATOM 2909 O O . LYS B 1 149 ? 5.203 24.531 14.867 1 72.5 149 LYS B O 1
ATOM 2914 N N . LEU B 1 150 ? 4.832 22.5 15.523 1 68.88 150 LEU B N 1
ATOM 2915 C CA . LEU B 1 150 ? 4.336 22.938 16.828 1 68.88 150 LEU B CA 1
ATOM 2916 C C . LEU B 1 150 ? 5.441 23.625 17.625 1 68.88 150 LEU B C 1
ATOM 2918 O O . LEU B 1 150 ? 5.195 24.625 18.297 1 68.88 150 LEU B O 1
ATOM 2922 N N . LYS B 1 151 ? 6.52 23.062 17.484 1 67.31 151 LYS B N 1
ATOM 2923 C CA . LYS B 1 151 ? 7.664 23.656 18.172 1 67.31 151 LYS B CA 1
ATOM 2924 C C . LYS B 1 151 ? 8.008 25.031 17.594 1 67.31 151 LYS B C 1
ATOM 2926 O O . LYS B 1 151 ? 8.375 25.938 18.344 1 67.31 151 LYS B O 1
ATOM 2931 N N . SER B 1 152 ? 7.887 25.172 16.359 1 64.62 152 SER B N 1
ATOM 2932 C CA . SER B 1 152 ? 8.211 26.438 15.711 1 64.62 152 SER B CA 1
ATOM 2933 C C . SER B 1 152 ? 7.164 27.5 16.016 1 64.62 152 SER B C 1
ATOM 2935 O O . SER B 1 152 ? 7.48 28.688 16.094 1 64.62 152 SER B O 1
ATOM 2937 N N . ARG B 1 153 ? 5.922 27.219 15.953 1 59.12 153 ARG B N 1
ATOM 2938 C CA . ARG B 1 153 ? 4.855 28.172 16.25 1 59.12 153 ARG B CA 1
ATOM 2939 C C . ARG B 1 153 ? 4.969 28.703 17.672 1 59.12 153 ARG B C 1
ATOM 2941 O O . ARG B 1 153 ? 4.605 29.844 17.953 1 59.12 153 ARG B O 1
ATOM 2948 N N . ASN B 1 154 ? 5.062 27.969 18.562 1 51.62 154 ASN B N 1
ATOM 2949 C CA . ASN B 1 154 ? 5.129 28.469 19.938 1 51.62 154 ASN B CA 1
ATOM 2950 C C . ASN B 1 154 ? 6.48 29.109 20.234 1 51.62 154 ASN B C 1
ATOM 2952 O O . ASN B 1 154 ? 7.027 28.938 21.328 1 51.62 154 ASN B O 1
ATOM 2956 N N . ASN B 1 155 ? 7 30.031 19.328 1 49.5 155 ASN B N 1
ATOM 2957 C CA . ASN B 1 155 ? 8.234 30.797 19.531 1 49.5 155 ASN B CA 1
ATOM 2958 C C . ASN B 1 155 ? 9.367 29.891 20.016 1 49.5 155 ASN B C 1
ATOM 2960 O O . ASN B 1 155 ? 10.141 30.281 20.891 1 49.5 155 ASN B O 1
ATOM 2964 N N . GLY B 1 156 ? 9.562 28.766 19.609 1 50.78 156 GLY B N 1
ATOM 2965 C CA . GLY B 1 156 ? 10.672 27.906 19.984 1 50.78 156 GLY B CA 1
ATOM 2966 C C . GLY B 1 156 ? 10.367 27.031 21.188 1 50.78 156 GLY B C 1
ATOM 2967 O O . GLY B 1 156 ? 11.234 26.281 21.656 1 50.78 156 GLY B O 1
ATOM 2968 N N . LYS B 1 157 ? 9.328 27.469 22.094 1 48.56 157 LYS B N 1
ATOM 2969 C CA . LYS B 1 157 ? 9.117 26.969 23.453 1 48.56 157 LYS B CA 1
ATOM 2970 C C . LYS B 1 157 ? 8.539 25.562 23.438 1 48.56 157 LYS B C 1
ATOM 2972 O O . LYS B 1 157 ? 8.141 25.031 24.484 1 48.56 157 LYS B O 1
ATOM 2977 N N . GLY B 1 158 ? 8.766 24.469 22.641 1 49.09 158 GLY B N 1
ATOM 2978 C CA . GLY B 1 158 ? 8.562 23.031 22.594 1 49.09 158 GLY B CA 1
ATOM 2979 C C . GLY B 1 158 ? 7.109 22.625 22.438 1 49.09 158 GLY B C 1
ATOM 2980 O O . GLY B 1 158 ? 6.238 23.484 22.312 1 49.09 158 GLY B O 1
ATOM 2981 N N . ILE B 1 159 ? 6.57 21.453 22 1 48.78 159 ILE B N 1
ATOM 2982 C CA . ILE B 1 159 ? 5.355 20.656 22.016 1 48.78 159 ILE B CA 1
ATOM 2983 C C . ILE B 1 159 ? 4.91 20.406 23.453 1 48.78 159 ILE B C 1
ATOM 2985 O O . ILE B 1 159 ? 5.691 19.922 24.281 1 48.78 159 ILE B O 1
ATOM 2989 N N . GLY B 1 160 ? 3.967 21.219 24.109 1 50.69 160 GLY B N 1
ATOM 2990 C CA . GLY B 1 160 ? 3.336 21.141 25.422 1 50.69 160 GLY B CA 1
ATOM 2991 C C . GLY B 1 160 ? 2.949 22.5 25.969 1 50.69 160 GLY B C 1
ATOM 2992 O O . GLY B 1 160 ? 3.174 23.531 25.328 1 50.69 160 GLY B O 1
ATOM 2993 N N . ARG B 1 161 ? 2.107 22.453 26.984 1 53.25 161 ARG B N 1
ATOM 2994 C CA . ARG B 1 161 ? 1.677 23.656 27.688 1 53.25 161 ARG B CA 1
ATOM 2995 C C . ARG B 1 161 ? 2.824 24.641 27.844 1 53.25 161 ARG B C 1
ATOM 2997 O O . ARG B 1 161 ? 3.957 24.25 28.141 1 53.25 161 ARG B O 1
ATOM 3004 N N . PRO B 1 162 ? 2.68 25.734 27.203 1 53.69 162 PRO B N 1
ATOM 3005 C CA . PRO B 1 162 ? 3.729 26.719 27.453 1 53.69 162 PRO B CA 1
ATOM 3006 C C . PRO B 1 162 ? 4.355 26.578 28.844 1 53.69 162 PRO B C 1
ATOM 3008 O O . PRO B 1 162 ? 3.658 26.297 29.812 1 53.69 162 PRO B O 1
ATOM 3011 N N . LYS B 1 163 ? 5.711 26.188 28.812 1 56.78 163 LYS B N 1
ATOM 3012 C CA . LYS B 1 163 ? 6.355 26.078 30.125 1 56.78 163 LYS B CA 1
ATOM 3013 C C . LYS B 1 163 ? 6.152 27.344 30.953 1 56.78 163 LYS B C 1
ATOM 3015 O O . LYS B 1 163 ? 6.145 28.453 30.406 1 56.78 163 LYS B O 1
ATOM 3020 N N . THR B 1 164 ? 5.543 27.156 32.094 1 64.75 164 THR B N 1
ATOM 3021 C CA . THR B 1 164 ? 5.465 28.281 33.031 1 64.75 164 THR B CA 1
ATOM 3022 C C . THR B 1 164 ? 6.816 28.984 33.125 1 64.75 164 THR B C 1
ATOM 3024 O O . THR B 1 164 ? 7.836 28.328 33.375 1 64.75 164 THR B O 1
ATOM 3027 N N . GLU B 1 165 ? 6.918 30.109 32.656 1 68.56 165 GLU B N 1
ATOM 3028 C CA . GLU B 1 165 ? 8.164 30.875 32.688 1 68.56 165 GLU B CA 1
ATOM 3029 C C . GLU B 1 165 ? 8.445 31.453 34.062 1 68.56 165 GLU B C 1
ATOM 3031 O O . GLU B 1 165 ? 7.523 31.641 34.875 1 68.56 165 GLU B O 1
ATOM 3036 N N . ILE B 1 166 ? 9.789 31.609 34.375 1 78.06 166 ILE B N 1
ATOM 3037 C CA . ILE B 1 166 ? 10.219 32.25 35.625 1 78.06 166 ILE B CA 1
ATOM 3038 C C . ILE B 1 166 ? 9.984 33.75 35.531 1 78.06 166 ILE B C 1
ATOM 3040 O O . ILE B 1 166 ? 10.664 34.438 34.75 1 78.06 166 ILE B O 1
ATOM 3044 N N . THR B 1 167 ? 9 34.156 36.125 1 78.94 167 THR B N 1
ATOM 3045 C CA . THR B 1 167 ? 8.641 35.562 36.156 1 78.94 167 THR B CA 1
ATOM 3046 C C . THR B 1 167 ? 9.406 36.312 37.25 1 78.94 167 THR B C 1
ATOM 3048 O O . THR B 1 167 ? 10.07 35.688 38.062 1 78.94 167 THR B O 1
ATOM 3051 N N . LYS B 1 168 ? 9.297 37.594 37.156 1 85.7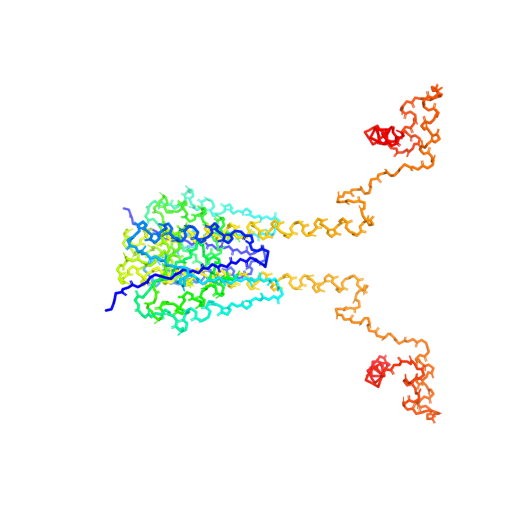5 168 LYS B N 1
ATOM 3052 C CA . LYS B 1 168 ? 9.875 38.406 38.219 1 85.75 168 LYS B CA 1
ATOM 3053 C C . LYS B 1 168 ? 9.227 38.094 39.562 1 85.75 168 LYS B C 1
ATOM 3055 O O . LYS B 1 168 ? 9.914 38.031 40.594 1 85.75 168 LYS B O 1
ATOM 3060 N N . GLU B 1 169 ? 7.984 37.844 39.5 1 87.19 169 GLU B N 1
ATOM 3061 C CA . GLU B 1 169 ? 7.258 37.5 40.719 1 87.19 169 GLU B CA 1
ATOM 3062 C C . GLU B 1 169 ? 7.77 36.188 41.281 1 87.19 169 GLU B C 1
ATOM 3064 O O . GLU B 1 169 ? 7.875 36.031 42.5 1 87.19 169 GLU B O 1
ATOM 3069 N N . PHE B 1 170 ? 8.109 35.375 40.438 1 89.88 170 PHE B N 1
ATOM 3070 C CA . PHE B 1 170 ? 8.672 34.094 40.906 1 89.88 170 PHE B CA 1
ATOM 3071 C C . PHE B 1 170 ? 9.977 34.312 41.656 1 89.88 170 PHE B C 1
ATOM 3073 O O . PHE B 1 170 ? 10.195 33.719 42.719 1 89.88 170 PHE B O 1
ATOM 3080 N N . LYS B 1 171 ? 10.781 35.125 41.156 1 90.5 171 LYS B N 1
ATOM 3081 C CA . LYS B 1 171 ? 12.07 35.375 41.781 1 90.5 171 LYS B CA 1
ATOM 3082 C C . LYS B 1 171 ? 11.891 36 43.188 1 90.5 171 LYS B C 1
ATOM 3084 O O . LYS B 1 171 ? 12.617 35.625 44.125 1 90.5 171 LYS B O 1
ATOM 3089 N N . VAL B 1 172 ? 10.961 36.844 43.312 1 91.94 172 VAL B N 1
ATOM 3090 C CA . VAL B 1 172 ? 10.68 37.5 44.594 1 91.94 172 VAL B CA 1
ATOM 3091 C C . VAL B 1 172 ? 10.18 36.469 45.594 1 91.94 172 VAL B C 1
ATOM 3093 O O . VAL B 1 172 ? 10.672 36.375 46.719 1 91.94 172 VAL B O 1
ATOM 3096 N N . GLN B 1 173 ? 9.281 35.625 45.094 1 92.31 173 GLN B N 1
ATOM 3097 C CA . GLN B 1 173 ? 8.695 34.594 45.969 1 92.31 173 GLN B CA 1
ATOM 3098 C C . GLN B 1 173 ? 9.719 33.531 46.312 1 92.31 173 GLN B C 1
ATOM 3100 O O . GLN B 1 173 ? 9.719 33 47.438 1 92.31 173 GLN B O 1
ATOM 3105 N N . TYR B 1 174 ? 10.5 33.312 45.406 1 92.38 174 TYR B N 1
ATOM 3106 C CA . TYR B 1 174 ? 11.57 32.344 45.625 1 92.38 174 TYR B CA 1
ATOM 3107 C C . TYR B 1 174 ? 12.516 32.812 46.719 1 92.38 174 TYR B C 1
ATOM 3109 O O . TYR B 1 174 ? 12.898 32.031 47.594 1 92.38 174 TYR B O 1
ATOM 3117 N N . LYS B 1 175 ? 12.914 34.031 46.625 1 92.31 175 LYS B N 1
ATOM 3118 C CA . LYS B 1 175 ? 13.812 34.594 47.625 1 92.31 175 LYS B CA 1
ATOM 3119 C C . LYS B 1 175 ? 13.172 34.562 49.031 1 92.31 175 LYS B C 1
ATOM 3121 O O . LYS B 1 175 ? 13.844 34.25 50.031 1 92.31 175 LYS B O 1
ATOM 3126 N N . LEU B 1 176 ? 11.945 34.844 49.094 1 93.5 176 LEU B N 1
ATOM 3127 C CA . LEU B 1 176 ? 11.234 34.812 50.344 1 93.5 176 LEU B CA 1
ATOM 3128 C C . LEU B 1 176 ? 11.211 33.406 50.938 1 93.5 176 LEU B C 1
ATOM 3130 O O . LEU B 1 176 ? 11.398 33.219 52.156 1 93.5 176 LEU B O 1
ATOM 3134 N N . TRP B 1 177 ? 11.039 32.438 50.094 1 93.81 177 TRP B N 1
ATOM 3135 C CA . TRP B 1 177 ? 11.008 31.047 50.469 1 93.81 177 TRP B CA 1
ATOM 3136 C C . TRP B 1 177 ? 12.391 30.578 50.938 1 93.81 177 TRP B C 1
ATOM 3138 O O . TRP B 1 177 ? 12.523 29.938 51.969 1 93.81 177 TRP B O 1
ATOM 3148 N N . LYS B 1 178 ? 13.32 31.031 50.25 1 91.81 178 LYS B N 1
ATOM 3149 C CA . LYS B 1 178 ? 14.68 30.609 50.562 1 91.81 178 LYS B CA 1
ATOM 3150 C C . LYS B 1 178 ? 15.164 31.25 51.875 1 91.81 178 LYS B C 1
ATOM 3152 O O . LYS B 1 178 ? 15.938 30.656 52.625 1 91.81 178 LYS B O 1
ATOM 3157 N N . ASN B 1 179 ? 14.633 32.406 52.125 1 92.31 179 ASN B N 1
ATOM 3158 C CA . ASN B 1 179 ? 14.992 33.125 53.344 1 92.31 179 ASN B CA 1
ATOM 3159 C C . ASN B 1 179 ? 14.109 32.719 54.5 1 92.31 179 ASN B C 1
ATOM 3161 O O . ASN B 1 179 ? 14.117 33.375 55.562 1 92.31 179 ASN B O 1
ATOM 3165 N N . LYS B 1 180 ? 13.375 31.672 54.25 1 90.88 180 LYS B N 1
ATOM 3166 C CA . LYS B 1 180 ? 12.555 31.047 55.281 1 90.88 180 LYS B CA 1
ATOM 3167 C C . LYS B 1 180 ? 11.469 32 55.781 1 90.88 180 LYS B C 1
ATOM 3169 O O . LYS B 1 180 ? 11.062 31.953 56.938 1 90.88 180 LYS B O 1
ATOM 3174 N N . LYS B 1 181 ? 11.047 32.812 54.969 1 91.75 181 LYS B N 1
ATOM 3175 C CA . LYS B 1 181 ? 10.008 33.781 55.344 1 91.75 181 LYS B CA 1
ATOM 3176 C C . LYS B 1 181 ? 8.625 33.219 55.031 1 91.75 181 LYS B C 1
ATOM 3178 O O . LYS B 1 181 ? 7.621 33.719 55.531 1 91.75 181 LYS B O 1
ATOM 3183 N N . GLN B 1 182 ? 8.594 32.281 54.188 1 92.38 182 GLN B N 1
ATOM 3184 C CA . GLN B 1 182 ? 7.336 31.609 53.875 1 92.38 182 GLN B CA 1
ATOM 3185 C C . GLN B 1 182 ? 7.559 30.125 53.562 1 92.38 182 GLN B C 1
ATOM 3187 O O . GLN B 1 182 ? 8.672 29.719 53.219 1 92.38 182 GLN B O 1
ATOM 3192 N N . SER B 1 183 ? 6.398 29.422 53.625 1 92.12 183 SER B N 1
ATOM 3193 C CA . SER B 1 183 ? 6.473 28 53.312 1 92.12 183 SER B CA 1
ATOM 3194 C C . SER B 1 183 ? 6.43 27.734 51.812 1 92.12 183 SER B C 1
ATOM 3196 O O . SER B 1 183 ? 6.02 28.609 51.031 1 92.12 183 SER B O 1
ATOM 3198 N N . ALA B 1 184 ? 6.938 26.5 51.5 1 93.94 184 ALA B N 1
ATOM 3199 C CA . ALA B 1 184 ? 6.859 26.109 50.094 1 93.94 184 ALA B CA 1
ATOM 3200 C C . ALA B 1 184 ? 5.422 26.156 49.562 1 93.94 184 ALA B C 1
ATOM 3202 O O . ALA B 1 184 ? 5.168 26.609 48.469 1 93.94 184 ALA B O 1
ATOM 3203 N N . VAL B 1 185 ? 4.594 25.781 50.469 1 93.06 185 VAL B N 1
ATOM 3204 C CA . VAL B 1 185 ? 3.178 25.734 50.125 1 93.06 185 VAL B CA 1
ATOM 3205 C C . VAL B 1 185 ? 2.662 27.141 49.844 1 93.06 185 VAL B C 1
ATOM 3207 O O . VAL B 1 185 ? 1.969 27.375 48.844 1 93.06 185 VAL B O 1
ATOM 3210 N N . ASP B 1 186 ? 2.971 28.047 50.688 1 93.19 186 ASP B N 1
ATOM 3211 C CA . ASP B 1 186 ? 2.582 29.438 50.5 1 93.19 186 ASP B CA 1
ATOM 3212 C C . ASP B 1 186 ? 3.145 30.016 49.219 1 93.19 186 ASP B C 1
ATOM 3214 O O . ASP B 1 186 ? 2.471 30.797 48.531 1 93.19 186 ASP B O 1
ATOM 3218 N N . THR B 1 187 ? 4.297 29.625 48.906 1 93.88 187 THR B N 1
ATOM 3219 C CA . THR B 1 187 ? 5.004 30.172 47.75 1 93.88 187 THR B CA 1
ATOM 3220 C C . THR B 1 187 ? 4.301 29.766 46.438 1 93.88 187 THR B C 1
ATOM 3222 O O . THR B 1 187 ? 4 30.625 45.594 1 93.88 187 THR B O 1
ATOM 3225 N N . TYR B 1 188 ? 4.066 28.469 46.25 1 92.56 188 TYR B N 1
ATOM 3226 C CA . TYR B 1 188 ? 3.467 28.109 44.969 1 92.56 188 TYR B CA 1
ATOM 3227 C C . TYR B 1 188 ? 1.985 28.453 44.938 1 92.56 188 TYR B C 1
ATOM 3229 O O . TYR B 1 188 ? 1.427 28.734 43.875 1 92.56 188 TYR B O 1
ATOM 3237 N N . SER B 1 189 ? 1.393 28.578 46.156 1 91.12 189 SER B N 1
ATOM 3238 C CA . SER B 1 189 ? 0.017 29.062 46.219 1 91.12 189 SER B CA 1
ATOM 3239 C C . SER B 1 189 ? -0.077 30.516 45.781 1 91.12 189 SER B C 1
ATOM 3241 O O . SER B 1 189 ? -0.97 30.875 45 1 91.12 189 SER B O 1
ATOM 3243 N N . ASN B 1 190 ? 0.841 31.297 46.188 1 89.44 190 ASN B N 1
ATOM 3244 C CA . ASN B 1 190 ? 0.899 32.719 45.812 1 89.44 190 ASN B CA 1
ATOM 3245 C C . ASN B 1 190 ? 1.152 32.906 44.344 1 89.44 190 ASN B C 1
ATOM 3247 O O . ASN B 1 190 ? 0.693 33.875 43.75 1 89.44 190 ASN B O 1
ATOM 3251 N N . LEU B 1 191 ? 1.923 32.031 43.75 1 90.62 191 LEU B N 1
ATOM 3252 C CA . LEU B 1 191 ? 2.303 32.125 42.344 1 90.62 191 LEU B CA 1
ATOM 3253 C C . LEU B 1 191 ? 1.237 31.484 41.469 1 90.62 191 LEU B C 1
ATOM 3255 O O . LEU B 1 191 ? 1.298 31.594 40.25 1 90.62 191 LEU B O 1
ATOM 3259 N N . GLY B 1 192 ? 0.286 30.828 42.188 1 88.75 192 GLY B N 1
ATOM 3260 C CA . GLY B 1 192 ? -0.746 30.141 41.438 1 88.75 192 GLY B CA 1
ATOM 3261 C C . GLY B 1 192 ? -0.231 28.906 40.719 1 88.75 192 GLY B C 1
ATOM 3262 O O . GLY B 1 192 ? -0.722 28.547 39.656 1 88.75 192 GLY B O 1
ATOM 3263 N N . LEU B 1 193 ? 0.734 28.375 41.281 1 88.06 193 LEU B N 1
ATOM 3264 C CA . LEU B 1 193 ? 1.363 27.203 40.688 1 88.06 193 LEU B CA 1
ATOM 3265 C C . LEU B 1 193 ? 1.058 25.953 41.5 1 88.06 193 LEU B C 1
ATOM 3267 O O . LEU B 1 193 ? 0.793 26.031 42.688 1 88.06 193 LEU B O 1
ATOM 3271 N N . THR B 1 194 ? 1.045 24.828 40.906 1 86.38 194 THR B N 1
ATOM 3272 C CA . THR B 1 194 ? 1.001 23.547 41.594 1 86.38 194 THR B CA 1
ATOM 3273 C C . THR B 1 194 ? 2.367 23.219 42.188 1 86.38 194 THR B C 1
ATOM 3275 O O . THR B 1 194 ? 3.387 23.766 41.781 1 86.38 194 THR B O 1
ATOM 3278 N N . LYS B 1 195 ? 2.283 22.266 43.125 1 89.5 195 LYS B N 1
ATOM 3279 C CA . LYS B 1 195 ? 3.506 21.797 43.781 1 89.5 195 LYS B CA 1
ATOM 3280 C C . LYS B 1 195 ? 4.508 21.281 42.75 1 89.5 195 LYS B C 1
ATOM 3282 O O . LYS B 1 195 ? 5.684 21.656 42.781 1 89.5 195 LYS B O 1
ATOM 3287 N N . ALA B 1 196 ? 4.035 20.547 41.906 1 87.69 196 ALA B N 1
ATOM 3288 C CA . ALA B 1 196 ? 4.918 19.922 40.938 1 87.69 196 ALA B CA 1
ATOM 3289 C C . ALA B 1 196 ? 5.555 20.984 40.031 1 87.69 196 ALA B C 1
ATOM 3291 O O . ALA B 1 196 ? 6.762 20.938 39.781 1 87.69 196 ALA B O 1
ATOM 3292 N N . THR B 1 197 ? 4.801 21.922 39.594 1 86.88 197 THR B N 1
ATOM 3293 C CA . THR B 1 197 ? 5.297 22.953 38.688 1 86.88 197 THR B CA 1
ATOM 3294 C C . THR B 1 197 ? 6.293 23.859 39.438 1 86.88 197 THR B C 1
ATOM 3296 O O . THR B 1 197 ? 7.293 24.297 38.844 1 86.88 197 THR B O 1
ATOM 3299 N N . PHE B 1 198 ? 5.957 24.109 40.688 1 90.25 198 PHE B N 1
ATOM 3300 C CA . PHE B 1 198 ? 6.82 24.938 41.5 1 90.25 198 PHE B CA 1
ATOM 3301 C C . PHE B 1 198 ? 8.211 24.328 41.625 1 90.25 198 PHE B C 1
ATOM 3303 O O . PHE B 1 198 ? 9.219 24.984 41.344 1 90.25 198 PHE B O 1
ATOM 3310 N N . TYR B 1 199 ? 8.281 23.109 41.938 1 90.81 199 TYR B N 1
ATOM 3311 C CA . TYR B 1 199 ? 9.578 22.484 42.156 1 90.81 199 TYR B CA 1
ATOM 3312 C C . TYR B 1 199 ? 10.336 22.297 40.875 1 90.81 199 TYR B C 1
ATOM 3314 O O . TYR B 1 199 ? 11.57 22.328 40.844 1 90.81 199 TYR B O 1
ATOM 3322 N N . ARG B 1 200 ? 9.57 22.188 39.875 1 87.19 200 ARG B N 1
ATOM 3323 C CA . ARG B 1 200 ? 10.219 22.125 38.594 1 87.19 200 ARG B CA 1
ATOM 3324 C C . ARG B 1 200 ? 10.898 23.453 38.25 1 87.19 200 ARG B C 1
ATOM 3326 O O . ARG B 1 200 ? 12.039 23.469 37.781 1 87.19 200 ARG B O 1
ATOM 3333 N N . LEU B 1 201 ? 10.234 24.5 38.469 1 87.31 201 LEU B N 1
ATOM 3334 C CA . LEU B 1 201 ? 10.758 25.844 38.188 1 87.31 201 LEU B CA 1
ATOM 3335 C C . LEU B 1 201 ? 11.953 26.141 39.094 1 87.31 201 LEU B C 1
ATOM 3337 O O . LEU B 1 201 ? 12.906 26.797 38.656 1 87.31 201 LEU B O 1
ATOM 3341 N N . VAL B 1 202 ? 11.828 25.625 40.281 1 90.12 202 VAL B N 1
ATOM 3342 C CA . VAL B 1 202 ? 12.914 25.797 41.25 1 90.12 202 VAL B CA 1
ATOM 3343 C C . VAL B 1 202 ? 14.18 25.125 40.719 1 90.12 202 VAL B C 1
ATOM 3345 O O . VAL B 1 202 ? 15.266 25.703 40.75 1 90.12 202 VAL B O 1
ATOM 3348 N N . LYS B 1 203 ? 14 23.953 40.25 1 87.94 203 LYS B N 1
ATOM 3349 C CA . LYS B 1 203 ? 15.133 23.203 39.719 1 87.94 203 LYS B CA 1
ATOM 3350 C C . LYS B 1 203 ? 15.734 23.922 38.5 1 87.94 203 LYS B C 1
ATOM 3352 O O . LYS B 1 203 ? 16.953 24.016 38.375 1 87.94 203 LYS B O 1
ATOM 3357 N N . GLU B 1 204 ? 14.953 24.391 37.781 1 84.56 204 GLU B N 1
ATOM 3358 C CA . GLU B 1 204 ? 15.398 25.109 36.594 1 84.56 204 GLU B CA 1
ATOM 3359 C C . GLU B 1 204 ? 16.109 26.406 36.938 1 84.56 204 GLU B C 1
ATOM 3361 O O . GLU B 1 204 ? 17.125 26.75 36.344 1 84.56 204 GLU B O 1
ATOM 3366 N N . PHE B 1 205 ? 15.578 27.156 37.844 1 84.81 205 PHE B N 1
ATOM 3367 C CA . PHE B 1 205 ? 16.125 28.422 38.312 1 84.81 205 PHE B CA 1
ATOM 3368 C C . PHE B 1 205 ? 17.469 28.219 39 1 84.81 205 PHE B C 1
ATOM 3370 O O . PHE B 1 205 ? 18.391 29.016 38.812 1 84.81 205 PHE B O 1
ATOM 3377 N N . GLU B 1 206 ? 17.594 27.078 39.656 1 86.81 206 GLU B N 1
ATOM 3378 C CA . GLU B 1 206 ? 18.812 26.797 40.406 1 86.81 206 GLU B CA 1
ATOM 3379 C C . GLU B 1 206 ? 19.906 26.25 39.5 1 86.81 206 GLU B C 1
ATOM 3381 O O . GLU B 1 206 ? 21.094 26.406 39.75 1 86.81 206 GLU B O 1
ATOM 3386 N N . GLU B 1 207 ? 19.484 25.609 38.469 1 78.75 207 GLU B N 1
ATOM 3387 C CA . GLU B 1 207 ? 20.453 25.094 37.5 1 78.75 207 GLU B CA 1
ATOM 3388 C C . GLU B 1 207 ? 21 26.203 36.594 1 78.75 207 GLU B C 1
ATOM 3390 O O . GLU B 1 207 ? 22.141 26.141 36.156 1 78.75 207 GLU B O 1
ATOM 3395 N N . LYS B 1 208 ? 20.297 27.109 36.375 1 68.12 208 LYS B N 1
ATOM 3396 C CA . LYS B 1 208 ? 20.75 28.25 35.562 1 68.12 208 LYS B CA 1
ATOM 3397 C C . LYS B 1 208 ? 21.547 29.234 36.406 1 68.12 208 LYS B C 1
ATOM 3399 O O . LYS B 1 208 ? 22.266 30.062 35.875 1 68.12 208 LYS B O 1
ATOM 3404 N N . LYS B 1 209 ? 21.562 29.172 37.531 1 59.72 209 LYS B N 1
ATOM 3405 C CA . LYS B 1 209 ? 22.453 29.953 38.375 1 59.72 209 LYS B CA 1
ATOM 3406 C C . LYS B 1 209 ? 23.844 29.328 38.438 1 59.72 209 LYS B C 1
ATOM 3408 O O . LYS B 1 209 ? 23.969 28.094 38.438 1 59.72 209 LYS B O 1
#

Radius of gyration: 31.95 Å; Cα contacts (8 Å, |Δi|>4): 494; chains: 2; bounding box: 61×94×81 Å

Foldseek 3Di:
DDAAEAEEEEEAPVCPCVVVFVVLQQVVCVVVPHHDDPVRYFYHHADPVGPDDPRVVCCLPPPDAARYEYEGQAQCSQHVALVSSLVSLVSCVVRNYWYHHSVCRQLTPPPDDPVSNVVSNVVSNVVSVVRRVVVVVVVVVVVVVVQVVVCVVVVNQGDDDRQPDCDPLLVVLVVCVVVVVDDLVVSCVVVVHDSVSNVVVVVVVVVVD/DDAAEAEEEEEAPVCPCVVVFVVLQQVVCVVVPHHDDPVRYFYHHADPVGPDDPRVVCCLPPPDAARYEYEGQAQCSQHVALVSSLVSLVSCVVRNYWYHHSVCRQLTDPPDDPVSNVVSNVVSNVVSVVRRVVVVVVVVVVVVVVQVVVCVVVVNQGDDDRQPDCDPLLVVLVVCCVVVVDDPVVSCVVVVHDSVSNVVVVVVVVVVD

Solvent-accessible surface area (backbone atoms only — not comparable to full-atom values): 22996 Å² total; per-residue (Å²): 134,84,71,48,67,30,34,52,43,71,24,40,77,84,41,66,63,43,67,60,46,51,50,51,47,48,50,53,35,47,77,71,76,38,89,71,54,72,88,39,44,42,68,30,56,33,46,99,88,39,79,65,49,65,43,56,52,45,40,63,72,70,67,54,50,72,61,17,32,41,37,29,59,46,73,62,69,60,26,93,43,43,50,47,28,34,53,47,51,50,51,34,51,77,51,46,32,31,38,37,25,69,77,40,63,81,76,27,38,64,96,51,54,70,68,55,40,50,51,50,48,52,45,51,43,50,51,25,46,53,47,27,52,50,50,53,52,49,50,50,50,49,50,51,49,52,48,51,49,43,17,55,69,52,78,64,62,48,81,62,76,73,68,84,71,89,44,73,67,47,54,55,44,46,51,38,37,74,68,65,73,44,48,73,66,55,41,22,56,74,69,72,41,50,71,68,57,40,54,50,49,48,52,53,57,56,64,72,95,134,83,71,49,66,31,34,53,44,70,24,40,77,85,41,66,62,43,67,59,46,51,50,52,48,48,50,53,35,48,77,69,75,39,88,70,54,74,88,40,44,41,68,31,60,33,46,100,87,39,79,67,49,64,43,58,51,45,39,64,72,70,67,52,51,71,60,18,33,41,36,30,58,44,74,61,69,60,27,93,43,44,51,47,27,33,53,48,52,52,52,33,52,75,52,45,32,30,36,38,26,70,78,41,62,81,76,28,38,64,97,53,55,69,67,56,39,50,50,51,49,52,47,50,44,51,51,24,47,53,47,27,53,52,50,52,53,50,50,50,51,50,49,51,49,51,46,51,50,43,16,55,68,51,78,64,60,46,80,63,75,72,67,84,71,88,44,72,65,48,54,56,43,47,51,37,36,73,68,66,72,44,49,72,66,56,40,23,56,74,71,71,40,50,70,69,56,40,54,49,50,48,52,51,56,57,63,73,95

Secondary structure (DSSP, 8-state):
----EEEEEEEETT-TTHHHHHHHHHHHHHHTT----GGGEEEEEE-SS----HHHHHIIIII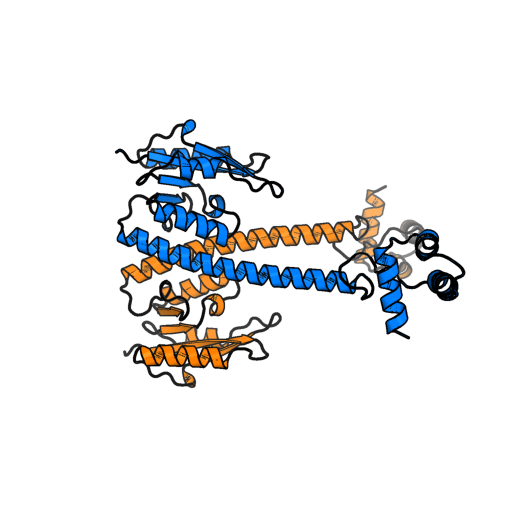--TT-EEEESSGGGG-SSHHHHHHHHHHHHHTT-EEEETT-GGG--TT--HHHHHHHHHHHHHHHHHHHHHHHHHHHHHHHHHHHHHHHHTTT--SSS------HHHHHHHHHHHTTSS-HHHHHHHHT--HHHHHHHHHHHHHH-/----EEEEEEEETT-TTHHHHHHHHHHHHHHTT----GGGEEEEEE-SS----HHHHHIIIII--TT-EEEESSGGGG-SSHHHHHHHHHHHHHTT-EEEETT-GGG--TT--HHHHHHHHHHHHHHHHHHHHHHHHHHHHHHHHHHHHHHHHTTT--SSS------HHHHHHHHHHHTTSS-HHHHHHHHT--HHHHHHHHHHHHHH-

pLDDT: mean 88.62, std 11.66, range [48.12, 98.38]

InterPro domains:
  IPR006118 Recombinase, conserved site [PS00398] (67-79)
  IPR006119 Resolvase, N-terminal catalytic domain [PF00239] (6-153)
  IPR006119 Resolvase, N-terminal catalytic domain [PS51736] (4-154)
  IPR006119 Resolvase, N-terminal catalytic domain [SM00857] (5-157)
  IPR036162 Resolvase-like, N-terminal catalytic domain superfamily [G3DSA:3.40.50.1390] (5-139)
  IPR036162 Resolvase-like, N-terminal catalytic domain superfamily [SSF53041] (4-152)
  IPR050639 Site-specific recombinase resolvase [PTHR30461] (2-162)

Sequence (418 aa):
MQRKMFGYVRTTIKGKGKEEQIETIKKYCADNGFDINEREIVVDAISSDNLNRDGYKALVEYMVRSGDVIVITELDRLGRSSESIKSEWERLYENKIDIVIVDSPVLSTFNKNEEDKMKINEIVVELLGYLGDKEKKRNRIKQADGINKLKSRNNGKGIGRPKTEITKEFKVQYKLWKNKKQSAVDTYSNLGLTKATFYRLVKEFEEKKMQRKMFGYVRTTIKGKGKEEQIETIKKYCADNGFDINEREIVVDAISSDNLNRDGYKALVEYMVRSGDVIVITELDRLGRSSESIKSEWERLYENKIDIVIVDSPVLSTFNKNEEDKMKINEIVVELLGYLGDKEKKRNRIKQADGINKLKSRNNGKGIGRPKTEITKEFKVQYKLWKNKKQSAVDTYSNLGLTKATFYRLVKEFEEKK

Organism: NCBI:txid632245

Nearest PDB structures (foldseek):
  3pkz-assembly1_A  TM=7.561E-01  e=3.189E-08  Staphylococcus aureus
  5c32-assembly1_C  TM=7.331E-01  e=2.045E-08  Staphylococcus aureus
  5c31-assembly2_F  TM=7.578E-01  e=4.885E-07  Staphylococcus aureus
  5c34-assembly1_C-2  TM=7.356E-01  e=3.557E-07  Staphylococcus aureus
  3pkz-assembly2_G  TM=7.454E-01  e=5.909E-07  Staphylococcus aureus